Protein 9BA1 (pdb70)

Organism: Homo sapiens (NCBI:txid9606)

Radius of gyration: 11.49 Å; Cα contacts (8 Å, |Δi|>4): 71; chains: 1; bounding box: 32×32×17 Å

Foldseek 3Di:
DDDQVVVPAAKAFLVVQLVCCVVVPVDDSVVSSVVRCVQPPVRPRMHGVSSVVVVCVVVVDDD

GO terms:
  GO:0015369 calcium:proton antiporter activity (F, IDA)
  GO:0005743 mitochondrial inner membrane (C, IDA)
  GO:0051560 mitochondrial calcium ion homeostasis (P, IDA)
  GO:0099093 calcium export from the mitochondrion (P, IDA)
  GO:0006851 mitochondrial calcium ion transmembrane transport (P, IDA)
  GO:0015386 potassium:proton antiporter activity (F, EXP)
  GO:0042407 cristae formation (P, IMP)
  GO:0099093 calcium export from the mitochondrion (P, IMP)
  GO:0140141 mitochondrial potassium ion transmembrane transport (P, IMP)
  GO:0006816 calcium ion transport (P, IMP)
  GO:0006851 mitochondrial calcium ion transmembrane transport (P, IMP)
  GO:0007007 inner mitochondrial membrane organization (P, IMP)
  GO:0005515 protein binding (F, IPI)
  GO:0005509 calcium ion binding (F, TAS)
  GO:0005739 mitochondrion (C, HTP)
  GO:0005739 mitochondrion (C, IDA)
  GO:0005739 mitochondrion (C, TAS)
  GO:1900069 regulation of cellular hyperosmotic salinity response (P, IMP)
  GO:0051562 negative regulation of mitochondrial calcium ion concentration (P, IMP)

InterPro domains:
  IPR002048 EF-hand domain [PS50222] (663-698)
  IPR011992 EF-hand domain pair [SSF47473] (644-712)
  IPR018247 EF-Hand 1, calcium-binding site [PS00018] (676-688)
  IPR033122 LETM1-like, ribosome-binding domain [PF07766] (191-421)
  IPR033122 LETM1-like, ribosome-binding domain [PS51758] (252-537)
  IPR044202 LETM1/MDM38-like [PTHR14009] (21-689)
  IPR059005 LETM1-like, C-terminal domain [PF26561] (566-631)

Structure (mmCIF, N/CA/C/O backbone):
data_9BA1
#
_entry.id   9BA1
#
loop_
_entity.id
_entity.type
_entity.pdbx_description
1 polymer 'Mitochondrial proton/calcium exchanger protein'
2 non-polymer 'CALCIUM ION'
#
loop_
_atom_site.group_PDB
_atom_site.id
_atom_site.type_symbol
_atom_site.label_atom_id
_atom_site.label_alt_id
_atom_site.label_comp_id
_atom_site.label_asym_id
_atom_site.label_entity_id
_atom_site.label_seq_id
_atom_site.pdbx_PDB_ins_code
_atom_site.Cartn_x
_atom_site.Cartn_y
_atom_site.Cartn_z
_atom_site.occupancy
_atom_site.B_iso_or_equiv
_atom_site.auth_seq_id
_atom_site.auth_comp_id
_atom_site.auth_asym_id
_atom_site.auth_atom_id
_atom_site.pdbx_PDB_model_num
ATOM 1 N N . GLY A 1 1 ? -16.679 5.054 -5.984 1.00 0.00 -5 GLY A N 1
ATOM 2 C CA . GLY A 1 1 ? -16.522 6.017 -4.913 1.00 0.00 -5 GLY A CA 1
ATOM 3 C C . GLY A 1 1 ? -16.003 5.367 -3.653 1.00 0.00 -5 GLY A C 1
ATOM 4 O O . GLY A 1 1 ? -14.844 4.946 -3.604 1.00 0.00 -5 GLY A O 1
ATOM 8 N N . SER A 1 2 ? -16.840 5.265 -2.654 1.00 0.00 -4 SER A N 1
ATOM 9 C CA . SER A 1 2 ? -16.464 4.655 -1.412 1.00 0.00 -4 SER A CA 1
ATOM 10 C C . SER A 1 2 ? -16.446 3.133 -1.572 1.00 0.00 -4 SER A C 1
ATOM 11 O O . SER A 1 2 ? -17.492 2.461 -1.581 1.00 0.00 -4 SER A O 1
ATOM 19 N N . HIS A 1 3 ? -15.263 2.610 -1.738 1.00 0.00 -3 HIS A N 1
ATOM 20 C CA . HIS A 1 3 ? -15.065 1.212 -2.033 1.00 0.00 -3 HIS A CA 1
ATOM 21 C C . HIS A 1 3 ? -13.859 0.665 -1.272 1.00 0.00 -3 HIS A C 1
ATOM 22 O O . HIS A 1 3 ? -13.912 -0.422 -0.703 1.00 0.00 -3 HIS A O 1
ATOM 36 N N . MET A 1 4 ? -12.807 1.445 -1.225 1.00 0.00 -2 MET A N 1
ATOM 37 C CA . MET A 1 4 ? -11.561 1.015 -0.620 1.00 0.00 -2 MET A CA 1
ATOM 38 C C . MET A 1 4 ? -11.587 1.325 0.865 1.00 0.00 -2 MET A C 1
ATOM 39 O O . MET A 1 4 ? -12.305 2.234 1.296 1.00 0.00 -2 MET A O 1
ATOM 53 N N . ALA A 1 5 ? -10.847 0.541 1.643 1.00 0.00 -1 ALA A N 1
ATOM 54 C CA . ALA A 1 5 ? -10.713 0.697 3.100 1.00 0.00 -1 ALA A CA 1
ATOM 55 C C . ALA A 1 5 ? -12.057 0.787 3.804 1.00 0.00 -1 ALA A C 1
ATOM 56 O O . ALA A 1 5 ? -12.206 1.501 4.817 1.00 0.00 -1 ALA A O 1
ATOM 63 N N . SER A 1 6 ? -13.000 0.002 3.344 1.00 0.00 0 SER A N 1
ATOM 64 C CA . SER A 1 6 ? -14.331 -0.020 3.904 1.00 0.00 0 SER A CA 1
ATOM 65 C C . SER A 1 6 ? -14.337 -0.722 5.266 1.00 0.00 0 SER A C 1
ATOM 66 O O . SER A 1 6 ? -15.362 -0.798 5.940 1.00 0.00 0 SER A O 1
ATOM 74 N N . THR A 1 7 ? -13.173 -1.224 5.657 1.00 0.00 643 THR A N 1
ATOM 75 C CA . THR A 1 7 ? -12.947 -1.796 6.958 1.00 0.00 643 THR A CA 1
ATOM 76 C C . THR A 1 7 ? -13.033 -0.678 8.033 1.00 0.00 643 THR A C 1
ATOM 77 O O . THR A 1 7 ? -13.259 -0.944 9.204 1.00 0.00 643 THR A O 1
ATOM 88 N N . GLY A 1 8 ? -12.872 0.580 7.596 1.00 0.00 644 GLY A N 1
ATOM 89 C CA . GLY A 1 8 ? -12.886 1.704 8.523 1.00 0.00 644 GLY A CA 1
ATOM 90 C C . GLY A 1 8 ? -11.509 1.931 9.082 1.00 0.00 644 GLY A C 1
ATOM 91 O O . GLY A 1 8 ? -11.334 2.454 10.187 1.00 0.00 644 GLY A O 1
ATOM 95 N N . GLU A 1 9 ? -10.542 1.550 8.297 1.00 0.00 645 GLU A N 1
ATOM 96 C CA . GLU A 1 9 ? -9.163 1.577 8.666 1.00 0.00 645 GLU A CA 1
ATOM 97 C C . GLU A 1 9 ? -8.536 2.907 8.266 1.00 0.00 645 GLU A C 1
ATOM 98 O O . GLU A 1 9 ? -9.041 3.594 7.382 1.00 0.00 645 GLU A O 1
ATOM 110 N N . ASN A 1 10 ? -7.454 3.237 8.930 1.00 0.00 646 ASN A N 1
ATOM 111 C CA . ASN A 1 10 ? -6.709 4.491 8.762 1.00 0.00 646 ASN A CA 1
ATOM 112 C C . ASN A 1 10 ? -6.118 4.648 7.351 1.00 0.00 646 ASN A C 1
ATOM 113 O O . ASN A 1 10 ? -6.247 3.759 6.483 1.00 0.00 646 ASN A O 1
ATOM 124 N N . VAL A 1 11 ? -5.434 5.742 7.131 1.00 0.00 647 VAL A N 1
ATOM 125 C CA . VAL A 1 11 ? -4.864 6.040 5.843 1.00 0.00 647 VAL A CA 1
ATOM 126 C C . VAL A 1 11 ? -3.469 6.674 5.989 1.00 0.00 647 VAL A C 1
ATOM 127 O O . VAL A 1 11 ? -3.229 7.480 6.875 1.00 0.00 647 VAL A O 1
ATOM 140 N N . ILE A 1 12 ? -2.576 6.272 5.133 1.00 0.00 648 ILE A N 1
ATOM 141 C CA . ILE A 1 12 ? -1.206 6.756 5.114 1.00 0.00 648 ILE A CA 1
ATOM 142 C C . ILE A 1 12 ? -0.984 7.386 3.729 1.00 0.00 648 ILE A C 1
ATOM 143 O O . ILE A 1 12 ? -1.845 7.308 2.892 1.00 0.00 648 ILE A O 1
ATOM 159 N N . SER A 1 13 ? 0.068 8.074 3.506 1.00 0.00 649 SER A N 1
ATOM 160 C CA . SER A 1 13 ? 0.275 8.595 2.192 1.00 0.00 649 SER A CA 1
ATOM 161 C C . SER A 1 13 ? 1.233 7.705 1.382 1.00 0.00 649 SER A C 1
ATOM 162 O O . SER A 1 13 ? 1.934 6.873 1.958 1.00 0.00 649 SER A O 1
ATOM 170 N N . VAL A 1 14 ? 1.249 7.887 0.057 1.00 0.00 650 VAL A N 1
ATOM 171 C CA . VAL A 1 14 ? 2.121 7.131 -0.859 1.00 0.00 650 VAL A CA 1
ATOM 172 C C . VAL A 1 14 ? 3.582 7.302 -0.465 1.00 0.00 650 VAL A C 1
ATOM 173 O O . VAL A 1 14 ? 4.291 6.317 -0.261 1.00 0.00 650 VAL A O 1
ATOM 186 N N . ALA A 1 15 ? 4.001 8.550 -0.297 1.00 0.00 651 ALA A N 1
ATOM 187 C CA . ALA A 1 15 ? 5.389 8.860 0.031 1.00 0.00 651 ALA A CA 1
ATOM 188 C C . ALA A 1 15 ? 5.780 8.330 1.405 1.00 0.00 651 ALA A C 1
ATOM 189 O O . ALA A 1 15 ? 6.878 7.814 1.586 1.00 0.00 651 ALA A O 1
ATOM 196 N N . GLU A 1 16 ? 4.886 8.418 2.359 1.00 0.00 652 GLU A N 1
ATOM 197 C CA . GLU A 1 16 ? 5.174 7.890 3.675 1.00 0.00 652 GLU A CA 1
ATOM 198 C C . GLU A 1 16 ? 5.203 6.370 3.660 1.00 0.00 652 GLU A C 1
ATOM 199 O O . GLU A 1 16 ? 5.990 5.759 4.369 1.00 0.00 652 GLU A O 1
ATOM 211 N N . LEU A 1 17 ? 4.377 5.773 2.819 1.00 0.00 653 LEU A N 1
ATOM 212 C CA . LEU A 1 17 ? 4.328 4.330 2.694 1.00 0.00 653 LEU A CA 1
ATOM 213 C C . LEU A 1 17 ? 5.632 3.820 2.079 1.00 0.00 653 LEU A C 1
ATOM 214 O O . LEU A 1 17 ? 6.279 2.910 2.629 1.00 0.00 653 LEU A O 1
ATOM 230 N N . ILE A 1 18 ? 6.039 4.428 0.956 1.00 0.00 654 ILE A N 1
ATOM 231 C CA . ILE A 1 18 ? 7.291 4.063 0.317 1.00 0.00 654 ILE A CA 1
ATOM 232 C C . ILE A 1 18 ? 8.464 4.319 1.262 1.00 0.00 654 ILE A C 1
ATOM 233 O O . ILE A 1 18 ? 9.366 3.520 1.345 1.00 0.00 654 ILE A O 1
ATOM 249 N N . ASN A 1 19 ? 8.380 5.395 2.033 1.00 0.00 655 ASN A N 1
ATOM 250 C CA . ASN A 1 19 ? 9.444 5.782 2.974 1.00 0.00 655 ASN A CA 1
ATOM 251 C C . ASN A 1 19 ? 9.560 4.772 4.109 1.00 0.00 655 ASN A C 1
ATOM 252 O O . ASN A 1 19 ? 10.666 4.318 4.445 1.00 0.00 655 ASN A O 1
ATOM 263 N N . ALA A 1 20 ? 8.420 4.410 4.681 1.00 0.00 656 ALA A N 1
ATOM 264 C CA . ALA A 1 20 ? 8.365 3.442 5.759 1.00 0.00 656 ALA A CA 1
ATOM 265 C C . ALA A 1 20 ? 8.969 2.133 5.309 1.00 0.00 656 ALA A C 1
ATOM 266 O O . ALA A 1 20 ? 9.885 1.631 5.929 1.00 0.00 656 ALA A O 1
ATOM 273 N N . MET A 1 21 ? 8.524 1.644 4.172 1.00 0.00 657 MET A N 1
ATOM 274 C CA . MET A 1 21 ? 9.019 0.369 3.631 1.00 0.00 657 MET A CA 1
ATOM 275 C C . MET A 1 21 ? 10.469 0.496 3.161 1.00 0.00 657 MET A C 1
ATOM 276 O O . MET A 1 21 ? 11.196 -0.475 3.122 1.00 0.00 657 MET A O 1
ATOM 290 N N . LYS A 1 22 ? 10.869 1.702 2.814 1.00 0.00 658 LYS A N 1
ATOM 291 C CA . LYS A 1 22 ? 12.234 1.993 2.385 1.00 0.00 658 LYS A CA 1
ATOM 292 C C . LYS A 1 22 ? 13.192 1.905 3.576 1.00 0.00 658 LYS A C 1
ATOM 293 O O . LYS A 1 22 ? 14.352 1.539 3.418 1.00 0.00 658 LYS A O 1
ATOM 312 N N . GLN A 1 23 ? 12.711 2.273 4.762 1.00 0.00 659 GLN A N 1
ATOM 313 C CA . GLN A 1 23 ? 13.566 2.240 5.948 1.00 0.00 659 GLN A CA 1
ATOM 314 C C . GLN A 1 23 ? 13.346 1.012 6.845 1.00 0.00 659 GLN A C 1
ATOM 315 O O . GLN A 1 23 ? 14.226 0.638 7.618 1.00 0.00 659 GLN A O 1
ATOM 329 N N . VAL A 1 24 ? 12.193 0.398 6.764 1.00 0.00 660 VAL A N 1
ATOM 330 C CA . VAL A 1 24 ? 11.876 -0.743 7.645 1.00 0.00 660 VAL A CA 1
ATOM 331 C C . VAL A 1 24 ? 12.071 -2.064 6.888 1.00 0.00 660 VAL A C 1
ATOM 332 O O . VAL A 1 24 ? 11.883 -3.170 7.420 1.00 0.00 660 VAL A O 1
ATOM 345 N N . LYS A 1 25 ? 12.456 -1.924 5.657 1.00 0.00 661 LYS A N 1
ATOM 346 C CA . LYS A 1 25 ? 12.716 -3.015 4.766 1.00 0.00 661 LYS A CA 1
ATOM 347 C C . LYS A 1 25 ? 13.749 -2.466 3.793 1.00 0.00 661 LYS A C 1
ATOM 348 O O . LYS A 1 25 ? 14.174 -1.327 3.966 1.00 0.00 661 LYS A O 1
ATOM 367 N N . HIS A 1 26 ? 14.170 -3.225 2.812 1.00 0.00 662 HIS A N 1
ATOM 368 C CA . HIS A 1 26 ? 15.054 -2.678 1.791 1.00 0.00 662 HIS A CA 1
ATOM 369 C C . HIS A 1 26 ? 14.695 -3.287 0.454 1.00 0.00 662 HIS A C 1
ATOM 370 O O . HIS A 1 26 ? 15.505 -3.930 -0.220 1.00 0.00 662 HIS A O 1
ATOM 384 N N . ILE A 1 27 ? 13.456 -3.161 0.136 1.00 0.00 663 ILE A N 1
ATOM 385 C CA . ILE A 1 27 ? 12.920 -3.617 -1.117 1.00 0.00 663 ILE A CA 1
ATOM 386 C C . ILE A 1 27 ? 13.046 -2.526 -2.188 1.00 0.00 663 ILE A C 1
ATOM 387 O O . ILE A 1 27 ? 13.203 -1.342 -1.840 1.00 0.00 663 ILE A O 1
ATOM 403 N N . PRO A 1 28 ? 13.029 -2.898 -3.496 1.00 0.00 664 PRO A N 1
ATOM 404 C CA . PRO A 1 28 ? 13.155 -1.933 -4.602 1.00 0.00 664 PRO A CA 1
ATOM 405 C C . PRO A 1 28 ? 12.026 -0.910 -4.590 1.00 0.00 664 PRO A C 1
ATOM 406 O O . PRO A 1 28 ? 10.870 -1.236 -4.905 1.00 0.00 664 PRO A O 1
ATOM 417 N N . GLU A 1 29 ? 12.380 0.325 -4.234 1.00 0.00 665 GLU A N 1
ATOM 418 C CA . GLU A 1 29 ? 11.445 1.438 -4.059 1.00 0.00 665 GLU A CA 1
ATOM 419 C C . GLU A 1 29 ? 10.510 1.651 -5.250 1.00 0.00 665 GLU A C 1
ATOM 420 O O . GLU A 1 29 ? 9.402 2.158 -5.076 1.00 0.00 665 GLU A O 1
ATOM 432 N N . SER A 1 30 ? 10.958 1.259 -6.440 1.00 0.00 666 SER A N 1
ATOM 433 C CA . SER A 1 30 ? 10.154 1.322 -7.647 1.00 0.00 666 SER A CA 1
ATOM 434 C C . SER A 1 30 ? 8.828 0.575 -7.420 1.00 0.00 666 SER A C 1
ATOM 435 O O . SER A 1 30 ? 7.755 1.109 -7.677 1.00 0.00 666 SER A O 1
ATOM 443 N N . LYS A 1 31 ? 8.913 -0.620 -6.851 1.00 0.00 667 LYS A N 1
ATOM 444 C CA . LYS A 1 31 ? 7.733 -1.415 -6.561 1.00 0.00 667 LYS A CA 1
ATOM 445 C C . LYS A 1 31 ? 6.909 -0.749 -5.477 1.00 0.00 667 LYS A C 1
ATOM 446 O O . LYS A 1 31 ? 5.702 -0.715 -5.549 1.00 0.00 667 LYS A O 1
ATOM 465 N N . LEU A 1 32 ? 7.590 -0.167 -4.519 1.00 0.00 668 LEU A N 1
ATOM 466 C CA . LEU A 1 32 ? 6.955 0.494 -3.381 1.00 0.00 668 LEU A CA 1
ATOM 467 C C . LEU A 1 32 ? 6.068 1.646 -3.841 1.00 0.00 668 LEU A C 1
ATOM 468 O O . LEU A 1 32 ? 4.879 1.705 -3.491 1.00 0.00 668 LEU A O 1
ATOM 484 N N . THR A 1 33 ? 6.621 2.531 -4.653 1.00 0.00 669 THR A N 1
ATOM 485 C CA . THR A 1 33 ? 5.859 3.654 -5.142 1.00 0.00 669 THR A CA 1
ATOM 486 C C . THR A 1 33 ? 4.777 3.201 -6.134 1.00 0.00 669 THR A C 1
ATOM 487 O O . THR A 1 33 ? 3.650 3.688 -6.080 1.00 0.00 669 THR A O 1
ATOM 498 N N . SER A 1 34 ? 5.098 2.230 -6.994 1.00 0.00 670 SER A N 1
ATOM 499 C CA . SER A 1 34 ? 4.135 1.729 -7.947 1.00 0.00 670 SER A CA 1
ATOM 500 C C . SER A 1 34 ? 2.938 1.069 -7.242 1.00 0.00 670 SER A C 1
ATOM 501 O O . SER A 1 34 ? 1.784 1.340 -7.596 1.00 0.00 670 SER A O 1
ATOM 509 N N . LEU A 1 35 ? 3.205 0.250 -6.229 1.00 0.00 671 LEU A N 1
ATOM 510 C CA . LEU A 1 35 ? 2.140 -0.387 -5.475 1.00 0.00 671 LEU A CA 1
ATOM 511 C C . LEU A 1 35 ? 1.306 0.628 -4.725 1.00 0.00 671 LEU A C 1
ATOM 512 O O . LEU A 1 35 ? 0.083 0.567 -4.774 1.00 0.00 671 LEU A O 1
ATOM 528 N N . ALA A 1 36 ? 1.952 1.600 -4.080 1.00 0.00 672 ALA A N 1
ATOM 529 C CA . ALA A 1 36 ? 1.227 2.634 -3.390 1.00 0.00 672 ALA A CA 1
ATOM 530 C C . ALA A 1 36 ? 0.339 3.394 -4.378 1.00 0.00 672 ALA A C 1
ATOM 531 O O . ALA A 1 36 ? -0.832 3.562 -4.144 1.00 0.00 672 ALA A O 1
ATOM 538 N N . ALA A 1 37 ? 0.886 3.755 -5.523 1.00 0.00 673 ALA A N 1
ATOM 539 C CA . ALA A 1 37 ? 0.123 4.466 -6.545 1.00 0.00 673 ALA A CA 1
ATOM 540 C C . ALA A 1 37 ? -0.987 3.588 -7.158 1.00 0.00 673 ALA A C 1
ATOM 541 O O . ALA A 1 37 ? -1.955 4.098 -7.717 1.00 0.00 673 ALA A O 1
ATOM 548 N N . ALA A 1 38 ? -0.823 2.276 -7.096 1.00 0.00 674 ALA A N 1
ATOM 549 C CA . ALA A 1 38 ? -1.837 1.348 -7.602 1.00 0.00 674 ALA A CA 1
ATOM 550 C C . ALA A 1 38 ? -2.968 1.190 -6.594 1.00 0.00 674 ALA A C 1
ATOM 551 O O . ALA A 1 38 ? -4.131 0.970 -6.960 1.00 0.00 674 ALA A O 1
ATOM 558 N N . LEU A 1 39 ? -2.623 1.329 -5.333 1.00 0.00 675 LEU A N 1
ATOM 559 C CA . LEU A 1 39 ? -3.574 1.212 -4.238 1.00 0.00 675 LEU A CA 1
ATOM 560 C C . LEU A 1 39 ? -4.255 2.547 -4.031 1.00 0.00 675 LEU A C 1
ATOM 561 O O . LEU A 1 39 ? -5.317 2.644 -3.434 1.00 0.00 675 LEU A O 1
ATOM 577 N N . ASP A 1 40 ? -3.637 3.573 -4.574 1.00 0.00 676 ASP A N 1
ATOM 578 C CA . ASP A 1 40 ? -4.154 4.892 -4.536 1.00 0.00 676 ASP A CA 1
ATOM 579 C C . ASP A 1 40 ? -5.164 5.043 -5.612 1.00 0.00 676 ASP A C 1
ATOM 580 O O . ASP A 1 40 ? -4.861 5.356 -6.761 1.00 0.00 676 ASP A O 1
ATOM 589 N N . GLU A 1 41 ? -6.317 4.702 -5.261 1.00 0.00 677 GLU A N 1
ATOM 590 C CA . GLU A 1 41 ? -7.464 4.756 -6.093 1.00 0.00 677 GLU A CA 1
ATOM 591 C C . GLU A 1 41 ? -7.735 6.156 -6.650 1.00 0.00 677 GLU A C 1
ATOM 592 O O . GLU A 1 41 ? -8.132 6.303 -7.805 1.00 0.00 677 GLU A O 1
ATOM 604 N N . ASN A 1 42 ? -7.480 7.178 -5.860 1.00 0.00 678 ASN A N 1
ATOM 605 C CA . ASN A 1 42 ? -7.838 8.535 -6.303 1.00 0.00 678 ASN A CA 1
ATOM 606 C C . ASN A 1 42 ? -6.659 9.149 -6.975 1.00 0.00 678 ASN A C 1
ATOM 607 O O . ASN A 1 42 ? -6.767 10.210 -7.599 1.00 0.00 678 ASN A O 1
ATOM 618 N N . LYS A 1 43 ? -5.513 8.467 -6.853 1.00 0.00 679 LYS A N 1
ATOM 619 C CA . LYS A 1 43 ? -4.248 8.919 -7.409 1.00 0.00 679 LYS A CA 1
ATOM 620 C C . LYS A 1 43 ? -3.889 10.291 -6.797 1.00 0.00 679 LYS A C 1
ATOM 621 O O . LYS A 1 43 ? -3.249 11.139 -7.419 1.00 0.00 679 LYS A O 1
ATOM 640 N N . ASP A 1 44 ? -4.227 10.420 -5.522 1.00 0.00 680 ASP A N 1
ATOM 641 C CA . ASP A 1 44 ? -4.112 11.658 -4.753 1.00 0.00 680 ASP A CA 1
ATOM 642 C C . ASP A 1 44 ? -2.824 11.725 -3.953 1.00 0.00 680 ASP A C 1
ATOM 643 O O . ASP A 1 44 ? -2.453 12.791 -3.447 1.00 0.00 680 ASP A O 1
ATOM 652 N N . GLY A 1 45 ? -2.144 10.615 -3.841 1.00 0.00 681 GLY A N 1
ATOM 653 C CA . GLY A 1 45 ? -0.929 10.565 -3.085 1.00 0.00 681 GLY A CA 1
ATOM 654 C C . GLY A 1 45 ? -1.171 10.047 -1.690 1.00 0.00 681 GLY A C 1
ATOM 655 O O . GLY A 1 45 ? -0.255 9.987 -0.870 1.00 0.00 681 GLY A O 1
ATOM 659 N N . LYS A 1 46 ? -2.388 9.650 -1.416 1.00 0.00 682 LYS A N 1
ATOM 660 C CA . LYS A 1 46 ? -2.729 9.127 -0.123 1.00 0.00 682 LYS A CA 1
ATOM 661 C C . LYS A 1 46 ? -3.361 7.723 -0.297 1.00 0.00 682 LYS A C 1
ATOM 662 O O . LYS A 1 46 ? -4.289 7.542 -1.105 1.00 0.00 682 LYS A O 1
ATOM 681 N N . VAL A 1 47 ? -2.901 6.759 0.475 1.00 0.00 683 VAL A N 1
ATOM 682 C CA . VAL A 1 47 ? -3.337 5.366 0.358 1.00 0.00 683 VAL A CA 1
ATOM 683 C C . VAL A 1 47 ? -3.791 4.825 1.699 1.00 0.00 683 VAL A C 1
ATOM 684 O O . VAL A 1 47 ? -3.186 5.083 2.725 1.00 0.00 683 VAL A O 1
ATOM 697 N N . ASN A 1 48 ? -4.842 4.096 1.699 1.00 0.00 684 ASN A N 1
ATOM 698 C CA . ASN A 1 48 ? -5.393 3.585 2.923 1.00 0.00 684 ASN A CA 1
ATOM 699 C C . ASN A 1 48 ? -4.450 2.553 3.518 1.00 0.00 684 ASN A C 1
ATOM 700 O O . ASN A 1 48 ? -3.857 1.758 2.791 1.00 0.00 684 ASN A O 1
ATOM 711 N N . ILE A 1 49 ? -4.296 2.549 4.842 1.00 0.00 685 ILE A N 1
ATOM 712 C CA . ILE A 1 49 ? -3.398 1.586 5.477 1.00 0.00 685 ILE A CA 1
ATOM 713 C C . ILE A 1 49 ? -3.981 0.186 5.307 1.00 0.00 685 ILE A C 1
ATOM 714 O O . ILE A 1 49 ? -3.254 -0.829 5.261 1.00 0.00 685 ILE A O 1
ATOM 730 N N . ASP A 1 50 ? -5.314 0.155 5.193 1.00 0.00 686 ASP A N 1
ATOM 731 C CA . ASP A 1 50 ? -6.051 -1.083 4.931 1.00 0.00 686 ASP A CA 1
ATOM 732 C C . ASP A 1 50 ? -5.504 -1.733 3.692 1.00 0.00 686 ASP A C 1
ATOM 733 O O . ASP A 1 50 ? -5.299 -2.914 3.658 1.00 0.00 686 ASP A O 1
ATOM 742 N N . ASP A 1 51 ? -5.174 -0.915 2.719 1.00 0.00 687 ASP A N 1
ATOM 743 C CA . ASP A 1 51 ? -4.672 -1.393 1.447 1.00 0.00 687 ASP A CA 1
ATOM 744 C C . ASP A 1 51 ? -3.377 -2.085 1.576 1.00 0.00 687 ASP A C 1
ATOM 745 O O . ASP A 1 51 ? -3.155 -3.111 0.946 1.00 0.00 687 ASP A O 1
ATOM 754 N N . LEU A 1 52 ? -2.550 -1.585 2.433 1.00 0.00 688 LEU A N 1
ATOM 755 C CA . LEU A 1 52 ? -1.285 -2.195 2.678 1.00 0.00 688 LEU A CA 1
ATOM 756 C C . LEU A 1 52 ? -1.485 -3.534 3.353 1.00 0.00 688 LEU A C 1
ATOM 757 O O . LEU A 1 52 ? -0.921 -4.547 2.930 1.00 0.00 688 LEU A O 1
ATOM 773 N N . VAL A 1 53 ? -2.320 -3.560 4.371 1.00 0.00 689 VAL A N 1
ATOM 774 C CA . VAL A 1 53 ? -2.533 -4.797 5.077 1.00 0.00 689 VAL A CA 1
ATOM 775 C C . VAL A 1 53 ? -3.224 -5.846 4.179 1.00 0.00 689 VAL A C 1
ATOM 776 O O . VAL A 1 53 ? -2.809 -6.995 4.161 1.00 0.00 689 VAL A O 1
ATOM 789 N N . LYS A 1 54 ? -4.175 -5.416 3.340 1.00 0.00 690 LYS A N 1
ATOM 790 C CA . LYS A 1 54 ? -4.923 -6.352 2.492 1.00 0.00 690 LYS A CA 1
ATOM 791 C C . LYS A 1 54 ? -4.085 -6.851 1.340 1.00 0.00 690 LYS A C 1
ATOM 792 O O . LYS A 1 54 ? -4.226 -7.993 0.920 1.00 0.00 690 LYS A O 1
ATOM 811 N N . VAL A 1 55 ? -3.181 -6.012 0.850 1.00 0.00 691 VAL A N 1
ATOM 812 C CA . VAL A 1 55 ? -2.344 -6.397 -0.230 1.00 0.00 691 VAL A CA 1
ATOM 813 C C . VAL A 1 55 ? -1.334 -7.388 0.290 1.00 0.00 691 VAL A C 1
ATOM 814 O O . VAL A 1 55 ? -1.048 -8.349 -0.367 1.00 0.00 691 VAL A O 1
ATOM 827 N N . ILE A 1 56 ? -0.858 -7.185 1.525 1.00 0.00 692 ILE A N 1
ATOM 828 C CA . ILE A 1 56 ? 0.038 -8.139 2.133 1.00 0.00 692 ILE A CA 1
ATOM 829 C C . ILE A 1 56 ? -0.695 -9.445 2.405 1.00 0.00 692 ILE A C 1
ATOM 830 O O . ILE A 1 56 ? -0.169 -10.482 2.137 1.00 0.00 692 ILE A O 1
ATOM 846 N N . GLU A 1 57 ? -1.938 -9.371 2.876 1.00 0.00 693 GLU A N 1
ATOM 847 C CA . GLU A 1 57 ? -2.743 -10.579 3.119 1.00 0.00 693 GLU A CA 1
ATOM 848 C C . GLU A 1 57 ? -2.975 -11.352 1.821 1.00 0.00 693 GLU A C 1
ATOM 849 O O . GLU A 1 57 ? -3.014 -12.584 1.819 1.00 0.00 693 GLU A O 1
ATOM 861 N N . LEU A 1 58 ? -3.120 -10.620 0.734 1.00 0.00 694 LEU A N 1
ATOM 862 C CA . LEU A 1 58 ? -3.352 -11.196 -0.583 1.00 0.00 694 LEU A CA 1
ATOM 863 C C . LEU A 1 58 ? -2.017 -11.738 -1.133 1.00 0.00 694 LEU A C 1
ATOM 864 O O . LEU A 1 58 ? -1.964 -12.807 -1.734 1.00 0.00 694 LEU A O 1
ATOM 880 N N . VAL A 1 59 ? -0.941 -10.999 -0.910 1.00 0.00 695 VAL A N 1
ATOM 881 C CA . VAL A 1 59 ? 0.413 -11.448 -1.324 1.00 0.00 695 VAL A CA 1
ATOM 882 C C . VAL A 1 59 ? 0.866 -12.655 -0.465 1.00 0.00 695 VAL A C 1
ATOM 883 O O . VAL A 1 59 ? 1.640 -13.513 -0.904 1.00 0.00 695 VAL A O 1
ATOM 896 N N . ASP A 1 60 ? 0.333 -12.711 0.729 1.00 0.00 696 ASP A N 1
ATOM 897 C CA . ASP A 1 60 ? 0.585 -13.767 1.723 1.00 0.00 696 ASP A CA 1
ATOM 898 C C . ASP A 1 60 ? 0.081 -15.101 1.229 1.00 0.00 696 ASP A C 1
ATOM 899 O O . ASP A 1 60 ? 0.649 -16.153 1.538 1.00 0.00 696 ASP A O 1
ATOM 908 N N . LYS A 1 61 ? -0.956 -15.044 0.428 1.00 0.00 697 LYS A N 1
ATOM 909 C CA . LYS A 1 61 ? -1.579 -16.219 -0.137 1.00 0.00 697 LYS A CA 1
ATOM 910 C C . LYS A 1 61 ? -0.580 -16.917 -1.058 1.00 0.00 697 LYS A C 1
ATOM 911 O O . LYS A 1 61 ? -0.070 -16.316 -2.007 1.00 0.00 697 LYS A O 1
ATOM 930 N N . GLU A 1 62 ? -0.275 -18.143 -0.740 1.00 0.00 698 GLU A N 1
ATOM 931 C CA . GLU A 1 62 ? 0.661 -18.951 -1.505 1.00 0.00 698 GLU A CA 1
ATOM 932 C C . GLU A 1 62 ? -0.035 -19.557 -2.707 1.00 0.00 698 GLU A C 1
ATOM 933 O O . GLU A 1 62 ? -1.208 -19.925 -2.623 1.00 0.00 698 GLU A O 1
ATOM 945 N N . ASP A 1 63 ? 0.665 -19.674 -3.804 1.00 0.00 699 ASP A N 1
ATOM 946 C CA . ASP A 1 63 ? 0.089 -20.258 -5.007 1.00 0.00 699 ASP A CA 1
ATOM 947 C C . ASP A 1 63 ? 1.132 -21.041 -5.787 1.00 0.00 699 ASP A C 1
ATOM 948 O O . ASP A 1 63 ? 2.089 -21.563 -5.190 1.00 0.00 699 ASP A O 1
ATOM 958 N N . GLY A 1 1 ? -16.966 -2.374 -7.741 1.00 0.00 -5 GLY A N 2
ATOM 959 C CA . GLY A 1 1 ? -16.514 -3.468 -6.903 1.00 0.00 -5 GLY A CA 2
ATOM 960 C C . GLY A 1 1 ? -15.329 -3.055 -6.077 1.00 0.00 -5 GLY A C 2
ATOM 961 O O . GLY A 1 1 ? -14.654 -3.874 -5.459 1.00 0.00 -5 GLY A O 2
ATOM 965 N N . SER A 1 2 ? -15.086 -1.785 -6.070 1.00 0.00 -4 SER A N 2
ATOM 966 C CA . SER A 1 2 ? -13.988 -1.214 -5.369 1.00 0.00 -4 SER A CA 2
ATOM 967 C C . SER A 1 2 ? -14.316 -0.945 -3.899 1.00 0.00 -4 SER A C 2
ATOM 968 O O . SER A 1 2 ? -14.918 0.080 -3.558 1.00 0.00 -4 SER A O 2
ATOM 976 N N . HIS A 1 3 ? -13.974 -1.872 -3.042 1.00 0.00 -3 HIS A N 2
ATOM 977 C CA . HIS A 1 3 ? -14.156 -1.659 -1.636 1.00 0.00 -3 HIS A CA 2
ATOM 978 C C . HIS A 1 3 ? -12.806 -1.644 -0.956 1.00 0.00 -3 HIS A C 2
ATOM 979 O O . HIS A 1 3 ? -12.107 -2.655 -0.907 1.00 0.00 -3 HIS A O 2
ATOM 993 N N . MET A 1 4 ? -12.413 -0.485 -0.507 1.00 0.00 -2 MET A N 2
ATOM 994 C CA . MET A 1 4 ? -11.108 -0.300 0.093 1.00 0.00 -2 MET A CA 2
ATOM 995 C C . MET A 1 4 ? -11.293 -0.012 1.562 1.00 0.00 -2 MET A C 2
ATOM 996 O O . MET A 1 4 ? -12.436 0.231 1.995 1.00 0.00 -2 MET A O 2
ATOM 1010 N N . ALA A 1 5 ? -10.200 -0.050 2.325 1.00 0.00 -1 ALA A N 2
ATOM 1011 C CA . ALA A 1 5 ? -10.216 0.245 3.774 1.00 0.00 -1 ALA A CA 2
ATOM 1012 C C . ALA A 1 5 ? -11.221 -0.648 4.521 1.00 0.00 -1 ALA A C 2
ATOM 1013 O O . ALA A 1 5 ? -12.087 -0.167 5.259 1.00 0.00 -1 ALA A O 2
ATOM 1020 N N . SER A 1 6 ? -11.084 -1.932 4.329 1.00 0.00 0 SER A N 2
ATOM 1021 C CA . SER A 1 6 ? -12.018 -2.893 4.864 1.00 0.00 0 SER A CA 2
ATOM 1022 C C . SER A 1 6 ? -11.638 -3.390 6.278 1.00 0.00 0 SER A C 2
ATOM 1023 O O . SER A 1 6 ? -12.456 -4.012 6.963 1.00 0.00 0 SER A O 2
ATOM 1031 N N . THR A 1 7 ? -10.433 -3.112 6.715 1.00 0.00 643 THR A N 2
ATOM 1032 C CA . THR A 1 7 ? -9.970 -3.588 8.008 1.00 0.00 643 THR A CA 2
ATOM 1033 C C . THR A 1 7 ? -10.338 -2.565 9.115 1.00 0.00 643 THR A C 2
ATOM 1034 O O . THR A 1 7 ? -10.680 -2.932 10.263 1.00 0.00 643 THR A O 2
ATOM 1045 N N . GLY A 1 8 ? -10.303 -1.310 8.742 1.00 0.00 644 GLY A N 2
ATOM 1046 C CA . GLY A 1 8 ? -10.554 -0.223 9.644 1.00 0.00 644 GLY A CA 2
ATOM 1047 C C . GLY A 1 8 ? -9.247 0.419 10.040 1.00 0.00 644 GLY A C 2
ATOM 1048 O O . GLY A 1 8 ? -9.134 1.047 11.095 1.00 0.00 644 GLY A O 2
ATOM 1052 N N . GLU A 1 9 ? -8.254 0.257 9.195 1.00 0.00 645 GLU A N 2
ATOM 1053 C CA . GLU A 1 9 ? -6.936 0.751 9.462 1.00 0.00 645 GLU A CA 2
ATOM 1054 C C . GLU A 1 9 ? -6.743 2.113 8.798 1.00 0.00 645 GLU A C 2
ATOM 1055 O O . GLU A 1 9 ? -7.457 2.459 7.855 1.00 0.00 645 GLU A O 2
ATOM 1067 N N . ASN A 1 10 ? -5.792 2.865 9.325 1.00 0.00 646 ASN A N 2
ATOM 1068 C CA . ASN A 1 10 ? -5.472 4.252 8.918 1.00 0.00 646 ASN A CA 2
ATOM 1069 C C . ASN A 1 10 ? -5.231 4.449 7.416 1.00 0.00 646 ASN A C 2
ATOM 1070 O O . ASN A 1 10 ? -5.111 3.496 6.622 1.00 0.00 646 ASN A O 2
ATOM 1081 N N . VAL A 1 11 ? -5.138 5.691 7.038 1.00 0.00 647 VAL A N 2
ATOM 1082 C CA . VAL A 1 11 ? -4.805 6.068 5.704 1.00 0.00 647 VAL A CA 2
ATOM 1083 C C . VAL A 1 11 ? -3.495 6.840 5.729 1.00 0.00 647 VAL A C 2
ATOM 1084 O O . VAL A 1 11 ? -3.324 7.778 6.517 1.00 0.00 647 VAL A O 2
ATOM 1097 N N . ILE A 1 12 ? -2.589 6.426 4.896 1.00 0.00 648 ILE A N 2
ATOM 1098 C CA . ILE A 1 12 ? -1.248 6.920 4.882 1.00 0.00 648 ILE A CA 2
ATOM 1099 C C . ILE A 1 12 ? -0.976 7.461 3.464 1.00 0.00 648 ILE A C 2
ATOM 1100 O O . ILE A 1 12 ? -1.582 7.005 2.505 1.00 0.00 648 ILE A O 2
ATOM 1116 N N . SER A 1 13 ? -0.152 8.429 3.301 1.00 0.00 649 SER A N 2
ATOM 1117 C CA . SER A 1 13 ? 0.068 8.878 1.960 1.00 0.00 649 SER A CA 2
ATOM 1118 C C . SER A 1 13 ? 1.198 8.089 1.281 1.00 0.00 649 SER A C 2
ATOM 1119 O O . SER A 1 13 ? 2.000 7.433 1.968 1.00 0.00 649 SER A O 2
ATOM 1127 N N . VAL A 1 14 ? 1.243 8.141 -0.060 1.00 0.00 650 VAL A N 2
ATOM 1128 C CA . VAL A 1 14 ? 2.246 7.430 -0.872 1.00 0.00 650 VAL A CA 2
ATOM 1129 C C . VAL A 1 14 ? 3.670 7.703 -0.374 1.00 0.00 650 VAL A C 2
ATOM 1130 O O . VAL A 1 14 ? 4.441 6.772 -0.186 1.00 0.00 650 VAL A O 2
ATOM 1143 N N . ALA A 1 15 ? 3.985 8.969 -0.101 1.00 0.00 651 ALA A N 2
ATOM 1144 C CA . ALA A 1 15 ? 5.324 9.352 0.357 1.00 0.00 651 ALA A CA 2
ATOM 1145 C C . ALA A 1 15 ? 5.649 8.774 1.726 1.00 0.00 651 ALA A C 2
ATOM 1146 O O . ALA A 1 15 ? 6.758 8.284 1.952 1.00 0.00 651 ALA A O 2
ATOM 1153 N N . GLU A 1 16 ? 4.685 8.804 2.619 1.00 0.00 652 GLU A N 2
ATOM 1154 C CA . GLU A 1 16 ? 4.878 8.264 3.955 1.00 0.00 652 GLU A CA 2
ATOM 1155 C C . GLU A 1 16 ? 5.068 6.747 3.863 1.00 0.00 652 GLU A C 2
ATOM 1156 O O . GLU A 1 16 ? 5.884 6.157 4.568 1.00 0.00 652 GLU A O 2
ATOM 1168 N N . LEU A 1 17 ? 4.334 6.140 2.951 1.00 0.00 653 LEU A N 2
ATOM 1169 C CA . LEU A 1 17 ? 4.373 4.714 2.762 1.00 0.00 653 LEU A CA 2
ATOM 1170 C C . LEU A 1 17 ? 5.688 4.262 2.126 1.00 0.00 653 LEU A C 2
ATOM 1171 O O . LEU A 1 17 ? 6.309 3.301 2.598 1.00 0.00 653 LEU A O 2
ATOM 1187 N N . ILE A 1 18 ? 6.112 4.948 1.054 1.00 0.00 654 ILE A N 2
ATOM 1188 C CA . ILE A 1 18 ? 7.382 4.629 0.411 1.00 0.00 654 ILE A CA 2
ATOM 1189 C C . ILE A 1 18 ? 8.523 4.833 1.402 1.00 0.00 654 ILE A C 2
ATOM 1190 O O . ILE A 1 18 ? 9.469 4.063 1.430 1.00 0.00 654 ILE A O 2
ATOM 1206 N N . ASN A 1 19 ? 8.383 5.843 2.259 1.00 0.00 655 ASN A N 2
ATOM 1207 C CA . ASN A 1 19 ? 9.366 6.113 3.300 1.00 0.00 655 ASN A CA 2
ATOM 1208 C C . ASN A 1 19 ? 9.463 4.908 4.246 1.00 0.00 655 ASN A C 2
ATOM 1209 O O . ASN A 1 19 ? 10.559 4.372 4.480 1.00 0.00 655 ASN A O 2
ATOM 1220 N N . ALA A 1 20 ? 8.303 4.462 4.737 1.00 0.00 656 ALA A N 2
ATOM 1221 C CA . ALA A 1 20 ? 8.207 3.299 5.621 1.00 0.00 656 ALA A CA 2
ATOM 1222 C C . ALA A 1 20 ? 8.829 2.080 4.976 1.00 0.00 656 ALA A C 2
ATOM 1223 O O . ALA A 1 20 ? 9.682 1.446 5.565 1.00 0.00 656 ALA A O 2
ATOM 1230 N N . MET A 1 21 ? 8.445 1.791 3.740 1.00 0.00 657 MET A N 2
ATOM 1231 C CA . MET A 1 21 ? 8.990 0.633 3.025 1.00 0.00 657 MET A CA 2
ATOM 1232 C C . MET A 1 21 ? 10.496 0.771 2.838 1.00 0.00 657 MET A C 2
ATOM 1233 O O . MET A 1 21 ? 11.226 -0.184 2.970 1.00 0.00 657 MET A O 2
ATOM 1247 N N . LYS A 1 22 ? 10.943 1.973 2.553 1.00 0.00 658 LYS A N 2
ATOM 1248 C CA . LYS A 1 22 ? 12.349 2.250 2.318 1.00 0.00 658 LYS A CA 2
ATOM 1249 C C . LYS A 1 22 ? 13.182 2.017 3.568 1.00 0.00 658 LYS A C 2
ATOM 1250 O O . LYS A 1 22 ? 14.324 1.555 3.482 1.00 0.00 658 LYS A O 2
ATOM 1269 N N . GLN A 1 23 ? 12.620 2.317 4.717 1.00 0.00 659 GLN A N 2
ATOM 1270 C CA . GLN A 1 23 ? 13.354 2.155 5.954 1.00 0.00 659 GLN A CA 2
ATOM 1271 C C . GLN A 1 23 ? 13.166 0.762 6.571 1.00 0.00 659 GLN A C 2
ATOM 1272 O O . GLN A 1 23 ? 14.014 0.288 7.330 1.00 0.00 659 GLN A O 2
ATOM 1286 N N . VAL A 1 24 ? 12.088 0.101 6.230 1.00 0.00 660 VAL A N 2
ATOM 1287 C CA . VAL A 1 24 ? 11.771 -1.179 6.858 1.00 0.00 660 VAL A CA 2
ATOM 1288 C C . VAL A 1 24 ? 12.069 -2.380 5.931 1.00 0.00 660 VAL A C 2
ATOM 1289 O O . VAL A 1 24 ? 12.231 -3.519 6.394 1.00 0.00 660 VAL A O 2
ATOM 1302 N N . LYS A 1 25 ? 12.165 -2.125 4.642 1.00 0.00 661 LYS A N 2
ATOM 1303 C CA . LYS A 1 25 ? 12.371 -3.168 3.645 1.00 0.00 661 LYS A CA 2
ATOM 1304 C C . LYS A 1 25 ? 13.572 -2.772 2.777 1.00 0.00 661 LYS A C 2
ATOM 1305 O O . LYS A 1 25 ? 14.081 -1.660 2.912 1.00 0.00 661 LYS A O 2
ATOM 1324 N N . HIS A 1 26 ? 14.037 -3.659 1.905 1.00 0.00 662 HIS A N 2
ATOM 1325 C CA . HIS A 1 26 ? 15.200 -3.345 1.050 1.00 0.00 662 HIS A CA 2
ATOM 1326 C C . HIS A 1 26 ? 14.874 -3.465 -0.422 1.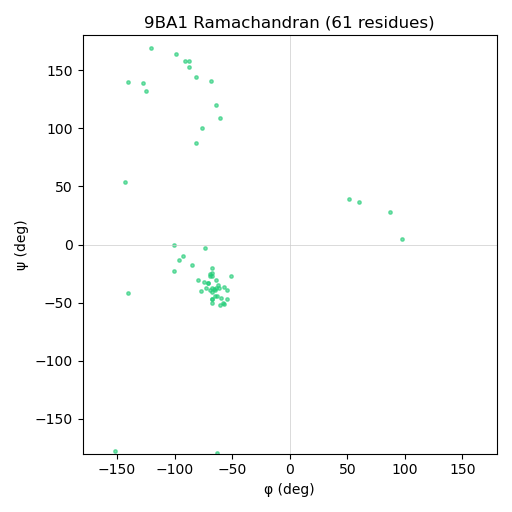00 0.00 662 HIS A C 2
ATOM 1327 O O . HIS A 1 26 ? 15.760 -3.350 -1.278 1.00 0.00 662 HIS A O 2
ATOM 1341 N N . ILE A 1 27 ? 13.613 -3.682 -0.716 1.00 0.00 663 ILE A N 2
ATOM 1342 C CA . ILE A 1 27 ? 13.151 -3.791 -2.093 1.00 0.00 663 ILE A CA 2
ATOM 1343 C C . ILE A 1 27 ? 13.347 -2.495 -2.873 1.00 0.00 663 ILE A C 2
ATOM 1344 O O . ILE A 1 27 ? 13.368 -1.413 -2.277 1.00 0.00 663 ILE A O 2
ATOM 1360 N N . PRO A 1 28 ? 13.521 -2.595 -4.211 1.00 0.00 664 PRO A N 2
ATOM 1361 C CA . PRO A 1 28 ? 13.705 -1.447 -5.095 1.00 0.00 664 PRO A CA 2
ATOM 1362 C C . PRO A 1 28 ? 12.613 -0.406 -4.927 1.00 0.00 664 PRO A C 2
ATOM 1363 O O . PRO A 1 28 ? 11.433 -0.700 -5.087 1.00 0.00 664 PRO A O 2
ATOM 1374 N N . GLU A 1 29 ? 13.045 0.796 -4.637 1.00 0.00 665 GLU A N 2
ATOM 1375 C CA . GLU A 1 29 ? 12.215 1.991 -4.404 1.00 0.00 665 GLU A CA 2
ATOM 1376 C C . GLU A 1 29 ? 11.093 2.177 -5.444 1.00 0.00 665 GLU A C 2
ATOM 1377 O O . GLU A 1 29 ? 9.959 2.598 -5.099 1.00 0.00 665 GLU A O 2
ATOM 1389 N N . SER A 1 30 ? 11.395 1.846 -6.683 1.00 0.00 666 SER A N 2
ATOM 1390 C CA . SER A 1 30 ? 10.451 1.913 -7.768 1.00 0.00 666 SER A CA 2
ATOM 1391 C C . SER A 1 30 ? 9.188 1.084 -7.438 1.00 0.00 666 SER A C 2
ATOM 1392 O O . SER A 1 30 ? 8.065 1.525 -7.678 1.00 0.00 666 SER A O 2
ATOM 1400 N N . LYS A 1 31 ? 9.391 -0.078 -6.816 1.00 0.00 667 LYS A N 2
ATOM 1401 C CA . LYS A 1 31 ? 8.301 -0.944 -6.408 1.00 0.00 667 LYS A CA 2
ATOM 1402 C C . LYS A 1 31 ? 7.452 -0.266 -5.360 1.00 0.00 667 LYS A C 2
ATOM 1403 O O . LYS A 1 31 ? 6.251 -0.226 -5.484 1.00 0.00 667 LYS A O 2
ATOM 1422 N N . LEU A 1 32 ? 8.109 0.323 -4.376 1.00 0.00 668 LEU A N 2
ATOM 1423 C CA . LEU A 1 32 ? 7.446 0.995 -3.239 1.00 0.00 668 LEU A CA 2
ATOM 1424 C C . LEU A 1 32 ? 6.475 2.052 -3.744 1.00 0.00 668 LEU A C 2
ATOM 1425 O O . LEU A 1 32 ? 5.264 2.027 -3.426 1.00 0.00 668 LEU A O 2
ATOM 1441 N N . THR A 1 33 ? 6.991 2.941 -4.580 1.00 0.00 669 THR A N 2
ATOM 1442 C CA . THR A 1 33 ? 6.188 4.020 -5.098 1.00 0.00 669 THR A CA 2
ATOM 1443 C C . THR A 1 33 ? 5.095 3.491 -6.050 1.00 0.00 669 THR A C 2
ATOM 1444 O O . THR A 1 33 ? 3.956 3.975 -6.034 1.00 0.00 669 THR A O 2
ATOM 1455 N N . SER A 1 34 ? 5.411 2.445 -6.808 1.00 0.00 670 SER A N 2
ATOM 1456 C CA . SER A 1 34 ? 4.466 1.887 -7.732 1.00 0.00 670 SER A CA 2
ATOM 1457 C C . SER A 1 34 ? 3.330 1.180 -7.014 1.00 0.00 670 SER A C 2
ATOM 1458 O O . SER A 1 34 ? 2.176 1.311 -7.415 1.00 0.00 670 SER A O 2
ATOM 1466 N N . LEU A 1 35 ? 3.648 0.478 -5.939 1.00 0.00 671 LEU A N 2
ATOM 1467 C CA . LEU A 1 35 ? 2.644 -0.233 -5.175 1.00 0.00 671 LEU A CA 2
ATOM 1468 C C . LEU A 1 35 ? 1.716 0.747 -4.500 1.00 0.00 671 LEU A C 2
ATOM 1469 O O . LEU A 1 35 ? 0.494 0.613 -4.598 1.00 0.00 671 LEU A O 2
ATOM 1485 N N . ALA A 1 36 ? 2.289 1.770 -3.866 1.00 0.00 672 ALA A N 2
ATOM 1486 C CA . ALA A 1 36 ? 1.497 2.777 -3.217 1.00 0.00 672 ALA A CA 2
ATOM 1487 C C . ALA A 1 36 ? 0.559 3.445 -4.230 1.00 0.00 672 ALA A C 2
ATOM 1488 O O . ALA A 1 36 ? -0.626 3.554 -4.002 1.00 0.00 672 ALA A O 2
ATOM 1495 N N . ALA A 1 37 ? 1.092 3.801 -5.381 1.00 0.00 673 ALA A N 2
ATOM 1496 C CA . ALA A 1 37 ? 0.297 4.457 -6.415 1.00 0.00 673 ALA A CA 2
ATOM 1497 C C . ALA A 1 37 ? -0.730 3.505 -7.063 1.00 0.00 673 ALA A C 2
ATOM 1498 O O . ALA A 1 37 ? -1.756 3.950 -7.583 1.00 0.00 673 ALA A O 2
ATOM 1505 N N . ALA A 1 38 ? -0.453 2.208 -7.039 1.00 0.00 674 ALA A N 2
ATOM 1506 C CA . ALA A 1 38 ? -1.367 1.215 -7.609 1.00 0.00 674 ALA A CA 2
ATOM 1507 C C . ALA A 1 38 ? -2.528 0.933 -6.664 1.00 0.00 674 ALA A C 2
ATOM 1508 O O . ALA A 1 38 ? -3.643 0.610 -7.102 1.00 0.00 674 ALA A O 2
ATOM 1515 N N . LEU A 1 39 ? -2.269 1.078 -5.372 1.00 0.00 675 LEU A N 2
ATOM 1516 C CA . LEU A 1 39 ? -3.280 0.875 -4.348 1.00 0.00 675 LEU A CA 2
ATOM 1517 C C . LEU A 1 39 ? -4.091 2.125 -4.186 1.00 0.00 675 LEU A C 2
ATOM 1518 O O . LEU A 1 39 ? -5.158 2.123 -3.562 1.00 0.00 675 LEU A O 2
ATOM 1534 N N . ASP A 1 40 ? -3.586 3.196 -4.737 1.00 0.00 676 ASP A N 2
ATOM 1535 C CA . ASP A 1 40 ? -4.237 4.440 -4.689 1.00 0.00 676 ASP A CA 2
ATOM 1536 C C . ASP A 1 40 ? -5.343 4.481 -5.687 1.00 0.00 676 ASP A C 2
ATOM 1537 O O . ASP A 1 40 ? -5.167 4.861 -6.836 1.00 0.00 676 ASP A O 2
ATOM 1546 N N . GLU A 1 41 ? -6.443 4.012 -5.243 1.00 0.00 677 GLU A N 2
ATOM 1547 C CA . GLU A 1 41 ? -7.659 3.947 -5.986 1.00 0.00 677 GLU A CA 2
ATOM 1548 C C . GLU A 1 41 ? -8.097 5.323 -6.506 1.00 0.00 677 GLU A C 2
ATOM 1549 O O . GLU A 1 41 ? -8.591 5.438 -7.617 1.00 0.00 677 GLU A O 2
ATOM 1561 N N . ASN A 1 42 ? -7.861 6.369 -5.722 1.00 0.00 678 ASN A N 2
ATOM 1562 C CA . ASN A 1 42 ? -8.353 7.702 -6.115 1.00 0.00 678 ASN A CA 2
ATOM 1563 C C . ASN A 1 42 ? -7.352 8.370 -6.973 1.00 0.00 678 ASN A C 2
ATOM 1564 O O . ASN A 1 42 ? -7.657 9.405 -7.581 1.00 0.00 678 ASN A O 2
ATOM 1575 N N . LYS A 1 43 ? -6.153 7.771 -7.044 1.00 0.00 679 LYS A N 2
ATOM 1576 C CA . LYS A 1 43 ? -5.038 8.318 -7.800 1.00 0.00 679 LYS A CA 2
ATOM 1577 C C . LYS A 1 43 ? -4.758 9.755 -7.278 1.00 0.00 679 LYS A C 2
ATOM 1578 O O . LYS A 1 43 ? -4.432 10.674 -8.042 1.00 0.00 679 LYS A O 2
ATOM 1597 N N . ASP A 1 44 ? -4.835 9.897 -5.948 1.00 0.00 680 ASP A N 2
ATOM 1598 C CA . ASP A 1 44 ? -4.736 11.188 -5.260 1.00 0.00 680 ASP A CA 2
ATOM 1599 C C . ASP A 1 44 ? -3.446 11.326 -4.468 1.00 0.00 680 ASP A C 2
ATOM 1600 O O . ASP A 1 44 ? -3.141 12.400 -3.945 1.00 0.00 680 ASP A O 2
ATOM 1609 N N . GLY A 1 45 ? -2.707 10.264 -4.358 1.00 0.00 681 GLY A N 2
ATOM 1610 C CA . GLY A 1 45 ? -1.451 10.301 -3.654 1.00 0.00 681 GLY A CA 2
ATOM 1611 C C . GLY A 1 45 ? -1.563 9.823 -2.225 1.00 0.00 681 GLY A C 2
ATOM 1612 O O . GLY A 1 45 ? -0.579 9.845 -1.476 1.00 0.00 681 GLY A O 2
ATOM 1616 N N . LYS A 1 46 ? -2.734 9.403 -1.821 1.00 0.00 682 LYS A N 2
ATOM 1617 C CA . LYS A 1 46 ? -2.884 8.878 -0.478 1.00 0.00 682 LYS A CA 2
ATOM 1618 C C . LYS A 1 46 ? -3.637 7.547 -0.495 1.00 0.00 682 LYS A C 2
ATOM 1619 O O . LYS A 1 46 ? -4.605 7.398 -1.223 1.00 0.00 682 LYS A O 2
ATOM 1638 N N . VAL A 1 47 ? -3.163 6.576 0.268 1.00 0.00 683 VAL A N 2
ATOM 1639 C CA . VAL A 1 47 ? -3.709 5.209 0.242 1.00 0.00 683 VAL A CA 2
ATOM 1640 C C . VAL A 1 47 ? -4.013 4.719 1.645 1.00 0.00 683 VAL A C 2
ATOM 1641 O O . VAL A 1 47 ? -3.478 5.224 2.609 1.00 0.00 683 VAL A O 2
ATOM 1654 N N . ASN A 1 48 ? -4.864 3.764 1.781 1.00 0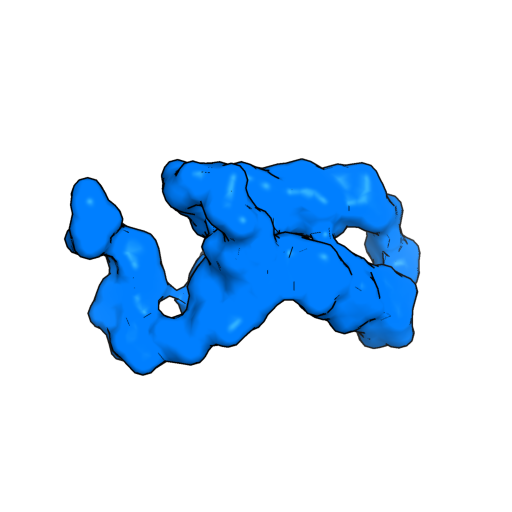.00 684 ASN A N 2
ATOM 1655 C CA . ASN A 1 48 ? -5.091 3.223 3.084 1.00 0.00 684 ASN A CA 2
ATOM 1656 C C . ASN A 1 48 ? -4.003 2.225 3.392 1.00 0.00 684 ASN A C 2
ATOM 1657 O O . ASN A 1 48 ? -3.651 1.404 2.543 1.00 0.00 684 ASN A O 2
ATOM 1668 N N . ILE A 1 49 ? -3.458 2.273 4.607 1.00 0.00 685 ILE A N 2
ATOM 1669 C CA . ILE A 1 49 ? -2.465 1.277 5.026 1.00 0.00 685 ILE A CA 2
ATOM 1670 C C . ILE A 1 49 ? -3.197 -0.052 5.128 1.00 0.00 685 ILE A C 2
ATOM 1671 O O . ILE A 1 49 ? -2.640 -1.129 4.928 1.00 0.00 685 ILE A O 2
ATOM 1687 N N . ASP A 1 50 ? -4.479 0.091 5.402 1.00 0.00 686 ASP A N 2
ATOM 1688 C CA . ASP A 1 50 ? -5.462 -0.971 5.462 1.00 0.00 686 ASP A CA 2
ATOM 1689 C C . ASP A 1 50 ? -5.378 -1.802 4.190 1.00 0.00 686 ASP A C 2
ATOM 1690 O O . ASP A 1 50 ? -5.314 -3.025 4.228 1.00 0.00 686 ASP A O 2
ATOM 1699 N N . ASP A 1 51 ? -5.286 -1.108 3.072 1.00 0.00 687 ASP A N 2
ATOM 1700 C CA . ASP A 1 51 ? -5.269 -1.738 1.766 1.00 0.00 687 ASP A CA 2
ATOM 1701 C C . ASP A 1 51 ? -4.009 -2.486 1.550 1.00 0.00 687 ASP A C 2
ATOM 1702 O O . ASP A 1 51 ? -3.997 -3.555 0.928 1.00 0.00 687 ASP A O 2
ATOM 1711 N N . LEU A 1 52 ? -2.959 -1.983 2.110 1.00 0.00 688 LEU A N 2
ATOM 1712 C CA . LEU A 1 52 ? -1.701 -2.600 1.957 1.00 0.00 688 LEU A CA 2
ATOM 1713 C C . LEU A 1 52 ? -1.637 -3.850 2.788 1.00 0.00 688 LEU A C 2
ATOM 1714 O O . LEU A 1 52 ? -1.183 -4.881 2.321 1.00 0.00 688 LEU A O 2
ATOM 1730 N N . VAL A 1 53 ? -2.139 -3.779 3.999 1.00 0.00 689 VAL A N 2
ATOM 1731 C CA . VAL A 1 53 ? -2.091 -4.927 4.857 1.00 0.00 689 VAL A CA 2
ATOM 1732 C C . VAL A 1 53 ? -3.009 -6.022 4.340 1.00 0.00 689 VAL A C 2
ATOM 1733 O O . VAL A 1 53 ? -2.656 -7.184 4.388 1.00 0.00 689 VAL A O 2
ATOM 1746 N N . LYS A 1 54 ? -4.135 -5.637 3.741 1.00 0.00 690 LYS A N 2
ATOM 1747 C CA . LYS A 1 54 ? -5.080 -6.621 3.241 1.00 0.00 690 LYS A CA 2
ATOM 1748 C C . LYS A 1 54 ? -4.573 -7.274 1.971 1.00 0.00 690 LYS A C 2
ATOM 1749 O O . LYS A 1 54 ? -4.784 -8.456 1.755 1.00 0.00 690 LYS A O 2
ATOM 1768 N N . VAL A 1 55 ? -3.869 -6.510 1.142 1.00 0.00 691 VAL A N 2
ATOM 1769 C CA . VAL A 1 55 ? -3.357 -7.042 -0.074 1.00 0.00 691 VAL A CA 2
ATOM 1770 C C . VAL A 1 55 ? -2.165 -7.921 0.247 1.00 0.00 691 VAL A C 2
ATOM 1771 O O . VAL A 1 55 ? -1.978 -8.947 -0.368 1.00 0.00 691 VAL A O 2
ATOM 1784 N N . ILE A 1 56 ? -1.395 -7.540 1.273 1.00 0.00 692 ILE A N 2
ATOM 1785 C CA . ILE A 1 56 ? -0.314 -8.368 1.735 1.00 0.00 692 ILE A CA 2
ATOM 1786 C C . ILE A 1 56 ? -0.863 -9.665 2.251 1.00 0.00 692 ILE A C 2
ATOM 1787 O O . ILE A 1 56 ? -0.416 -10.707 1.835 1.00 0.00 692 ILE A O 2
ATOM 1803 N N . GLU A 1 57 ? -1.874 -9.587 3.109 1.00 0.00 693 GLU A N 2
ATOM 1804 C CA . GLU A 1 57 ? -2.510 -10.773 3.664 1.00 0.00 693 GLU A CA 2
ATOM 1805 C C . GLU A 1 57 ? -3.107 -11.661 2.583 1.00 0.00 693 GLU A C 2
ATOM 1806 O O . GLU A 1 57 ? -3.043 -12.878 2.682 1.00 0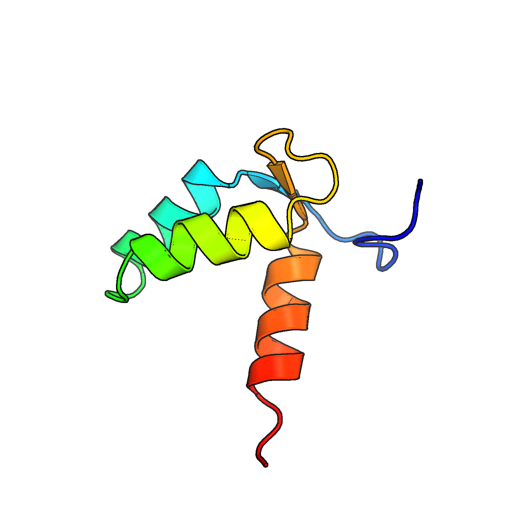.00 693 GLU A O 2
ATOM 1818 N N . LEU A 1 58 ? -3.662 -11.046 1.564 1.00 0.00 694 LEU A N 2
ATOM 1819 C CA . LEU A 1 58 ? -4.311 -11.763 0.475 1.00 0.00 694 LEU A CA 2
ATOM 1820 C C . LEU A 1 58 ? -3.255 -12.416 -0.399 1.00 0.00 694 LEU A C 2
ATOM 1821 O O . LEU A 1 58 ? -3.336 -13.591 -0.706 1.00 0.00 694 LEU A O 2
ATOM 1837 N N . VAL A 1 59 ? -2.258 -11.655 -0.769 1.00 0.00 695 VAL A N 2
ATOM 1838 C CA . VAL A 1 59 ? -1.190 -12.173 -1.640 1.00 0.00 695 VAL A CA 2
ATOM 1839 C C . VAL A 1 59 ? -0.299 -13.175 -0.873 1.00 0.00 695 VAL A C 2
ATOM 1840 O O . VAL A 1 59 ? 0.311 -14.075 -1.458 1.00 0.00 695 VAL A O 2
ATOM 1853 N N . ASP A 1 60 ? -0.296 -13.037 0.450 1.00 0.00 696 ASP A N 2
ATOM 1854 C CA . ASP A 1 60 ? 0.439 -13.933 1.362 1.00 0.00 696 ASP A CA 2
ATOM 1855 C C . ASP A 1 60 ? -0.144 -15.327 1.288 1.00 0.00 696 ASP A C 2
ATOM 1856 O O . ASP A 1 60 ? 0.560 -16.328 1.489 1.00 0.00 696 ASP A O 2
ATOM 1865 N N . LYS A 1 61 ? -1.427 -15.378 0.987 1.00 0.00 697 LYS A N 2
ATOM 1866 C CA . LYS A 1 61 ? -2.149 -16.609 0.887 1.00 0.00 697 LYS A CA 2
ATOM 1867 C C . LYS A 1 61 ? -1.611 -17.413 -0.261 1.00 0.00 697 LYS A C 2
ATOM 1868 O O . LYS A 1 61 ? -1.611 -16.967 -1.409 1.00 0.00 697 LYS A O 2
ATOM 1887 N N . GLU A 1 62 ? -1.134 -18.568 0.052 1.00 0.00 698 GLU A N 2
ATOM 1888 C CA . GLU A 1 62 ? -0.619 -19.455 -0.938 1.00 0.00 698 GLU A CA 2
ATOM 1889 C C . GLU A 1 62 ? -1.779 -20.196 -1.578 1.00 0.00 698 GLU A C 2
ATOM 1890 O O . GLU A 1 62 ? -2.879 -20.277 -1.001 1.00 0.00 698 GLU A O 2
ATOM 1902 N N . ASP A 1 63 ? -1.564 -20.693 -2.750 1.00 0.00 699 ASP A N 2
ATOM 1903 C CA . ASP A 1 63 ? -2.576 -21.469 -3.427 1.00 0.00 699 ASP A CA 2
ATOM 1904 C C . ASP A 1 63 ? -2.072 -22.883 -3.642 1.00 0.00 699 ASP A C 2
ATOM 1905 O O . ASP A 1 63 ? -0.857 -23.092 -3.739 1.00 0.00 699 ASP A O 2
ATOM 1915 N N . GLY A 1 1 ? -18.961 -6.954 -3.332 1.00 0.00 -5 GLY A N 3
ATOM 1916 C CA . GLY A 1 1 ? -18.709 -5.577 -3.670 1.00 0.00 -5 GLY A CA 3
ATOM 1917 C C . GLY A 1 1 ? -17.712 -4.955 -2.732 1.00 0.00 -5 GLY A C 3
ATOM 1918 O O . GLY A 1 1 ? -17.972 -3.923 -2.134 1.00 0.00 -5 GLY A O 3
ATOM 1922 N N . SER A 1 2 ? -16.586 -5.600 -2.580 1.00 0.00 -4 SER A N 3
ATOM 1923 C CA . SER A 1 2 ? -15.555 -5.125 -1.693 1.00 0.00 -4 SER A CA 3
ATOM 1924 C C . SER A 1 2 ? -14.843 -3.904 -2.270 1.00 0.00 -4 SER A C 3
ATOM 1925 O O . SER A 1 2 ? -14.633 -3.812 -3.486 1.00 0.00 -4 SER A O 3
ATOM 1933 N N . HIS A 1 3 ? -14.519 -2.968 -1.416 1.00 0.00 -3 HIS A N 3
ATOM 1934 C CA . HIS A 1 3 ? -13.787 -1.788 -1.819 1.00 0.00 -3 HIS A CA 3
ATOM 1935 C C . HIS A 1 3 ? -12.498 -1.699 -1.031 1.00 0.00 -3 HIS A C 3
ATOM 1936 O O . HIS A 1 3 ? -12.286 -2.471 -0.076 1.00 0.00 -3 HIS A O 3
ATOM 1950 N N . MET A 1 4 ? -11.635 -0.799 -1.441 1.00 0.00 -2 MET A N 3
ATOM 1951 C CA . MET A 1 4 ? -10.410 -0.497 -0.714 1.00 0.00 -2 MET A CA 3
ATOM 1952 C C . MET A 1 4 ? -10.811 0.307 0.530 1.00 0.00 -2 MET A C 3
ATOM 1953 O O . MET A 1 4 ? -11.919 0.876 0.551 1.00 0.00 -2 MET A O 3
ATOM 1967 N N . ALA A 1 5 ? -9.936 0.374 1.544 1.00 0.00 -1 ALA A N 3
ATOM 1968 C CA . ALA A 1 5 ? -10.280 0.961 2.863 1.00 0.00 -1 ALA A CA 3
ATOM 1969 C C . ALA A 1 5 ? -11.506 0.241 3.451 1.00 0.00 -1 ALA A C 3
ATOM 1970 O O . ALA A 1 5 ? -12.356 0.840 4.124 1.00 0.00 -1 ALA A O 3
ATOM 1977 N N . SER A 1 6 ? -11.520 -1.056 3.243 1.00 0.00 0 SER A N 3
ATOM 1978 C CA . SER A 1 6 ? -12.594 -1.952 3.614 1.00 0.00 0 SER A CA 3
ATOM 1979 C C . SER A 1 6 ? -12.971 -1.928 5.108 1.00 0.00 0 SER A C 3
ATOM 1980 O O . SER A 1 6 ? -14.171 -1.923 5.458 1.00 0.00 0 SER A O 3
ATOM 1988 N N . THR A 1 7 ? -11.994 -1.878 5.968 1.00 0.00 643 THR A N 3
ATOM 1989 C CA . THR A 1 7 ? -12.241 -1.914 7.389 1.00 0.00 643 THR A CA 3
ATOM 1990 C C . THR A 1 7 ? -12.495 -0.486 7.897 1.00 0.00 643 THR A C 3
ATOM 1991 O O . THR A 1 7 ? -13.341 -0.249 8.760 1.00 0.00 643 THR A O 3
ATOM 2002 N N . GLY A 1 8 ? -11.808 0.448 7.289 1.00 0.00 644 GLY A N 3
ATOM 2003 C CA . GLY A 1 8 ? -11.877 1.827 7.689 1.00 0.00 644 GLY A CA 3
ATOM 2004 C C . GLY A 1 8 ? -10.664 2.164 8.514 1.00 0.00 644 GLY A C 3
ATOM 2005 O O . GLY A 1 8 ? -10.667 3.102 9.310 1.00 0.00 644 GLY A O 3
ATOM 2009 N N . GLU A 1 9 ? -9.628 1.372 8.319 1.00 0.00 645 GLU A N 3
ATOM 2010 C CA . GLU A 1 9 ? -8.383 1.485 9.029 1.00 0.00 645 GLU A CA 3
ATOM 2011 C C . GLU A 1 9 ? -7.609 2.726 8.554 1.00 0.00 645 GLU A C 3
ATOM 2012 O O . GLU A 1 9 ? -7.894 3.256 7.471 1.00 0.00 645 GLU A O 3
ATOM 2024 N N . ASN A 1 10 ? -6.683 3.194 9.402 1.00 0.00 646 ASN A N 3
ATOM 2025 C CA . ASN A 1 10 ? -5.864 4.435 9.198 1.00 0.00 646 ASN A CA 3
ATOM 2026 C C . ASN A 1 10 ? -5.297 4.591 7.774 1.00 0.00 646 ASN A C 3
ATOM 2027 O O . ASN A 1 10 ? -5.192 3.631 7.008 1.00 0.00 646 ASN A O 3
ATOM 2038 N N . VAL A 1 11 ? -4.904 5.779 7.424 1.00 0.00 647 VAL A N 3
ATOM 2039 C CA . VAL A 1 11 ? -4.426 6.022 6.100 1.00 0.00 647 VAL A CA 3
ATOM 2040 C C . VAL A 1 11 ? -3.058 6.684 6.119 1.00 0.00 647 VAL A C 3
ATOM 2041 O O . VAL A 1 11 ? -2.773 7.539 6.963 1.00 0.00 647 VAL A O 3
ATOM 2054 N N . ILE A 1 12 ? -2.215 6.252 5.231 1.00 0.00 648 ILE A N 3
ATOM 2055 C CA . ILE A 1 12 ? -0.881 6.777 5.091 1.00 0.00 648 ILE A CA 3
ATOM 2056 C C . ILE A 1 12 ? -0.776 7.321 3.644 1.00 0.00 648 ILE A C 3
ATOM 2057 O O . ILE A 1 12 ? -1.692 7.123 2.868 1.00 0.00 648 ILE A O 3
ATOM 2073 N N . SER A 1 13 ? 0.234 8.056 3.273 1.00 0.00 649 SER A N 3
ATOM 2074 C CA . SER A 1 13 ? 0.283 8.450 1.886 1.00 0.00 649 SER A CA 3
ATOM 2075 C C . SER A 1 13 ? 1.234 7.549 1.124 1.00 0.00 649 SER A C 3
ATOM 2076 O O . SER A 1 13 ? 1.953 6.744 1.735 1.00 0.00 649 SER A O 3
ATOM 2084 N N . VAL A 1 14 ? 1.255 7.695 -0.199 1.00 0.00 650 VAL A N 3
ATOM 2085 C CA . VAL A 1 14 ? 2.206 6.998 -1.045 1.00 0.00 650 VAL A CA 3
ATOM 2086 C C . VAL A 1 14 ? 3.635 7.387 -0.620 1.00 0.00 650 VAL A C 3
ATOM 2087 O O . VAL A 1 14 ? 4.529 6.545 -0.558 1.00 0.00 650 VAL A O 3
ATOM 2100 N N . ALA A 1 15 ? 3.798 8.649 -0.227 1.00 0.00 651 ALA A N 3
ATOM 2101 C CA . ALA A 1 15 ? 5.085 9.184 0.175 1.00 0.00 651 ALA A CA 3
ATOM 2102 C C . ALA A 1 15 ? 5.529 8.665 1.539 1.00 0.00 651 ALA A C 3
ATOM 2103 O O . ALA A 1 15 ? 6.673 8.219 1.678 1.00 0.00 651 ALA A O 3
ATOM 2110 N N . GLU A 1 16 ? 4.651 8.699 2.554 1.00 0.00 652 GLU A N 3
ATOM 2111 C CA . GLU A 1 16 ? 5.064 8.162 3.853 1.00 0.00 652 GLU A CA 3
ATOM 2112 C C . GLU A 1 16 ? 5.286 6.662 3.749 1.00 0.00 652 GLU A C 3
ATOM 2113 O O . GLU A 1 16 ? 6.141 6.115 4.435 1.00 0.00 652 GLU A O 3
ATOM 2125 N N . LEU A 1 17 ? 4.523 6.005 2.874 1.00 0.00 653 LEU A N 3
ATOM 2126 C CA . LEU A 1 17 ? 4.647 4.570 2.691 1.00 0.00 653 LEU A CA 3
ATOM 2127 C C . LEU A 1 17 ? 5.982 4.227 2.031 1.00 0.00 653 LEU A C 3
ATOM 2128 O O . LEU A 1 17 ? 6.698 3.354 2.512 1.00 0.00 653 LEU A O 3
ATOM 2144 N N . ILE A 1 18 ? 6.332 4.931 0.940 1.00 0.00 654 ILE A N 3
ATOM 2145 C CA . ILE A 1 18 ? 7.621 4.694 0.278 1.00 0.00 654 ILE A CA 3
ATOM 2146 C C . ILE A 1 18 ? 8.774 5.026 1.228 1.00 0.00 654 ILE A C 3
ATOM 2147 O O . ILE A 1 18 ? 9.775 4.338 1.250 1.00 0.00 654 ILE A O 3
ATOM 2163 N N . ASN A 1 19 ? 8.576 6.034 2.059 1.00 0.00 655 ASN A N 3
ATOM 2164 C CA . ASN A 1 19 ? 9.591 6.464 3.026 1.00 0.00 655 ASN A CA 3
ATOM 2165 C C . ASN A 1 19 ? 9.792 5.365 4.072 1.00 0.00 655 ASN A C 3
ATOM 2166 O O . ASN A 1 19 ? 10.930 4.890 4.312 1.00 0.00 655 ASN A O 3
ATOM 2177 N N . ALA A 1 20 ? 8.673 4.915 4.638 1.00 0.00 656 ALA A N 3
ATOM 2178 C CA . ALA A 1 20 ? 8.660 3.859 5.635 1.00 0.00 656 ALA A CA 3
ATOM 2179 C C . ALA A 1 20 ? 9.278 2.604 5.080 1.00 0.00 656 ALA A C 3
ATOM 2180 O O . ALA A 1 20 ? 10.197 2.078 5.653 1.00 0.00 656 ALA A O 3
ATOM 2187 N N . MET A 1 21 ? 8.831 2.180 3.911 1.00 0.00 657 MET A N 3
ATOM 2188 C CA . MET A 1 21 ? 9.335 0.955 3.305 1.00 0.00 657 MET A CA 3
ATOM 2189 C C . MET A 1 21 ? 10.788 1.103 2.871 1.00 0.00 657 MET A C 3
ATOM 2190 O O . MET A 1 21 ? 11.521 0.138 2.820 1.00 0.00 657 MET A O 3
ATOM 2204 N N . LYS A 1 22 ? 11.210 2.314 2.589 1.00 0.00 658 LYS A N 3
ATOM 2205 C CA . LYS A 1 22 ? 12.597 2.566 2.249 1.00 0.00 658 LYS A CA 3
ATOM 2206 C C . LYS A 1 22 ? 13.476 2.359 3.479 1.00 0.00 658 LYS A C 3
ATOM 2207 O O . LYS A 1 22 ? 14.601 1.863 3.375 1.00 0.00 658 LYS A O 3
ATOM 2226 N N . GLN A 1 23 ? 12.964 2.721 4.647 1.00 0.00 659 GLN A N 3
ATOM 2227 C CA . GLN A 1 23 ? 13.743 2.560 5.865 1.00 0.00 659 GLN A CA 3
ATOM 2228 C C . GLN A 1 23 ? 13.419 1.276 6.646 1.00 0.00 659 GLN A C 3
ATOM 2229 O O . GLN A 1 23 ? 14.137 0.926 7.573 1.00 0.00 659 GLN A O 3
ATOM 2243 N N . VAL A 1 24 ? 12.359 0.585 6.290 1.00 0.00 660 VAL A N 3
ATOM 2244 C CA . VAL A 1 24 ? 11.976 -0.610 7.045 1.00 0.00 660 VAL A CA 3
ATOM 2245 C C . VAL A 1 24 ? 11.968 -1.875 6.161 1.00 0.00 660 VAL A C 3
ATOM 2246 O O . VAL A 1 24 ? 11.745 -2.996 6.648 1.00 0.00 660 VAL A O 3
ATOM 2259 N N . LYS A 1 25 ? 12.231 -1.714 4.887 1.00 0.00 661 LYS A N 3
ATOM 2260 C CA . LYS A 1 25 ? 12.246 -2.843 3.968 1.00 0.00 661 LYS A CA 3
ATOM 2261 C C . LYS A 1 25 ? 13.519 -2.723 3.097 1.00 0.00 661 LYS A C 3
ATOM 2262 O O . LYS A 1 25 ? 14.257 -1.732 3.229 1.00 0.00 661 LYS A O 3
ATOM 2281 N N . HIS A 1 26 ? 13.799 -3.710 2.248 1.00 0.00 662 HIS A N 3
ATOM 2282 C CA . HIS A 1 26 ? 15.030 -3.683 1.418 1.00 0.00 662 HIS A CA 3
ATOM 2283 C C . HIS A 1 26 ? 14.716 -3.551 -0.065 1.00 0.00 662 HIS A C 3
ATOM 2284 O O . HIS A 1 26 ? 15.622 -3.497 -0.898 1.00 0.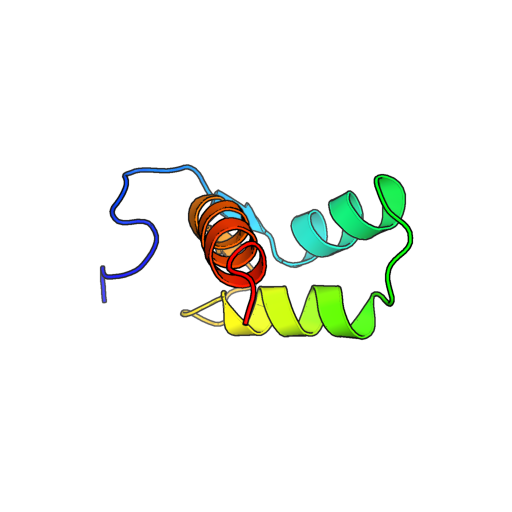00 662 HIS A O 3
ATOM 2298 N N . ILE A 1 27 ? 13.454 -3.500 -0.389 1.00 0.00 663 ILE A N 3
ATOM 2299 C CA . ILE A 1 27 ? 13.016 -3.446 -1.778 1.00 0.00 663 ILE A CA 3
ATOM 2300 C C . ILE A 1 27 ? 13.288 -2.093 -2.466 1.00 0.00 663 ILE A C 3
ATOM 2301 O O . ILE A 1 27 ? 13.373 -1.050 -1.801 1.00 0.00 663 ILE A O 3
ATOM 2317 N N . PRO A 1 28 ? 13.479 -2.113 -3.815 1.00 0.00 664 PRO A N 3
ATOM 2318 C CA . PRO A 1 28 ? 13.737 -0.904 -4.627 1.00 0.00 664 PRO A CA 3
ATOM 2319 C C . PRO A 1 28 ? 12.558 0.065 -4.607 1.00 0.00 664 PRO A C 3
ATOM 2320 O O . PRO A 1 28 ? 11.442 -0.291 -4.988 1.00 0.00 664 PRO A O 3
ATOM 2331 N N . GLU A 1 29 ? 12.830 1.285 -4.187 1.00 0.00 665 GLU A N 3
ATOM 2332 C CA . GLU A 1 29 ? 11.828 2.348 -3.983 1.00 0.00 665 GLU A CA 3
ATOM 2333 C C . GLU A 1 29 ? 10.888 2.597 -5.166 1.00 0.00 665 GLU A C 3
ATOM 2334 O O . GLU A 1 29 ? 9.741 2.988 -4.963 1.00 0.00 665 GLU A O 3
ATOM 2346 N N . SER A 1 30 ? 11.359 2.368 -6.378 1.00 0.00 666 SER A N 3
ATOM 2347 C CA . SER A 1 30 ? 10.548 2.524 -7.570 1.00 0.00 666 SER A CA 3
ATOM 2348 C C . SER A 1 30 ? 9.341 1.575 -7.484 1.00 0.00 666 SER A C 3
ATOM 2349 O O . SER A 1 30 ? 8.196 1.932 -7.795 1.00 0.00 666 SER A O 3
ATOM 2357 N N . LYS A 1 31 ? 9.610 0.391 -6.979 1.00 0.00 667 LYS A N 3
ATOM 2358 C CA . LYS A 1 31 ? 8.609 -0.612 -6.791 1.00 0.00 667 LYS A CA 3
ATOM 2359 C C . LYS A 1 31 ? 7.713 -0.209 -5.640 1.00 0.00 667 LYS A C 3
ATOM 2360 O O . LYS A 1 31 ? 6.528 -0.375 -5.715 1.00 0.00 667 LYS A O 3
ATOM 2379 N N . LEU A 1 32 ? 8.307 0.378 -4.600 1.00 0.00 668 LEU A N 3
ATOM 2380 C CA . LEU A 1 32 ? 7.560 0.874 -3.420 1.00 0.00 668 LEU A CA 3
ATOM 2381 C C . LEU A 1 32 ? 6.485 1.855 -3.839 1.00 0.00 668 LEU A C 3
ATOM 2382 O O . LEU A 1 32 ? 5.310 1.682 -3.502 1.00 0.00 668 LEU A O 3
ATOM 2398 N N . THR A 1 33 ? 6.881 2.867 -4.592 1.00 0.00 669 THR A N 3
ATOM 2399 C CA . THR A 1 33 ? 5.947 3.864 -5.042 1.00 0.00 669 THR A CA 3
ATOM 2400 C C . THR A 1 33 ? 4.954 3.265 -6.058 1.00 0.00 669 THR A C 3
ATOM 2401 O O . THR A 1 33 ? 3.776 3.628 -6.067 1.00 0.00 669 THR A O 3
ATOM 2412 N N . SER A 1 34 ? 5.419 2.293 -6.859 1.00 0.00 670 SER A N 3
ATOM 2413 C CA . SER A 1 34 ? 4.563 1.613 -7.809 1.00 0.00 670 SER A CA 3
ATOM 2414 C C . SER A 1 34 ? 3.468 0.834 -7.059 1.00 0.00 670 SER A C 3
ATOM 2415 O O . SER A 1 34 ? 2.303 0.894 -7.425 1.00 0.00 670 SER A O 3
ATOM 2423 N N . LEU A 1 35 ? 3.854 0.143 -5.985 1.00 0.00 671 LEU A N 3
ATOM 2424 C CA . LEU A 1 35 ? 2.916 -0.646 -5.200 1.00 0.00 671 LEU A CA 3
ATOM 2425 C C . LEU A 1 35 ? 1.909 0.263 -4.529 1.00 0.00 671 LEU A C 3
ATOM 2426 O O . LEU A 1 35 ? 0.712 0.017 -4.578 1.00 0.00 671 LEU A O 3
ATOM 2442 N N . ALA A 1 36 ? 2.394 1.342 -3.945 1.00 0.00 672 ALA A N 3
ATOM 2443 C CA . ALA A 1 36 ? 1.539 2.301 -3.294 1.00 0.00 672 ALA A CA 3
ATOM 2444 C C . ALA A 1 36 ? 0.549 2.902 -4.302 1.00 0.00 672 ALA A C 3
ATOM 2445 O O . ALA A 1 36 ? -0.638 2.991 -4.034 1.00 0.00 672 ALA A O 3
ATOM 2452 N N . ALA A 1 37 ? 1.035 3.245 -5.485 1.00 0.00 673 ALA A N 3
ATOM 2453 C CA . ALA A 1 37 ? 0.178 3.783 -6.537 1.00 0.00 673 ALA A CA 3
ATOM 2454 C C . ALA A 1 37 ? -0.818 2.713 -7.045 1.00 0.00 673 ALA A C 3
ATOM 2455 O O . ALA A 1 37 ? -1.917 3.031 -7.495 1.00 0.00 673 ALA A O 3
ATOM 2462 N N . ALA A 1 38 ? -0.418 1.451 -6.966 1.00 0.00 674 ALA A N 3
ATOM 2463 C CA . ALA A 1 38 ? -1.269 0.332 -7.357 1.00 0.00 674 ALA A CA 3
ATOM 2464 C C . ALA A 1 38 ? -2.369 0.092 -6.323 1.00 0.00 674 ALA A C 3
ATOM 2465 O O . ALA A 1 38 ? -3.482 -0.332 -6.665 1.00 0.00 674 ALA A O 3
ATOM 2472 N N . LEU A 1 39 ? -2.078 0.392 -5.071 1.00 0.00 675 LEU A N 3
ATOM 2473 C CA . LEU A 1 39 ? -3.066 0.265 -3.999 1.00 0.00 675 LEU A CA 3
ATOM 2474 C C . LEU A 1 39 ? -3.997 1.442 -4.053 1.00 0.00 675 LEU A C 3
ATOM 2475 O O . LEU A 1 39 ? -5.156 1.383 -3.634 1.00 0.00 675 LEU A O 3
ATOM 2491 N N . ASP A 1 40 ? -3.497 2.507 -4.592 1.00 0.00 676 ASP A N 3
ATOM 2492 C CA . ASP A 1 40 ? -4.238 3.698 -4.699 1.00 0.00 676 ASP A CA 3
ATOM 2493 C C . ASP A 1 40 ? -4.986 3.720 -5.986 1.00 0.00 676 ASP A C 3
ATOM 2494 O O . ASP A 1 40 ? -4.540 4.286 -6.976 1.00 0.00 676 ASP A O 3
ATOM 2503 N N . GLU A 1 41 ? -6.103 3.072 -5.987 1.00 0.00 677 GLU A N 3
ATOM 2504 C CA . GLU A 1 41 ? -6.920 2.997 -7.187 1.00 0.00 677 GLU A CA 3
ATOM 2505 C C . GLU A 1 41 ? -7.578 4.333 -7.483 1.00 0.00 677 GLU A C 3
ATOM 2506 O O . GLU A 1 41 ? -8.021 4.583 -8.597 1.00 0.00 677 GLU A O 3
ATOM 2518 N N . ASN A 1 42 ? -7.613 5.204 -6.492 1.00 0.00 678 ASN A N 3
ATOM 2519 C CA . ASN A 1 42 ? -8.274 6.485 -6.657 1.00 0.00 678 ASN A CA 3
ATOM 2520 C C . ASN A 1 42 ? -7.271 7.479 -7.178 1.00 0.00 678 ASN A C 3
ATOM 2521 O O . ASN A 1 42 ? -7.646 8.562 -7.634 1.00 0.00 678 ASN A O 3
ATOM 2532 N N . LYS A 1 43 ? -5.984 7.078 -7.157 1.00 0.00 679 LYS A N 3
ATOM 2533 C CA . LYS A 1 43 ? -4.858 7.904 -7.621 1.00 0.00 679 LYS A CA 3
ATOM 2534 C C . LYS A 1 43 ? -4.828 9.262 -6.900 1.00 0.00 679 LYS A C 3
ATOM 2535 O O . LYS A 1 43 ? -4.391 10.272 -7.445 1.00 0.00 679 LYS A O 3
ATOM 2554 N N . ASP A 1 44 ? -5.213 9.231 -5.641 1.00 0.00 680 ASP A N 3
ATOM 2555 C CA . ASP A 1 44 ? -5.278 10.409 -4.795 1.00 0.00 680 ASP A CA 3
ATOM 2556 C C . ASP A 1 44 ? -3.951 10.640 -4.076 1.00 0.00 680 ASP A C 3
ATOM 2557 O O . ASP A 1 44 ? -3.731 11.699 -3.467 1.00 0.00 680 ASP A O 3
ATOM 2566 N N . GLY A 1 45 ? -3.088 9.648 -4.129 1.00 0.00 681 GLY A N 3
ATOM 2567 C CA . GLY A 1 45 ? -1.764 9.757 -3.555 1.00 0.00 681 GLY A CA 3
ATOM 2568 C C . GLY A 1 45 ? -1.731 9.322 -2.116 1.00 0.00 681 GLY A C 3
ATOM 2569 O O . GLY A 1 45 ? -0.680 9.360 -1.453 1.00 0.00 681 GLY A O 3
ATOM 2573 N N . LYS A 1 46 ? -2.846 8.896 -1.627 1.00 0.00 682 LYS A N 3
ATOM 2574 C CA . LYS A 1 46 ? -2.954 8.490 -0.278 1.00 0.00 682 LYS A CA 3
ATOM 2575 C C . LYS A 1 46 ? -3.408 7.025 -0.271 1.00 0.00 682 LYS A C 3
ATOM 2576 O O . LYS A 1 46 ? -4.272 6.642 -1.052 1.00 0.00 682 LYS A O 3
ATOM 2595 N N . VAL A 1 47 ? -2.840 6.213 0.562 1.00 0.00 683 VAL A N 3
ATOM 2596 C CA . VAL A 1 47 ? -3.192 4.802 0.605 1.00 0.00 683 VAL A CA 3
ATOM 2597 C C . VAL A 1 47 ? -3.449 4.364 2.013 1.00 0.00 683 VAL A C 3
ATOM 2598 O O . VAL A 1 47 ? -2.706 4.682 2.920 1.00 0.00 683 VAL A O 3
ATOM 2611 N N . ASN A 1 48 ? -4.500 3.668 2.216 1.00 0.00 684 ASN A N 3
ATOM 2612 C CA . ASN A 1 48 ? -4.864 3.284 3.534 1.00 0.00 684 ASN A CA 3
ATOM 2613 C C . ASN A 1 48 ? -3.977 2.163 3.997 1.00 0.00 684 ASN A C 3
ATOM 2614 O O . ASN A 1 48 ? -3.493 1.369 3.186 1.00 0.00 684 ASN A O 3
ATOM 2625 N N . ILE A 1 49 ? -3.752 2.075 5.295 1.00 0.00 685 ILE A N 3
ATOM 2626 C CA . ILE A 1 49 ? -3.023 0.952 5.842 1.00 0.00 685 ILE A CA 3
ATOM 2627 C C . ILE A 1 49 ? -3.905 -0.269 5.635 1.00 0.00 685 ILE A C 3
ATOM 2628 O O . ILE A 1 49 ? -3.441 -1.385 5.478 1.00 0.00 685 ILE A O 3
ATOM 2644 N N . ASP A 1 50 ? -5.203 0.018 5.591 1.00 0.00 686 ASP A N 3
ATOM 2645 C CA . ASP A 1 50 ? -6.262 -0.949 5.326 1.00 0.00 686 ASP A CA 3
ATOM 2646 C C . ASP A 1 50 ? -5.960 -1.626 3.988 1.00 0.00 686 ASP A C 3
ATOM 2647 O O . ASP A 1 50 ? -6.023 -2.842 3.846 1.00 0.00 686 ASP A O 3
ATOM 2656 N N . ASP A 1 51 ? -5.533 -0.802 3.045 1.00 0.00 687 ASP A N 3
ATOM 2657 C CA . ASP A 1 51 ? -5.217 -1.226 1.689 1.00 0.00 687 ASP A CA 3
ATOM 2658 C C . ASP A 1 51 ? -4.002 -2.100 1.691 1.00 0.00 687 ASP A C 3
ATOM 2659 O O . ASP A 1 51 ? -3.933 -3.127 0.993 1.00 0.00 687 ASP A O 3
ATOM 2668 N N . LEU A 1 52 ? -3.077 -1.749 2.520 1.00 0.00 688 LEU A N 3
ATOM 2669 C CA . LEU A 1 52 ? -1.851 -2.454 2.592 1.00 0.00 688 LEU A CA 3
ATOM 2670 C C . LEU A 1 52 ? -2.059 -3.794 3.274 1.00 0.00 688 LEU A C 3
ATOM 2671 O O . LEU A 1 52 ? -1.527 -4.804 2.843 1.00 0.00 688 LEU A O 3
ATOM 2687 N N . VAL A 1 53 ? -2.879 -3.818 4.298 1.00 0.00 689 VAL A N 3
ATOM 2688 C CA . VAL A 1 53 ? -3.108 -5.050 5.009 1.00 0.00 689 VAL A CA 3
ATOM 2689 C C . VAL A 1 53 ? -3.943 -6.007 4.181 1.00 0.00 689 VAL A C 3
ATOM 2690 O O . VAL A 1 53 ? -3.726 -7.210 4.239 1.00 0.00 689 VAL A O 3
ATOM 2703 N N . LYS A 1 54 ? -4.846 -5.471 3.354 1.00 0.00 690 LYS A N 3
ATOM 2704 C CA . LYS A 1 54 ? -5.678 -6.326 2.529 1.00 0.00 690 LYS A CA 3
ATOM 2705 C C . LYS A 1 54 ? -4.873 -6.909 1.372 1.00 0.00 690 LYS A C 3
ATOM 2706 O O . LYS A 1 54 ? -5.049 -8.067 1.019 1.00 0.00 690 LYS A O 3
ATOM 2725 N N . VAL A 1 55 ? -3.948 -6.123 0.819 1.00 0.00 691 VAL A N 3
ATOM 2726 C CA . VAL A 1 55 ? -3.154 -6.582 -0.281 1.00 0.00 691 VAL A CA 3
ATOM 2727 C C . VAL A 1 55 ? -2.113 -7.571 0.222 1.00 0.00 691 VAL A C 3
ATOM 2728 O O . VAL A 1 55 ? -1.823 -8.541 -0.447 1.00 0.00 691 VAL A O 3
ATOM 2741 N N . ILE A 1 56 ? -1.589 -7.341 1.436 1.00 0.00 692 ILE A N 3
ATOM 2742 C CA . ILE A 1 56 ? -0.669 -8.278 2.040 1.00 0.00 692 ILE A CA 3
ATOM 2743 C C . ILE A 1 56 ? -1.384 -9.572 2.332 1.00 0.00 692 ILE A C 3
ATOM 2744 O O . ILE A 1 56 ? -0.888 -10.621 2.005 1.00 0.00 692 ILE A O 3
ATOM 2760 N N . GLU A 1 57 ? -2.577 -9.465 2.895 1.00 0.00 693 GLU A N 3
ATOM 2761 C CA . GLU A 1 57 ? -3.426 -10.614 3.191 1.00 0.00 693 GLU A CA 3
ATOM 2762 C C . GLU A 1 57 ? -3.662 -11.428 1.916 1.00 0.00 693 GLU A C 3
ATOM 2763 O O . GLU A 1 57 ? -3.460 -12.634 1.896 1.00 0.00 693 GLU A O 3
ATOM 2775 N N . LEU A 1 58 ? -3.984 -10.723 0.853 1.00 0.00 694 LEU A N 3
ATOM 2776 C CA . LEU A 1 58 ? -4.361 -11.317 -0.425 1.00 0.00 694 LEU A CA 3
ATOM 2777 C C . LEU A 1 58 ? -3.136 -11.892 -1.125 1.00 0.00 694 LEU A C 3
ATOM 2778 O O . LEU A 1 58 ? -3.187 -12.989 -1.662 1.00 0.00 694 LEU A O 3
ATOM 2794 N N . VAL A 1 59 ? -2.038 -11.171 -1.120 1.00 0.00 695 VAL A N 3
ATOM 2795 C CA . VAL A 1 59 ? -0.828 -11.677 -1.794 1.00 0.00 695 VAL A CA 3
ATOM 2796 C C . VAL A 1 59 ? -0.194 -12.812 -0.971 1.00 0.00 695 VAL A C 3
ATOM 2797 O O . VAL A 1 59 ? 0.495 -13.680 -1.508 1.00 0.00 695 VAL A O 3
ATOM 2810 N N . ASP A 1 60 ? -0.468 -12.808 0.331 1.00 0.00 696 ASP A N 3
ATOM 2811 C CA . ASP A 1 60 ? 0.032 -13.837 1.247 1.00 0.00 696 ASP A CA 3
ATOM 2812 C C . ASP A 1 60 ? -0.686 -15.139 0.991 1.00 0.00 696 ASP A C 3
ATOM 2813 O O . ASP A 1 60 ? -0.160 -16.223 1.254 1.00 0.00 696 ASP A O 3
ATOM 2822 N N . LYS A 1 61 ? -1.901 -15.017 0.488 1.00 0.00 697 LYS A N 3
ATOM 2823 C CA . LYS A 1 61 ? -2.726 -16.150 0.150 1.00 0.00 697 LYS A CA 3
ATOM 2824 C C . LYS A 1 61 ? -2.052 -16.959 -0.914 1.00 0.00 697 LYS A C 3
ATOM 2825 O O . LYS A 1 61 ? -1.717 -16.433 -1.993 1.00 0.00 697 LYS A O 3
ATOM 2844 N N . GLU A 1 62 ? -1.799 -18.192 -0.608 1.00 0.00 698 GLU A N 3
ATOM 2845 C CA . GLU A 1 62 ? -1.235 -19.093 -1.560 1.00 0.00 698 GLU A CA 3
ATOM 2846 C C . GLU A 1 62 ? -2.285 -19.300 -2.636 1.00 0.00 698 GLU A C 3
ATOM 2847 O O . GLU A 1 62 ? -3.466 -19.558 -2.320 1.00 0.00 698 GLU A O 3
ATOM 2859 N N . ASP A 1 63 ? -1.902 -19.147 -3.866 1.00 0.00 699 ASP A N 3
ATOM 2860 C CA . ASP A 1 63 ? -2.868 -19.197 -4.941 1.00 0.00 699 ASP A CA 3
ATOM 2861 C C . ASP A 1 63 ? -2.221 -19.720 -6.199 1.00 0.00 699 ASP A C 3
ATOM 2862 O O . ASP A 1 63 ? -0.985 -19.653 -6.313 1.00 0.00 699 ASP A O 3
ATOM 2872 N N . GLY A 1 1 ? -14.006 10.685 -5.875 1.00 0.00 -5 GLY A N 4
ATOM 2873 C CA . GLY A 1 1 ? -12.947 9.721 -5.693 1.00 0.00 -5 GLY A CA 4
ATOM 2874 C C . GLY A 1 1 ? -13.354 8.642 -4.723 1.00 0.00 -5 GLY A C 4
ATOM 2875 O O . GLY A 1 1 ? -12.716 7.587 -4.647 1.00 0.00 -5 GLY A O 4
ATOM 2879 N N . SER A 1 2 ? -14.428 8.922 -3.991 1.00 0.00 -4 SER A N 4
ATOM 2880 C CA . SER A 1 2 ? -15.023 8.045 -2.963 1.00 0.00 -4 SER A CA 4
ATOM 2881 C C . SER A 1 2 ? -14.038 7.618 -1.842 1.00 0.00 -4 SER A C 4
ATOM 2882 O O . SER A 1 2 ? -12.888 8.103 -1.775 1.00 0.00 -4 SER A O 4
ATOM 2890 N N . HIS A 1 3 ? -14.508 6.782 -0.936 1.00 0.00 -3 HIS A N 4
ATOM 2891 C CA . HIS A 1 3 ? -13.686 6.284 0.149 1.00 0.00 -3 HIS A CA 4
ATOM 2892 C C . HIS A 1 3 ? -13.524 4.801 0.012 1.00 0.00 -3 HIS A C 4
ATOM 2893 O O . HIS A 1 3 ? -14.513 4.078 -0.135 1.00 0.00 -3 HIS A O 4
ATOM 2907 N N . MET A 1 4 ? -12.312 4.345 0.045 1.00 0.00 -2 MET A N 4
ATOM 2908 C CA . MET A 1 4 ? -12.039 2.932 0.025 1.00 0.00 -2 MET A CA 4
ATOM 2909 C C . MET A 1 4 ? -11.383 2.545 1.316 1.00 0.00 -2 MET A C 4
ATOM 2910 O O . MET A 1 4 ? -10.569 3.297 1.845 1.00 0.00 -2 MET A O 4
ATOM 2924 N N . ALA A 1 5 ? -11.799 1.423 1.844 1.00 0.00 -1 ALA A N 4
ATOM 2925 C CA . ALA A 1 5 ? -11.268 0.830 3.056 1.00 0.00 -1 ALA A CA 4
ATOM 2926 C C . ALA A 1 5 ? -11.953 -0.496 3.234 1.00 0.00 -1 ALA A C 4
ATOM 2927 O O . ALA A 1 5 ? -13.027 -0.581 3.827 1.00 0.00 -1 ALA A O 4
ATOM 2934 N N . SER A 1 6 ? -11.375 -1.505 2.654 1.00 0.00 0 SER A N 4
ATOM 2935 C CA . SER A 1 6 ? -11.956 -2.825 2.620 1.00 0.00 0 SER A CA 4
ATOM 2936 C C . SER A 1 6 ? -11.876 -3.508 3.999 1.00 0.00 0 SER A C 4
ATOM 2937 O O . SER A 1 6 ? -12.568 -4.502 4.261 1.00 0.00 0 SER A O 4
ATOM 2945 N N . THR A 1 7 ? -11.047 -3.001 4.866 1.00 0.00 643 THR A N 4
ATOM 2946 C CA . THR A 1 7 ? -10.914 -3.552 6.183 1.00 0.00 643 THR A CA 4
ATOM 2947 C C . THR A 1 7 ? -11.499 -2.570 7.220 1.00 0.00 643 THR A C 4
ATOM 2948 O O . THR A 1 7 ? -12.117 -2.978 8.213 1.00 0.00 643 THR A O 4
ATOM 2959 N N . GLY A 1 8 ? -11.343 -1.295 6.942 1.00 0.00 644 GLY A N 4
ATOM 2960 C CA . GLY A 1 8 ? -11.804 -0.245 7.818 1.00 0.00 644 GLY A CA 4
ATOM 2961 C C . GLY A 1 8 ? -10.626 0.404 8.513 1.00 0.00 644 GLY A C 4
ATOM 2962 O O . GLY A 1 8 ? -10.767 1.053 9.554 1.00 0.00 644 GLY A O 4
ATOM 2966 N N . GLU A 1 9 ? -9.469 0.245 7.908 1.00 0.00 645 GLU A N 4
ATOM 2967 C CA . GLU A 1 9 ? -8.228 0.699 8.471 1.00 0.00 645 GLU A CA 4
ATOM 2968 C C . GLU A 1 9 ? -7.909 2.123 7.986 1.00 0.00 645 GLU A C 4
ATOM 2969 O O . GLU A 1 9 ? -8.509 2.608 7.019 1.00 0.00 645 GLU A O 4
ATOM 2981 N N . ASN A 1 10 ? -7.045 2.809 8.722 1.00 0.00 646 ASN A N 4
ATOM 2982 C CA . ASN A 1 10 ? -6.670 4.220 8.476 1.00 0.00 646 ASN A CA 4
ATOM 2983 C C . ASN A 1 10 ? -5.977 4.438 7.084 1.00 0.00 646 ASN A C 4
ATOM 2984 O O . ASN A 1 10 ? -5.854 3.509 6.266 1.00 0.00 646 ASN A O 4
ATOM 2995 N N . VAL A 1 11 ? -5.518 5.645 6.833 1.00 0.00 647 VAL A N 4
ATOM 2996 C CA . VAL A 1 11 ? -4.968 6.024 5.555 1.00 0.00 647 VAL A CA 4
ATOM 2997 C C . VAL A 1 11 ? -3.725 6.914 5.740 1.00 0.00 647 VAL A C 4
ATOM 2998 O O . VAL A 1 11 ? -3.673 7.743 6.653 1.00 0.00 647 VAL A O 4
ATOM 3011 N N . ILE A 1 12 ? -2.732 6.693 4.908 1.00 0.00 648 ILE A N 4
ATOM 3012 C CA . ILE A 1 12 ? -1.461 7.414 4.951 1.00 0.00 648 ILE A CA 4
ATOM 3013 C C . ILE A 1 12 ? -1.130 7.834 3.494 1.00 0.00 648 ILE A C 4
ATOM 3014 O O . ILE A 1 12 ? -1.825 7.433 2.598 1.00 0.00 648 ILE A O 4
ATOM 3030 N N . SER A 1 13 ? -0.164 8.670 3.237 1.00 0.00 649 SER A N 4
ATOM 3031 C CA . SER A 1 13 ? 0.090 8.963 1.844 1.00 0.00 649 SER A CA 4
ATOM 3032 C C . SER A 1 13 ? 1.207 8.081 1.258 1.00 0.00 649 SER A C 4
ATOM 3033 O O . SER A 1 13 ? 1.963 7.427 2.008 1.00 0.00 649 SER A O 4
ATOM 3041 N N . VAL A 1 14 ? 1.302 8.081 -0.079 1.00 0.00 650 VAL A N 4
ATOM 3042 C CA . VAL A 1 14 ? 2.293 7.310 -0.846 1.00 0.00 650 VAL A CA 4
ATOM 3043 C C . VAL A 1 14 ? 3.723 7.563 -0.333 1.00 0.00 650 VAL A C 4
ATOM 3044 O O . VAL A 1 14 ? 4.494 6.623 -0.167 1.00 0.00 650 VAL A O 4
ATOM 3057 N N . ALA A 1 15 ? 4.037 8.819 -0.015 1.00 0.00 651 ALA A N 4
ATOM 3058 C CA . ALA A 1 15 ? 5.391 9.198 0.415 1.00 0.00 651 ALA A CA 4
ATOM 3059 C C . ALA A 1 15 ? 5.768 8.598 1.765 1.00 0.00 651 ALA A C 4
ATOM 3060 O O . ALA A 1 15 ? 6.872 8.084 1.930 1.00 0.00 651 ALA A O 4
ATOM 3067 N N . GLU A 1 16 ? 4.864 8.637 2.728 1.00 0.00 652 GLU A N 4
ATOM 3068 C CA . GLU A 1 16 ? 5.177 8.054 4.027 1.00 0.00 652 GLU A CA 4
ATOM 3069 C C . GLU A 1 16 ? 5.304 6.569 3.911 1.00 0.00 652 GLU A C 4
ATOM 3070 O O . GLU A 1 16 ? 6.126 5.957 4.598 1.00 0.00 652 GLU A O 4
ATOM 3082 N N . LEU A 1 17 ? 4.511 5.998 3.023 1.00 0.00 653 LEU A N 4
ATOM 3083 C CA . LEU A 1 17 ? 4.496 4.580 2.846 1.00 0.00 653 LEU A CA 4
ATOM 3084 C C . LEU A 1 17 ? 5.794 4.128 2.178 1.00 0.00 653 LEU A C 4
ATOM 3085 O O . LEU A 1 17 ? 6.447 3.211 2.669 1.00 0.00 653 LEU A O 4
ATOM 3101 N N . ILE A 1 18 ? 6.194 4.806 1.088 1.00 0.00 654 ILE A N 4
ATOM 3102 C CA . ILE A 1 18 ? 7.448 4.476 0.413 1.00 0.00 654 ILE A CA 4
ATOM 3103 C C . ILE A 1 18 ? 8.638 4.677 1.348 1.00 0.00 654 ILE A C 4
ATOM 3104 O O . ILE A 1 18 ? 9.536 3.858 1.387 1.00 0.00 654 ILE A O 4
ATOM 3120 N N . ASN A 1 19 ? 8.587 5.729 2.154 1.00 0.00 655 ASN A N 4
ATOM 3121 C CA . ASN A 1 19 ? 9.674 6.047 3.092 1.00 0.00 655 ASN A CA 4
ATOM 3122 C C . ASN A 1 19 ? 9.819 4.922 4.108 1.00 0.00 655 ASN A C 4
ATOM 3123 O O . ASN A 1 19 ? 10.918 4.328 4.275 1.00 0.00 655 ASN A O 4
ATOM 3134 N N . ALA A 1 20 ? 8.691 4.580 4.722 1.00 0.00 656 ALA A N 4
ATOM 3135 C CA . ALA A 1 20 ? 8.629 3.560 5.742 1.00 0.00 656 ALA A CA 4
ATOM 3136 C C . ALA A 1 20 ? 9.087 2.240 5.193 1.00 0.00 656 ALA A C 4
ATOM 3137 O O . ALA A 1 20 ? 9.994 1.637 5.726 1.00 0.00 656 ALA A O 4
ATOM 3144 N N . MET A 1 21 ? 8.532 1.843 4.070 1.00 0.00 657 MET A N 4
ATOM 3145 C CA . MET A 1 21 ? 8.864 0.556 3.485 1.00 0.00 657 MET A CA 4
ATOM 3146 C C . MET A 1 21 ? 10.301 0.527 2.972 1.00 0.00 657 MET A C 4
ATOM 3147 O O . MET A 1 21 ? 10.926 -0.497 2.970 1.00 0.00 657 MET A O 4
ATOM 3161 N N . LYS A 1 22 ? 10.830 1.665 2.587 1.00 0.00 658 LYS A N 4
ATOM 3162 C CA . LYS A 1 22 ? 12.203 1.724 2.122 1.00 0.00 658 LYS A CA 4
ATOM 3163 C C . LYS A 1 22 ? 13.181 1.579 3.285 1.00 0.00 658 LYS A C 4
ATOM 3164 O O . LYS A 1 22 ? 14.271 1.011 3.128 1.00 0.00 658 LYS A O 4
ATOM 3183 N N . GLN A 1 23 ? 12.790 2.051 4.462 1.00 0.00 659 GLN A N 4
ATOM 3184 C CA . GLN A 1 23 ? 13.679 1.947 5.608 1.00 0.00 659 GLN A CA 4
ATOM 3185 C C . GLN A 1 23 ? 13.425 0.696 6.452 1.00 0.00 659 GLN A C 4
ATOM 3186 O O . GLN A 1 23 ? 14.318 0.235 7.170 1.00 0.00 659 GLN A O 4
ATOM 3200 N N . VAL A 1 24 ? 12.237 0.148 6.368 1.00 0.00 660 VAL A N 4
ATOM 3201 C CA . VAL A 1 24 ? 11.880 -0.992 7.211 1.00 0.00 660 VAL A CA 4
ATOM 3202 C C . VAL A 1 24 ? 11.833 -2.311 6.417 1.00 0.00 660 VAL A C 4
ATOM 3203 O O . VAL A 1 24 ? 12.048 -3.392 6.969 1.00 0.00 660 VAL A O 4
ATOM 3216 N N . LYS A 1 25 ? 11.583 -2.219 5.134 1.00 0.00 661 LYS A N 4
ATOM 3217 C CA . LYS A 1 25 ? 11.480 -3.387 4.300 1.00 0.00 661 LYS A CA 4
ATOM 3218 C C . LYS A 1 25 ? 12.696 -3.353 3.376 1.00 0.00 661 LYS A C 4
ATOM 3219 O O . LYS A 1 25 ? 13.429 -2.367 3.376 1.00 0.00 661 LYS A O 4
ATOM 3238 N N . HIS A 1 26 ? 12.920 -4.378 2.602 1.00 0.00 662 HIS A N 4
ATOM 3239 C CA . HIS A 1 26 ? 14.126 -4.426 1.767 1.00 0.00 662 HIS A CA 4
ATOM 3240 C C . HIS A 1 26 ? 13.783 -4.491 0.295 1.00 0.00 662 HIS A C 4
ATOM 3241 O O . HIS A 1 26 ? 14.599 -4.912 -0.539 1.00 0.00 662 HIS A O 4
ATOM 3255 N N . ILE A 1 27 ? 12.606 -4.070 -0.025 1.00 0.00 663 ILE A N 4
ATOM 3256 C CA . ILE A 1 27 ? 12.150 -4.060 -1.391 1.00 0.00 663 ILE A CA 4
ATOM 3257 C C . ILE A 1 27 ? 12.527 -2.767 -2.128 1.00 0.00 663 ILE A C 4
ATOM 3258 O O . ILE A 1 27 ? 12.595 -1.697 -1.514 1.00 0.00 663 ILE A O 4
ATOM 3274 N N . PRO A 1 28 ? 12.815 -2.874 -3.452 1.00 0.00 664 PRO A N 4
ATOM 3275 C CA . PRO A 1 28 ? 13.168 -1.729 -4.315 1.00 0.00 664 PRO A CA 4
ATOM 3276 C C . PRO A 1 28 ? 12.092 -0.640 -4.312 1.00 0.00 664 PRO A C 4
ATOM 3277 O O . PRO A 1 28 ? 10.946 -0.889 -4.692 1.00 0.00 664 PRO A O 4
ATOM 3288 N N . GLU A 1 29 ? 12.486 0.558 -3.908 1.00 0.00 665 GLU A N 4
ATOM 3289 C CA . GLU A 1 29 ? 11.588 1.726 -3.737 1.00 0.00 665 GLU A CA 4
ATOM 3290 C C . GLU A 1 29 ? 10.711 2.039 -4.963 1.00 0.00 665 GLU A C 4
ATOM 3291 O O . GLU A 1 29 ? 9.611 2.588 -4.813 1.00 0.00 665 GLU A O 4
ATOM 3303 N N . SER A 1 30 ? 11.180 1.688 -6.148 1.00 0.00 666 SER A N 4
ATOM 3304 C CA . SER A 1 30 ? 10.424 1.875 -7.369 1.00 0.00 666 SER A CA 4
ATOM 3305 C C . SER A 1 30 ? 9.103 1.088 -7.290 1.00 0.00 666 SER A C 4
ATOM 3306 O O . SER A 1 30 ? 8.018 1.589 -7.630 1.00 0.00 666 SER A O 4
ATOM 3314 N N . LYS A 1 31 ? 9.202 -0.109 -6.756 1.00 0.00 667 LYS A N 4
ATOM 3315 C CA . LYS A 1 31 ? 8.066 -0.966 -6.562 1.00 0.00 667 LYS A CA 4
ATOM 3316 C C . LYS A 1 31 ? 7.174 -0.381 -5.486 1.00 0.00 667 LYS A C 4
ATOM 3317 O O . LYS A 1 31 ? 5.982 -0.399 -5.605 1.00 0.00 667 LYS A O 4
ATOM 3336 N N . LEU A 1 32 ? 7.785 0.197 -4.474 1.00 0.00 668 LEU A N 4
ATOM 3337 C CA . LEU A 1 32 ? 7.062 0.817 -3.356 1.00 0.00 668 LEU A CA 4
ATOM 3338 C C . LEU A 1 32 ? 6.170 1.947 -3.837 1.00 0.00 668 LEU A C 4
ATOM 3339 O O . LEU A 1 32 ? 4.981 1.979 -3.522 1.00 0.00 668 LEU A O 4
ATOM 3355 N N . THR A 1 33 ? 6.735 2.862 -4.606 1.00 0.00 669 THR A N 4
ATOM 3356 C CA . THR A 1 33 ? 5.967 3.976 -5.109 1.00 0.00 669 THR A CA 4
ATOM 3357 C C . THR A 1 33 ? 4.901 3.505 -6.105 1.00 0.00 669 THR A C 4
ATOM 3358 O O . THR A 1 33 ? 3.757 3.982 -6.076 1.00 0.00 669 THR A O 4
ATOM 3369 N N . SER A 1 34 ? 5.247 2.545 -6.952 1.00 0.00 670 SER A N 4
ATOM 3370 C CA . SER A 1 34 ? 4.307 2.036 -7.916 1.00 0.00 670 SER A CA 4
ATOM 3371 C C . SER A 1 34 ? 3.159 1.271 -7.236 1.00 0.00 670 SER A C 4
ATOM 3372 O O . SER A 1 34 ? 1.994 1.451 -7.592 1.00 0.00 670 SER A O 4
ATOM 3380 N N . LEU A 1 35 ? 3.487 0.467 -6.232 1.00 0.00 671 LEU A N 4
ATOM 3381 C CA . LEU A 1 35 ? 2.487 -0.269 -5.477 1.00 0.00 671 LEU A CA 4
ATOM 3382 C C . LEU A 1 35 ? 1.605 0.657 -4.674 1.00 0.00 671 LEU A C 4
ATOM 3383 O O . LEU A 1 35 ? 0.399 0.492 -4.683 1.00 0.00 671 LEU A O 4
ATOM 3399 N N . ALA A 1 36 ? 2.185 1.661 -4.010 1.00 0.00 672 ALA A N 4
ATOM 3400 C CA . ALA A 1 36 ? 1.392 2.607 -3.274 1.00 0.00 672 ALA A CA 4
ATOM 3401 C C . ALA A 1 36 ? 0.441 3.316 -4.229 1.00 0.00 672 ALA A C 4
ATOM 3402 O O . ALA A 1 36 ? -0.730 3.391 -3.974 1.00 0.00 672 ALA A O 4
ATOM 3409 N N . ALA A 1 37 ? 0.947 3.731 -5.381 1.00 0.00 673 ALA A N 4
ATOM 3410 C CA . ALA A 1 37 ? 0.116 4.402 -6.376 1.00 0.00 673 ALA A CA 4
ATOM 3411 C C . ALA A 1 37 ? -0.966 3.454 -6.946 1.00 0.00 673 ALA A C 4
ATOM 3412 O O . ALA A 1 37 ? -2.039 3.887 -7.334 1.00 0.00 673 ALA A O 4
ATOM 3419 N N . ALA A 1 38 ? -0.668 2.164 -6.982 1.00 0.00 674 ALA A N 4
ATOM 3420 C CA . ALA A 1 38 ? -1.625 1.160 -7.451 1.00 0.00 674 ALA A CA 4
ATOM 3421 C C . ALA A 1 38 ? -2.707 0.915 -6.398 1.00 0.00 674 ALA A C 4
ATOM 3422 O O . ALA A 1 38 ? -3.846 0.575 -6.719 1.00 0.00 674 ALA A O 4
ATOM 3429 N N . LEU A 1 39 ? -2.335 1.109 -5.146 1.00 0.00 675 LEU A N 4
ATOM 3430 C CA . LEU A 1 39 ? -3.231 0.954 -4.003 1.00 0.00 675 LEU A CA 4
ATOM 3431 C C . LEU A 1 39 ? -4.001 2.236 -3.788 1.00 0.00 675 LEU A C 4
ATOM 3432 O O . LEU A 1 39 ? -4.960 2.303 -3.023 1.00 0.00 675 LEU A O 4
ATOM 3448 N N . ASP A 1 40 ? -3.563 3.256 -4.470 1.00 0.00 676 ASP A N 4
ATOM 3449 C CA . ASP A 1 40 ? -4.197 4.506 -4.486 1.00 0.00 676 ASP A CA 4
ATOM 3450 C C . ASP A 1 40 ? -5.230 4.426 -5.523 1.00 0.00 676 ASP A C 4
ATOM 3451 O O . ASP A 1 40 ? -4.986 4.671 -6.689 1.00 0.00 676 ASP A O 4
ATOM 3460 N N . GLU A 1 41 ? -6.329 3.960 -5.118 1.00 0.00 677 GLU A N 4
ATOM 3461 C CA . GLU A 1 41 ? -7.460 3.722 -5.954 1.00 0.00 677 GLU A CA 4
ATOM 3462 C C . GLU A 1 41 ? -7.829 4.894 -6.830 1.00 0.00 677 GLU A C 4
ATOM 3463 O O . GLU A 1 41 ? -8.015 4.744 -8.031 1.00 0.00 677 GLU A O 4
ATOM 3475 N N . ASN A 1 42 ? -7.872 6.038 -6.252 1.00 0.00 678 ASN A N 4
ATOM 3476 C CA . ASN A 1 42 ? -8.383 7.180 -6.915 1.00 0.00 678 ASN A CA 4
ATOM 3477 C C . ASN A 1 42 ? -7.291 8.090 -7.376 1.00 0.00 678 ASN A C 4
ATOM 3478 O O . ASN A 1 42 ? -7.548 9.138 -7.976 1.00 0.00 678 ASN A O 4
ATOM 3489 N N . LYS A 1 43 ? -6.067 7.659 -7.113 1.00 0.00 679 LYS A N 4
ATOM 3490 C CA . LYS A 1 43 ? -4.852 8.289 -7.612 1.00 0.00 679 LYS A CA 4
ATOM 3491 C C . LYS A 1 43 ? -4.732 9.746 -7.124 1.00 0.00 679 LYS A C 4
ATOM 3492 O O . LYS A 1 43 ? -4.451 10.670 -7.894 1.00 0.00 679 LYS A O 4
ATOM 3511 N N . ASP A 1 44 ? -4.859 9.908 -5.829 1.00 0.00 680 ASP A N 4
ATOM 3512 C CA . ASP A 1 44 ? -4.813 11.210 -5.165 1.00 0.00 680 ASP A CA 4
ATOM 3513 C C . ASP A 1 44 ? -3.487 11.409 -4.419 1.00 0.00 680 ASP A C 4
ATOM 3514 O O . ASP A 1 44 ? -3.176 12.518 -3.974 1.00 0.00 680 ASP A O 4
ATOM 3523 N N . GLY A 1 45 ? -2.708 10.349 -4.297 1.00 0.00 681 GLY A N 4
ATOM 3524 C CA . GLY A 1 45 ? -1.451 10.409 -3.585 1.00 0.00 681 GLY A CA 4
ATOM 3525 C C . GLY A 1 45 ? -1.583 9.916 -2.151 1.00 0.00 681 GLY A C 4
ATOM 3526 O O . GLY A 1 45 ? -0.591 9.813 -1.415 1.00 0.00 681 GLY A O 4
ATOM 3530 N N . LYS A 1 46 ? -2.789 9.582 -1.759 1.00 0.00 682 LYS A N 4
ATOM 3531 C CA . LYS A 1 46 ? -3.056 9.121 -0.425 1.00 0.00 682 LYS A CA 4
ATOM 3532 C C . LYS A 1 46 ? -3.572 7.671 -0.515 1.00 0.00 682 LYS A C 4
ATOM 3533 O O . LYS A 1 46 ? -4.506 7.386 -1.280 1.00 0.00 682 LYS A O 4
ATOM 3552 N N . VAL A 1 47 ? -3.023 6.778 0.267 1.00 0.00 683 VAL A N 4
ATOM 3553 C CA . VAL A 1 47 ? -3.396 5.372 0.199 1.00 0.00 683 VAL A CA 4
ATOM 3554 C C . VAL A 1 47 ? -3.762 4.837 1.544 1.00 0.00 683 VAL A C 4
ATOM 3555 O O . VAL A 1 47 ? -3.247 5.262 2.568 1.00 0.00 683 VAL A O 4
ATOM 3568 N N . ASN A 1 48 ? -4.621 3.909 1.565 1.00 0.00 684 ASN A N 4
ATOM 3569 C CA . ASN A 1 48 ? -5.071 3.405 2.809 1.00 0.00 684 ASN A CA 4
ATOM 3570 C C . ASN A 1 48 ? -4.086 2.380 3.298 1.00 0.00 684 ASN A C 4
ATOM 3571 O O . ASN A 1 48 ? -3.590 1.572 2.510 1.00 0.00 684 ASN A O 4
ATOM 3582 N N . ILE A 1 49 ? -3.776 2.404 4.598 1.00 0.00 685 ILE A N 4
ATOM 3583 C CA . ILE A 1 49 ? -2.914 1.373 5.178 1.00 0.00 685 ILE A CA 4
ATOM 3584 C C . ILE A 1 49 ? -3.654 0.056 5.046 1.00 0.00 685 ILE A C 4
ATOM 3585 O O . ILE A 1 49 ? -3.067 -1.019 4.905 1.00 0.00 685 ILE A O 4
ATOM 3601 N N . ASP A 1 50 ? -4.969 0.212 5.021 1.00 0.00 686 ASP A N 4
ATOM 3602 C CA . ASP A 1 50 ? -5.947 -0.838 4.839 1.00 0.00 686 ASP A CA 4
ATOM 3603 C C . ASP A 1 50 ? -5.582 -1.668 3.616 1.00 0.00 686 ASP A C 4
ATOM 3604 O O . ASP A 1 50 ? -5.544 -2.890 3.666 1.00 0.00 686 ASP A O 4
ATOM 3613 N N . ASP A 1 51 ? -5.239 -0.981 2.558 1.00 0.00 687 ASP A N 4
ATOM 3614 C CA . ASP A 1 51 ? -4.896 -1.604 1.293 1.00 0.00 687 ASP A CA 4
ATOM 3615 C C . ASP A 1 51 ? -3.690 -2.424 1.389 1.00 0.00 687 ASP A C 4
ATOM 3616 O O . ASP A 1 51 ? -3.654 -3.541 0.895 1.00 0.00 687 ASP A O 4
ATOM 3625 N N . LEU A 1 52 ? -2.731 -1.929 2.092 1.00 0.00 688 LEU A N 4
ATOM 3626 C CA . LEU A 1 52 ? -1.471 -2.579 2.161 1.00 0.00 688 LEU A CA 4
ATOM 3627 C C . LEU A 1 52 ? -1.584 -3.817 3.013 1.00 0.00 688 LEU A C 4
ATOM 3628 O O . LEU A 1 52 ? -1.063 -4.879 2.665 1.00 0.00 688 LEU A O 4
ATOM 3644 N N . VAL A 1 53 ? -2.334 -3.709 4.083 1.00 0.00 689 VAL A N 4
ATOM 3645 C CA . VAL A 1 53 ? -2.474 -4.809 4.975 1.00 0.00 689 VAL A CA 4
ATOM 3646 C C . VAL A 1 53 ? -3.287 -5.925 4.319 1.00 0.00 689 VAL A C 4
ATOM 3647 O O . VAL A 1 53 ? -2.909 -7.092 4.410 1.00 0.00 689 VAL A O 4
ATOM 3660 N N . LYS A 1 54 ? -4.322 -5.557 3.549 1.00 0.00 690 LYS A N 4
ATOM 3661 C CA . LYS A 1 54 ? -5.180 -6.562 2.934 1.00 0.00 690 LYS A CA 4
ATOM 3662 C C . LYS A 1 54 ? -4.494 -7.247 1.752 1.00 0.00 690 LYS A C 4
ATOM 3663 O O . LYS A 1 54 ? -4.589 -8.468 1.588 1.00 0.00 690 LYS A O 4
ATOM 3682 N N . VAL A 1 55 ? -3.743 -6.469 0.975 1.00 0.00 691 VAL A N 4
ATOM 3683 C CA . VAL A 1 55 ? -3.097 -6.975 -0.190 1.00 0.00 691 VAL A CA 4
ATOM 3684 C C . VAL A 1 55 ? -1.973 -7.889 0.229 1.00 0.00 691 VAL A C 4
ATOM 3685 O O . VAL A 1 55 ? -1.821 -8.952 -0.325 1.00 0.00 691 VAL A O 4
ATOM 3698 N N . ILE A 1 56 ? -1.237 -7.505 1.273 1.00 0.00 692 ILE A N 4
ATOM 3699 C CA . ILE A 1 56 ? -0.191 -8.348 1.763 1.00 0.00 692 ILE A CA 4
ATOM 3700 C C . ILE A 1 56 ? -0.769 -9.624 2.333 1.00 0.00 692 ILE A C 4
ATOM 3701 O O . ILE A 1 56 ? -0.335 -10.664 1.964 1.00 0.00 692 ILE A O 4
ATOM 3717 N N . GLU A 1 57 ? -1.815 -9.530 3.155 1.00 0.00 693 GLU A N 4
ATOM 3718 C CA . GLU A 1 57 ? -2.439 -10.734 3.737 1.00 0.00 693 GLU A CA 4
ATOM 3719 C C . GLU A 1 57 ? -2.923 -11.714 2.663 1.00 0.00 693 GLU A C 4
ATOM 3720 O O . GLU A 1 57 ? -2.760 -12.919 2.794 1.00 0.00 693 GLU A O 4
ATOM 3732 N N . LEU A 1 58 ? -3.526 -11.194 1.621 1.00 0.00 694 LEU A N 4
ATOM 3733 C CA . LEU A 1 58 ? -4.092 -12.033 0.566 1.00 0.00 694 LEU A CA 4
ATOM 3734 C C . LEU A 1 58 ? -2.991 -12.544 -0.366 1.00 0.00 694 LEU A C 4
ATOM 3735 O O . LEU A 1 58 ? -2.950 -13.719 -0.722 1.00 0.00 694 LEU A O 4
ATOM 3751 N N . VAL A 1 59 ? -2.091 -11.669 -0.729 1.00 0.00 695 VAL A N 4
ATOM 3752 C CA . VAL A 1 59 ? -1.005 -12.023 -1.664 1.00 0.00 695 VAL A CA 4
ATOM 3753 C C . VAL A 1 59 ? 0.067 -12.887 -0.967 1.00 0.00 695 VAL A C 4
ATOM 3754 O O . VAL A 1 59 ? 0.828 -13.629 -1.611 1.00 0.00 695 VAL A O 4
ATOM 3767 N N . ASP A 1 60 ? 0.084 -12.817 0.348 1.00 0.00 696 ASP A N 4
ATOM 3768 C CA . ASP A 1 60 ? 0.985 -13.616 1.193 1.00 0.00 696 ASP A CA 4
ATOM 3769 C C . ASP A 1 60 ? 0.640 -15.071 1.057 1.00 0.00 696 ASP A C 4
ATOM 3770 O O . ASP A 1 60 ? 1.503 -15.949 1.144 1.00 0.00 696 ASP A O 4
ATOM 3779 N N . LYS A 1 61 ? -0.621 -15.310 0.807 1.00 0.00 697 LYS A N 4
ATOM 3780 C CA . LYS A 1 61 ? -1.151 -16.626 0.688 1.00 0.00 697 LYS A CA 4
ATOM 3781 C C . LYS A 1 61 ? -0.586 -17.294 -0.549 1.00 0.00 697 LYS A C 4
ATOM 3782 O O . LYS A 1 61 ? -0.737 -16.803 -1.670 1.00 0.00 697 LYS A O 4
ATOM 3801 N N . GLU A 1 62 ? 0.083 -18.380 -0.319 1.00 0.00 698 GLU A N 4
ATOM 3802 C CA . GLU A 1 62 ? 0.734 -19.166 -1.347 1.00 0.00 698 GLU A CA 4
ATOM 3803 C C . GLU A 1 62 ? -0.267 -19.990 -2.161 1.00 0.00 698 GLU A C 4
ATOM 3804 O O . GLU A 1 62 ? -1.405 -20.239 -1.716 1.00 0.00 698 GLU A O 4
ATOM 3816 N N . ASP A 1 63 ? 0.158 -20.387 -3.339 1.00 0.00 699 ASP A N 4
ATOM 3817 C CA . ASP A 1 63 ? -0.581 -21.303 -4.219 1.00 0.00 699 ASP A CA 4
ATOM 3818 C C . ASP A 1 63 ? 0.363 -21.841 -5.266 1.00 0.00 699 ASP A C 4
ATOM 3819 O O . ASP A 1 63 ? 1.220 -21.084 -5.757 1.00 0.00 699 ASP A O 4
ATOM 3829 N N . GLY A 1 1 ? -18.953 4.646 -4.646 1.00 0.00 -5 GLY A N 5
ATOM 3830 C CA . GLY A 1 1 ? -18.340 4.366 -5.934 1.00 0.00 -5 GLY A CA 5
ATOM 3831 C C . GLY A 1 1 ? -17.267 3.319 -5.806 1.00 0.00 -5 GLY A C 5
ATOM 3832 O O . GLY A 1 1 ? -16.418 3.163 -6.700 1.00 0.00 -5 GLY A O 5
ATOM 3836 N N . SER A 1 2 ? -17.299 2.638 -4.664 1.00 0.00 -4 SER A N 5
ATOM 3837 C CA . SER A 1 2 ? -16.380 1.564 -4.310 1.00 0.00 -4 SER A CA 5
ATOM 3838 C C . SER A 1 2 ? -14.919 2.021 -4.295 1.00 0.00 -4 SER A C 5
ATOM 3839 O O . SER A 1 2 ? -14.205 1.900 -5.288 1.00 0.00 -4 SER A O 5
ATOM 3847 N N . HIS A 1 3 ? -14.491 2.588 -3.189 1.00 0.00 -3 HIS A N 5
ATOM 3848 C CA . HIS A 1 3 ? -13.117 3.005 -3.074 1.00 0.00 -3 HIS A CA 5
ATOM 3849 C C . HIS A 1 3 ? -12.350 1.966 -2.278 1.00 0.00 -3 HIS A C 5
ATOM 3850 O O . HIS A 1 3 ? -12.873 1.408 -1.298 1.00 0.00 -3 HIS A O 5
ATOM 3864 N N . MET A 1 4 ? -11.158 1.674 -2.700 1.00 0.00 -2 MET A N 5
ATOM 3865 C CA . MET A 1 4 ? -10.355 0.664 -2.043 1.00 0.00 -2 MET A CA 5
ATOM 3866 C C . MET A 1 4 ? -9.515 1.291 -0.970 1.00 0.00 -2 MET A C 5
ATOM 3867 O O . MET A 1 4 ? -8.394 1.744 -1.227 1.00 0.00 -2 MET A O 5
ATOM 3881 N N . ALA A 1 5 ? -10.158 1.437 0.185 1.00 0.00 -1 ALA A N 5
ATOM 3882 C CA . ALA A 1 5 ? -9.607 1.981 1.431 1.00 0.00 -1 ALA A CA 5
ATOM 3883 C C . ALA A 1 5 ? -10.768 2.255 2.380 1.00 0.00 -1 ALA A C 5
ATOM 3884 O O . ALA A 1 5 ? -10.627 2.969 3.379 1.00 0.00 -1 ALA A O 5
ATOM 3891 N N . SER A 1 6 ? -11.887 1.591 2.115 1.00 0.00 0 SER A N 5
ATOM 3892 C CA . SER A 1 6 ? -13.166 1.856 2.759 1.00 0.00 0 SER A CA 5
ATOM 3893 C C . SER A 1 6 ? -13.191 1.413 4.229 1.00 0.00 0 SER A C 5
ATOM 3894 O O . SER A 1 6 ? -14.171 1.654 4.948 1.00 0.00 0 SER A O 5
ATOM 3902 N N . THR A 1 7 ? -12.137 0.777 4.667 1.00 0.00 643 THR A N 5
ATOM 3903 C CA . THR A 1 7 ? -12.037 0.319 6.023 1.00 0.00 643 THR A CA 5
ATOM 3904 C C . THR A 1 7 ? -11.663 1.489 6.964 1.00 0.00 643 THR A C 5
ATOM 3905 O O . THR A 1 7 ? -12.023 1.495 8.135 1.00 0.00 643 THR A O 5
ATOM 3916 N N . GLY A 1 8 ? -10.958 2.488 6.429 1.00 0.00 644 GLY A N 5
ATOM 3917 C CA . GLY A 1 8 ? -10.590 3.657 7.231 1.00 0.00 644 GLY A CA 5
ATOM 3918 C C . GLY A 1 8 ? -9.402 3.419 8.163 1.00 0.00 644 GLY A C 5
ATOM 3919 O O . GLY A 1 8 ? -9.117 4.242 9.046 1.00 0.00 644 GLY A O 5
ATOM 3923 N N . GLU A 1 9 ? -8.707 2.302 7.967 1.00 0.00 645 GLU A N 5
ATOM 3924 C CA . GLU A 1 9 ? -7.524 1.953 8.763 1.00 0.00 645 GLU A CA 5
ATOM 3925 C C . GLU A 1 9 ? -6.424 2.987 8.482 1.00 0.00 645 GLU A C 5
ATOM 3926 O O . GLU A 1 9 ? -6.474 3.625 7.424 1.00 0.00 645 GLU A O 5
ATOM 3938 N N . ASN A 1 10 ? -5.444 3.116 9.415 1.00 0.00 646 ASN A N 5
ATOM 3939 C CA . ASN A 1 10 ? -4.355 4.165 9.400 1.00 0.00 646 ASN A CA 5
ATOM 3940 C C . ASN A 1 10 ? -3.956 4.585 8.002 1.00 0.00 646 ASN A C 5
ATOM 3941 O O . ASN A 1 10 ? -3.542 3.774 7.194 1.00 0.00 646 ASN A O 5
ATOM 3952 N N . VAL A 1 11 ? -4.076 5.834 7.709 1.00 0.00 647 VAL A N 5
ATOM 3953 C CA . VAL A 1 11 ? -3.852 6.275 6.390 1.00 0.00 647 VAL A CA 5
ATOM 3954 C C . VAL A 1 11 ? -2.484 6.883 6.251 1.00 0.00 647 VAL A C 5
ATOM 3955 O O . VAL A 1 11 ? -2.104 7.800 6.987 1.00 0.00 647 VAL A O 5
ATOM 3968 N N . ILE A 1 12 ? -1.726 6.327 5.364 1.00 0.00 648 ILE A N 5
ATOM 3969 C CA . ILE A 1 12 ? -0.391 6.794 5.131 1.00 0.00 648 ILE A CA 5
ATOM 3970 C C . ILE A 1 12 ? -0.259 7.149 3.623 1.00 0.00 648 ILE A C 5
ATOM 3971 O O . ILE A 1 12 ? -0.866 6.514 2.785 1.00 0.00 648 ILE A O 5
ATOM 3987 N N . SER A 1 13 ? 0.467 8.154 3.265 1.00 0.00 649 SER A N 5
ATOM 3988 C CA . SER A 1 13 ? 0.509 8.490 1.858 1.00 0.00 649 SER A CA 5
ATOM 3989 C C . SER A 1 13 ? 1.489 7.646 1.081 1.00 0.00 649 SER A C 5
ATOM 3990 O O . SER A 1 13 ? 2.223 6.864 1.661 1.00 0.00 649 SER A O 5
ATOM 3998 N N . VAL A 1 14 ? 1.489 7.821 -0.237 1.00 0.00 650 VAL A N 5
ATOM 3999 C CA . VAL A 1 14 ? 2.393 7.120 -1.118 1.00 0.00 650 VAL A CA 5
ATOM 4000 C C . VAL A 1 14 ? 3.830 7.442 -0.745 1.00 0.00 650 VAL A C 5
ATOM 4001 O O . VAL A 1 14 ? 4.641 6.539 -0.537 1.00 0.00 650 VAL A O 5
ATOM 4014 N N . ALA A 1 15 ? 4.116 8.724 -0.598 1.00 0.00 651 ALA A N 5
ATOM 4015 C CA . ALA A 1 15 ? 5.447 9.183 -0.268 1.00 0.00 651 ALA A CA 5
ATOM 4016 C C . ALA A 1 15 ? 5.835 8.755 1.134 1.00 0.00 651 ALA A C 5
ATOM 4017 O O . ALA A 1 15 ? 6.960 8.317 1.365 1.00 0.00 651 ALA A O 5
ATOM 4024 N N . GLU A 1 16 ? 4.903 8.849 2.060 1.00 0.00 652 GLU A N 5
ATOM 4025 C CA . GLU A 1 16 ? 5.160 8.413 3.419 1.00 0.00 652 GLU A CA 5
ATOM 4026 C C . GLU A 1 16 ? 5.402 6.913 3.463 1.00 0.00 652 GLU A C 5
ATOM 4027 O O . GLU A 1 16 ? 6.288 6.451 4.166 1.00 0.00 652 GLU A O 5
ATOM 4039 N N . LEU A 1 17 ? 4.622 6.164 2.696 1.00 0.00 653 LEU A N 5
ATOM 4040 C CA . LEU A 1 17 ? 4.735 4.720 2.647 1.00 0.00 653 LEU A CA 5
ATOM 4041 C C . LEU A 1 17 ? 6.058 4.307 2.037 1.00 0.00 653 LEU A C 5
ATOM 4042 O O . LEU A 1 17 ? 6.754 3.446 2.584 1.00 0.00 653 LEU A O 5
ATOM 4058 N N . ILE A 1 18 ? 6.425 4.933 0.921 1.00 0.00 654 ILE A N 5
ATOM 4059 C CA . ILE A 1 18 ? 7.681 4.607 0.283 1.00 0.00 654 ILE A CA 5
ATOM 4060 C C . ILE A 1 18 ? 8.854 4.993 1.176 1.00 0.00 654 ILE A C 5
ATOM 4061 O O . ILE A 1 18 ? 9.814 4.271 1.264 1.00 0.00 654 ILE A O 5
ATOM 4077 N N . ASN A 1 19 ? 8.724 6.082 1.900 1.00 0.00 655 ASN A N 5
ATOM 4078 C CA . ASN A 1 19 ? 9.815 6.551 2.754 1.00 0.00 655 ASN A CA 5
ATOM 4079 C C . ASN A 1 19 ? 9.936 5.646 3.980 1.00 0.00 655 ASN A C 5
ATOM 4080 O O . ASN A 1 19 ? 11.035 5.183 4.333 1.00 0.00 655 ASN A O 5
ATOM 4091 N N . ALA A 1 20 ? 8.792 5.341 4.581 1.00 0.00 656 ALA A N 5
ATOM 4092 C CA . ALA A 1 20 ? 8.723 4.458 5.731 1.00 0.00 656 ALA A CA 5
ATOM 4093 C C . ALA A 1 20 ? 9.297 3.110 5.380 1.00 0.00 656 ALA A C 5
ATOM 4094 O O . ALA A 1 20 ? 10.184 2.633 6.039 1.00 0.00 656 ALA A O 5
ATOM 4101 N N . MET A 1 21 ? 8.853 2.539 4.285 1.00 0.00 657 MET A N 5
ATOM 4102 C CA . MET A 1 21 ? 9.330 1.233 3.895 1.00 0.00 657 MET A CA 5
ATOM 4103 C C . MET A 1 21 ? 10.766 1.282 3.376 1.00 0.00 657 MET A C 5
ATOM 4104 O O . MET A 1 21 ? 11.476 0.287 3.392 1.00 0.00 657 MET A O 5
ATOM 4118 N N . LYS A 1 22 ? 11.180 2.433 2.896 1.00 0.00 658 LYS A N 5
ATOM 4119 C CA . LYS A 1 22 ? 12.570 2.655 2.523 1.00 0.00 658 LYS A CA 5
ATOM 4120 C C . LYS A 1 22 ? 13.468 2.564 3.754 1.00 0.00 658 LYS A C 5
ATOM 4121 O O . LYS A 1 22 ? 14.580 2.029 3.691 1.00 0.00 658 LYS A O 5
ATOM 4140 N N . GLN A 1 23 ? 12.975 3.047 4.882 1.00 0.00 659 GLN A N 5
ATOM 4141 C CA . GLN A 1 23 ? 13.781 3.043 6.087 1.00 0.00 659 GLN A CA 5
ATOM 4142 C C . GLN A 1 23 ? 13.477 1.870 7.027 1.00 0.00 659 GLN A C 5
ATOM 4143 O O . GLN A 1 23 ? 14.291 1.544 7.889 1.00 0.00 659 GLN A O 5
ATOM 4157 N N . VAL A 1 24 ? 12.339 1.248 6.881 1.00 0.00 660 VAL A N 5
ATOM 4158 C CA . VAL A 1 24 ? 11.958 0.189 7.819 1.00 0.00 660 VAL A CA 5
ATOM 4159 C C . VAL A 1 24 ? 11.875 -1.201 7.151 1.00 0.00 660 VAL A C 5
ATOM 4160 O O . VAL A 1 24 ? 11.836 -2.224 7.834 1.00 0.00 660 VAL A O 5
ATOM 4173 N N . LYS A 1 25 ? 11.876 -1.243 5.839 1.00 0.00 661 LYS A N 5
ATOM 4174 C CA . LYS A 1 25 ? 11.735 -2.506 5.133 1.00 0.00 661 LYS A CA 5
ATOM 4175 C C . LYS A 1 25 ? 12.977 -2.719 4.270 1.00 0.00 661 LYS A C 5
ATOM 4176 O O . LYS A 1 25 ? 13.860 -1.859 4.231 1.00 0.00 661 LYS A O 5
ATOM 4195 N N . HIS A 1 26 ? 13.056 -3.841 3.580 1.00 0.00 662 HIS A N 5
ATOM 4196 C CA . HIS A 1 26 ? 14.218 -4.107 2.731 1.00 0.00 662 HIS A CA 5
ATOM 4197 C C . HIS A 1 26 ? 13.825 -4.221 1.252 1.00 0.00 662 HIS A C 5
ATOM 4198 O O . HIS A 1 26 ? 14.685 -4.328 0.371 1.00 0.00 662 HIS A O 5
ATOM 4212 N N . ILE A 1 27 ? 12.537 -4.195 0.985 1.00 0.00 663 ILE A N 5
ATOM 4213 C CA . ILE A 1 27 ? 12.026 -4.358 -0.378 1.00 0.00 663 ILE A CA 5
ATOM 4214 C C . ILE A 1 27 ? 12.292 -3.163 -1.288 1.00 0.00 663 ILE A C 5
ATOM 4215 O O . ILE A 1 27 ? 12.345 -2.018 -0.822 1.00 0.00 663 ILE A O 5
ATOM 4231 N N . PRO A 1 28 ? 12.487 -3.438 -2.604 1.00 0.00 664 PRO A N 5
ATOM 4232 C CA . PRO A 1 28 ? 12.722 -2.422 -3.633 1.00 0.00 664 PRO A CA 5
ATOM 4233 C C . PRO A 1 28 ? 11.663 -1.325 -3.659 1.00 0.00 664 PRO A C 5
ATOM 4234 O O . PRO A 1 28 ? 10.460 -1.592 -3.781 1.00 0.00 664 PRO A O 5
ATOM 4245 N N . GLU A 1 29 ? 12.134 -0.106 -3.562 1.00 0.00 665 GLU A N 5
ATOM 4246 C CA . GLU A 1 29 ? 11.316 1.108 -3.573 1.00 0.00 665 GLU A CA 5
ATOM 4247 C C . GLU A 1 29 ? 10.423 1.223 -4.810 1.00 0.00 665 GLU A C 5
ATOM 4248 O O . GLU A 1 29 ? 9.373 1.868 -4.759 1.00 0.00 665 GLU A O 5
ATOM 4260 N N . SER A 1 30 ? 10.845 0.618 -5.907 1.00 0.00 666 SER A N 5
ATOM 4261 C CA . SER A 1 30 ? 10.058 0.568 -7.117 1.00 0.00 666 SER A CA 5
ATOM 4262 C C . SER A 1 30 ? 8.700 -0.067 -6.826 1.00 0.00 666 SER A C 5
ATOM 4263 O O . SER A 1 30 ? 7.650 0.420 -7.274 1.00 0.00 666 SER A O 5
ATOM 4271 N N . LYS A 1 31 ? 8.727 -1.105 -6.017 1.00 0.00 667 LYS A N 5
ATOM 4272 C CA . LYS A 1 31 ? 7.532 -1.788 -5.604 1.00 0.00 667 LYS A CA 5
ATOM 4273 C C . LYS A 1 31 ? 6.756 -0.906 -4.649 1.00 0.00 667 LYS A C 5
ATOM 4274 O O . LYS A 1 31 ? 5.557 -0.806 -4.750 1.00 0.00 667 LYS A O 5
ATOM 4293 N N . LEU A 1 32 ? 7.468 -0.227 -3.767 1.00 0.00 668 LEU A N 5
ATOM 4294 C CA . LEU A 1 32 ? 6.857 0.685 -2.784 1.00 0.00 668 LEU A CA 5
ATOM 4295 C C . LEU A 1 32 ? 5.991 1.741 -3.472 1.00 0.00 668 LEU A C 5
ATOM 4296 O O . LEU A 1 32 ? 4.794 1.857 -3.186 1.00 0.00 668 LEU A O 5
ATOM 4312 N N . THR A 1 33 ? 6.573 2.450 -4.421 1.00 0.00 669 THR A N 5
ATOM 4313 C CA . THR A 1 33 ? 5.861 3.505 -5.106 1.00 0.00 669 THR A CA 5
ATOM 4314 C C . THR A 1 33 ? 4.771 2.941 -6.036 1.00 0.00 669 THR A C 5
ATOM 4315 O O . THR A 1 33 ? 3.626 3.436 -6.034 1.00 0.00 669 THR A O 5
ATOM 4326 N N . SER A 1 34 ? 5.096 1.877 -6.775 1.00 0.00 670 SER A N 5
ATOM 4327 C CA . SER A 1 34 ? 4.148 1.295 -7.692 1.00 0.00 670 SER A CA 5
ATOM 4328 C C . SER A 1 34 ? 2.937 0.723 -6.960 1.00 0.00 670 SER A C 5
ATOM 4329 O O . SER A 1 34 ? 1.807 0.994 -7.343 1.00 0.00 670 SER A O 5
ATOM 4337 N N . LEU A 1 35 ? 3.175 -0.010 -5.879 1.00 0.00 671 LEU A N 5
ATOM 4338 C CA . LEU A 1 35 ? 2.091 -0.574 -5.097 1.00 0.00 671 LEU A CA 5
ATOM 4339 C C . LEU A 1 35 ? 1.254 0.510 -4.456 1.00 0.00 671 LEU A C 5
ATOM 4340 O O . LEU A 1 35 ? 0.052 0.480 -4.564 1.00 0.00 671 LEU A O 5
ATOM 4356 N N . ALA A 1 36 ? 1.892 1.499 -3.846 1.00 0.00 672 ALA A N 5
ATOM 4357 C CA . ALA A 1 36 ? 1.160 2.581 -3.195 1.00 0.00 672 ALA A CA 5
ATOM 4358 C C . ALA A 1 36 ? 0.208 3.300 -4.185 1.00 0.00 672 ALA A C 5
ATOM 4359 O O . ALA A 1 36 ? -0.975 3.490 -3.901 1.00 0.00 672 ALA A O 5
ATOM 4366 N N . ALA A 1 37 ? 0.717 3.630 -5.364 1.00 0.00 673 ALA A N 5
ATOM 4367 C CA . ALA A 1 37 ? -0.073 4.312 -6.384 1.00 0.00 673 ALA A CA 5
ATOM 4368 C C . ALA A 1 37 ? -1.093 3.371 -7.050 1.00 0.00 673 ALA A C 5
ATOM 4369 O O . ALA A 1 37 ? -2.126 3.818 -7.558 1.00 0.00 673 ALA A O 5
ATOM 4376 N N . ALA A 1 38 ? -0.804 2.080 -7.062 1.00 0.00 674 ALA A N 5
ATOM 4377 C CA . ALA A 1 38 ? -1.722 1.100 -7.632 1.00 0.00 674 ALA A CA 5
ATOM 4378 C C . ALA A 1 38 ? -2.854 0.812 -6.666 1.00 0.00 674 ALA A C 5
ATOM 4379 O O . ALA A 1 38 ? -3.971 0.488 -7.079 1.00 0.00 674 ALA A O 5
ATOM 4386 N N . LEU A 1 39 ? -2.577 0.965 -5.394 1.00 0.00 675 LEU A N 5
ATOM 4387 C CA . LEU A 1 39 ? -3.550 0.728 -4.348 1.00 0.00 675 LEU A CA 5
ATOM 4388 C C . LEU A 1 39 ? -4.476 1.904 -4.247 1.00 0.00 675 LEU A C 5
ATOM 4389 O O . LEU A 1 39 ? -5.671 1.764 -3.950 1.00 0.00 675 LEU A O 5
ATOM 4405 N N . ASP A 1 40 ? -3.951 3.070 -4.563 1.00 0.00 676 ASP A N 5
ATOM 4406 C CA . ASP A 1 40 ? -4.724 4.260 -4.510 1.00 0.00 676 ASP A CA 5
ATOM 4407 C C . ASP A 1 40 ? -5.501 4.412 -5.784 1.00 0.00 676 ASP A C 5
ATOM 4408 O O . ASP A 1 40 ? -5.104 5.119 -6.701 1.00 0.00 676 ASP A O 5
ATOM 4417 N N . GLU A 1 41 ? -6.566 3.672 -5.865 1.00 0.00 677 GLU A N 5
ATOM 4418 C CA . GLU A 1 41 ? -7.443 3.679 -7.035 1.00 0.00 677 GLU A CA 5
ATOM 4419 C C . GLU A 1 41 ? -8.287 4.941 -7.078 1.00 0.00 677 GLU A C 5
ATOM 4420 O O . GLU A 1 41 ? -8.791 5.349 -8.122 1.00 0.00 677 GLU A O 5
ATOM 4432 N N . ASN A 1 42 ? -8.411 5.558 -5.935 1.00 0.00 678 ASN A N 5
ATOM 4433 C CA . ASN A 1 42 ? -9.072 6.797 -5.801 1.00 0.00 678 ASN A CA 5
ATOM 4434 C C . ASN A 1 42 ? -8.153 7.975 -6.181 1.00 0.00 678 ASN A C 5
ATOM 4435 O O . ASN A 1 42 ? -8.599 9.115 -6.264 1.00 0.00 678 ASN A O 5
ATOM 4446 N N . LYS A 1 43 ? -6.863 7.661 -6.406 1.00 0.00 679 LYS A N 5
ATOM 4447 C CA . LYS A 1 43 ? -5.869 8.578 -7.025 1.00 0.00 679 LYS A CA 5
ATOM 4448 C C . LYS A 1 43 ? -5.741 9.952 -6.324 1.00 0.00 679 LYS A C 5
ATOM 4449 O O . LYS A 1 43 ? -5.770 11.008 -6.983 1.00 0.00 679 LYS A O 5
ATOM 4468 N N . ASP A 1 44 ? -5.579 9.939 -5.035 1.00 0.00 680 ASP A N 5
ATOM 4469 C CA . ASP A 1 44 ? -5.382 11.162 -4.270 1.00 0.00 680 ASP A CA 5
ATOM 4470 C C . ASP A 1 44 ? -3.960 11.244 -3.725 1.00 0.00 680 ASP A C 5
ATOM 4471 O O . ASP A 1 44 ? -3.516 12.307 -3.277 1.00 0.00 680 ASP A O 5
ATOM 4480 N N . GLY A 1 45 ? -3.247 10.126 -3.771 1.00 0.00 681 GLY A N 5
ATOM 4481 C CA . GLY A 1 45 ? -1.855 10.102 -3.347 1.00 0.00 681 GLY A CA 5
ATOM 4482 C C . GLY A 1 45 ? -1.671 9.673 -1.902 1.00 0.00 681 GLY A C 5
ATOM 4483 O O . GLY A 1 45 ? -0.542 9.495 -1.428 1.00 0.00 681 GLY A O 5
ATOM 4487 N N . LYS A 1 46 ? -2.746 9.506 -1.194 1.00 0.00 682 LYS A N 5
ATOM 4488 C CA . LYS A 1 46 ? -2.668 9.083 0.182 1.00 0.00 682 LYS A CA 5
ATOM 4489 C C . LYS A 1 46 ? -3.447 7.752 0.311 1.00 0.00 682 LYS A C 5
ATOM 4490 O O . LYS A 1 46 ? -4.587 7.691 -0.074 1.00 0.00 682 LYS A O 5
ATOM 4509 N N . VAL A 1 47 ? -2.884 6.717 0.890 1.00 0.00 683 VAL A N 5
ATOM 4510 C CA . VAL A 1 47 ? -3.604 5.430 0.938 1.00 0.00 683 VAL A CA 5
ATOM 4511 C C . VAL A 1 47 ? -3.815 4.948 2.339 1.00 0.00 683 VAL A C 5
ATOM 4512 O O . VAL A 1 47 ? -3.085 5.272 3.237 1.00 0.00 683 VAL A O 5
ATOM 4525 N N . ASN A 1 48 ? -4.815 4.198 2.536 1.00 0.00 684 ASN A N 5
ATOM 4526 C CA . ASN A 1 48 ? -5.016 3.633 3.812 1.00 0.00 684 ASN A CA 5
ATOM 4527 C C . ASN A 1 48 ? -4.203 2.379 3.902 1.00 0.00 684 ASN A C 5
ATOM 4528 O O . ASN A 1 48 ? -4.169 1.597 2.945 1.00 0.00 684 ASN A O 5
ATOM 4539 N N . ILE A 1 49 ? -3.532 2.184 5.048 1.00 0.00 685 ILE A N 5
ATOM 4540 C CA . ILE A 1 49 ? -2.695 1.001 5.335 1.00 0.00 685 ILE A CA 5
ATOM 4541 C C . ILE A 1 49 ? -3.493 -0.258 5.071 1.00 0.00 685 ILE A C 5
ATOM 4542 O O . ILE A 1 49 ? -2.953 -1.307 4.736 1.00 0.00 685 ILE A O 5
ATOM 4558 N N . ASP A 1 50 ? -4.795 -0.102 5.209 1.00 0.00 686 ASP A N 5
ATOM 4559 C CA . ASP A 1 50 ? -5.766 -1.160 4.991 1.00 0.00 686 ASP A CA 5
ATOM 4560 C C . ASP A 1 50 ? -5.559 -1.842 3.660 1.00 0.00 686 ASP A C 5
ATOM 4561 O O . ASP A 1 50 ? -5.578 -3.056 3.576 1.00 0.00 686 ASP A O 5
ATOM 4570 N N . ASP A 1 51 ? -5.268 -1.071 2.634 1.00 0.00 687 ASP A N 5
ATOM 4571 C CA . ASP A 1 51 ? -5.155 -1.656 1.318 1.00 0.00 687 ASP A CA 5
ATOM 4572 C C . ASP A 1 51 ? -3.894 -2.424 1.194 1.00 0.00 687 ASP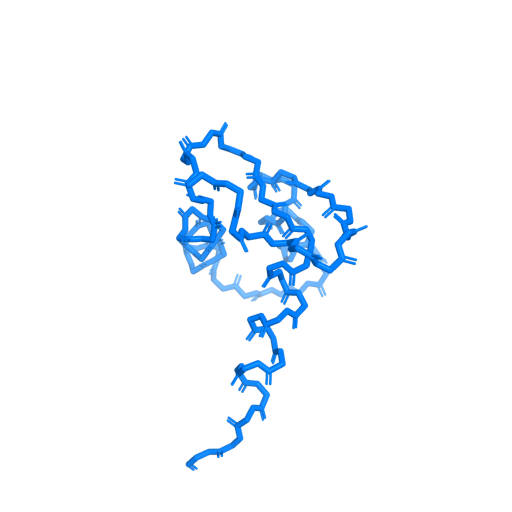 A C 5
ATOM 4573 O O . ASP A 1 51 ? -3.839 -3.477 0.554 1.00 0.00 687 ASP A O 5
ATOM 4582 N N . LEU A 1 52 ? -2.902 -1.959 1.881 1.00 0.00 688 LEU A N 5
ATOM 4583 C CA . LEU A 1 52 ? -1.641 -2.580 1.844 1.00 0.00 688 LEU A CA 5
ATOM 4584 C C . LEU A 1 52 ? -1.713 -3.888 2.600 1.00 0.00 688 LEU A C 5
ATOM 4585 O O . LEU A 1 52 ? -1.219 -4.894 2.139 1.00 0.00 688 LEU A O 5
ATOM 4601 N N . VAL A 1 53 ? -2.398 -3.888 3.719 1.00 0.00 689 VAL A N 5
ATOM 4602 C CA . VAL A 1 53 ? -2.505 -5.095 4.489 1.00 0.00 689 VAL A CA 5
ATOM 4603 C C . VAL A 1 53 ? -3.409 -6.119 3.811 1.00 0.00 689 VAL A C 5
ATOM 4604 O O . VAL A 1 53 ? -3.127 -7.308 3.876 1.00 0.00 689 VAL A O 5
ATOM 4617 N N . LYS A 1 54 ? -4.448 -5.668 3.089 1.00 0.00 690 LYS A N 5
ATOM 4618 C CA . LYS A 1 54 ? -5.340 -6.620 2.422 1.00 0.00 690 LYS A CA 5
ATOM 4619 C C . LYS A 1 54 ? -4.676 -7.218 1.197 1.00 0.00 690 LYS A C 5
ATOM 4620 O O . LYS A 1 54 ? -4.876 -8.390 0.878 1.00 0.00 690 LYS A O 5
ATOM 4639 N N . VAL A 1 55 ? -3.852 -6.424 0.532 1.00 0.00 691 VAL A N 5
ATOM 4640 C CA . VAL A 1 55 ? -3.174 -6.883 -0.626 1.00 0.00 691 VAL A CA 5
ATOM 4641 C C . VAL A 1 55 ? -2.050 -7.798 -0.187 1.00 0.00 691 VAL A C 5
ATOM 4642 O O . VAL A 1 55 ? -1.780 -8.772 -0.834 1.00 0.00 691 VAL A O 5
ATOM 4655 N N . ILE A 1 56 ? -1.436 -7.497 0.969 1.00 0.00 692 ILE A N 5
ATOM 4656 C CA . ILE A 1 56 ? -0.450 -8.388 1.542 1.00 0.00 692 ILE A CA 5
ATOM 4657 C C . ILE A 1 56 ? -1.105 -9.708 1.878 1.00 0.00 692 ILE A C 5
ATOM 4658 O O . ILE A 1 56 ? -0.601 -10.722 1.503 1.00 0.00 692 ILE A O 5
ATOM 4674 N N . GLU A 1 57 ? -2.275 -9.665 2.524 1.00 0.00 693 GLU A N 5
ATOM 4675 C CA . GLU A 1 57 ? -3.035 -10.883 2.854 1.00 0.00 693 GLU A CA 5
ATOM 4676 C C . GLU A 1 57 ? -3.318 -11.719 1.613 1.00 0.00 693 GLU A C 5
ATOM 4677 O O . GLU A 1 57 ? -3.114 -12.920 1.612 1.00 0.00 693 GLU A O 5
ATOM 4689 N N . LEU A 1 58 ? -3.743 -11.057 0.559 1.00 0.00 694 LEU A N 5
ATOM 4690 C CA . LEU A 1 58 ? -4.135 -11.719 -0.679 1.00 0.00 694 LEU A CA 5
ATOM 4691 C C . LEU A 1 58 ? -2.887 -12.238 -1.401 1.00 0.00 694 LEU A C 5
ATOM 4692 O O . LEU A 1 58 ? -2.852 -13.368 -1.861 1.00 0.00 694 LEU A O 5
ATOM 4708 N N . VAL A 1 59 ? -1.866 -11.425 -1.468 1.00 0.00 695 VAL A N 5
ATOM 4709 C CA . VAL A 1 59 ? -0.613 -11.824 -2.131 1.00 0.00 695 VAL A CA 5
ATOM 4710 C C . VAL A 1 59 ? 0.121 -12.914 -1.311 1.00 0.00 695 VAL A C 5
ATOM 4711 O O . VAL A 1 59 ? 0.842 -13.761 -1.859 1.00 0.00 695 VAL A O 5
ATOM 4724 N N . ASP A 1 60 ? -0.124 -12.906 -0.015 1.00 0.00 696 ASP A N 5
ATOM 4725 C CA . ASP A 1 60 ? 0.467 -13.854 0.945 1.00 0.00 696 ASP A CA 5
ATOM 4726 C C . ASP A 1 60 ? -0.045 -15.250 0.715 1.00 0.00 696 ASP A C 5
ATOM 4727 O O . ASP A 1 60 ? 0.601 -16.222 1.096 1.00 0.00 696 ASP A O 5
ATOM 4736 N N . LYS A 1 61 ? -1.199 -15.343 0.090 1.00 0.00 697 LYS A N 5
ATOM 4737 C CA . LYS A 1 61 ? -1.826 -16.609 -0.182 1.00 0.00 697 LYS A CA 5
ATOM 4738 C C . LYS A 1 61 ? -0.930 -17.419 -1.105 1.00 0.00 697 LYS A C 5
ATOM 4739 O O . LYS A 1 61 ? -0.588 -16.963 -2.204 1.00 0.00 697 LYS A O 5
ATOM 4758 N N . GLU A 1 62 ? -0.520 -18.582 -0.631 1.00 0.00 698 GLU A N 5
ATOM 4759 C CA . GLU A 1 62 ? 0.412 -19.448 -1.346 1.00 0.00 698 GLU A CA 5
ATOM 4760 C C . GLU A 1 62 ? 0.008 -19.793 -2.750 1.00 0.00 698 GLU A C 5
ATOM 4761 O O . GLU A 1 62 ? -1.110 -20.277 -3.004 1.00 0.00 698 GLU A O 5
ATOM 4773 N N . ASP A 1 63 ? 0.949 -19.566 -3.630 1.00 0.00 699 ASP A N 5
ATOM 4774 C CA . ASP A 1 63 ? 0.908 -19.929 -5.040 1.00 0.00 699 ASP A CA 5
ATOM 4775 C C . ASP A 1 63 ? -0.397 -19.564 -5.739 1.00 0.00 699 ASP A C 5
ATOM 4776 O O . ASP A 1 63 ? -0.897 -18.435 -5.588 1.00 0.00 699 ASP A O 5
ATOM 4786 N N . GLY A 1 1 ? -17.803 3.782 -5.779 1.00 0.00 -5 GLY A N 6
ATOM 4787 C CA . GLY A 1 1 ? -16.908 3.978 -6.897 1.00 0.00 -5 GLY A CA 6
ATOM 4788 C C . GLY A 1 1 ? -15.481 3.553 -6.590 1.00 0.00 -5 GLY A C 6
ATOM 4789 O O . GLY A 1 1 ? -14.666 3.405 -7.500 1.00 0.00 -5 GLY A O 6
ATOM 4793 N N . SER A 1 2 ? -15.187 3.342 -5.326 1.00 0.00 -4 SER A N 6
ATOM 4794 C CA . SER A 1 2 ? -13.868 2.939 -4.905 1.00 0.00 -4 SER A CA 6
ATOM 4795 C C . SER A 1 2 ? -13.913 1.520 -4.347 1.00 0.00 -4 SER A C 6
ATOM 4796 O O . SER A 1 2 ? -14.613 1.250 -3.365 1.00 0.00 -4 SER A O 6
ATOM 4804 N N . HIS A 1 3 ? -13.189 0.630 -4.962 1.00 0.00 -3 HIS A N 6
ATOM 4805 C CA . HIS A 1 3 ? -13.149 -0.748 -4.531 1.00 0.00 -3 HIS A CA 6
ATOM 4806 C C . HIS A 1 3 ? -12.153 -0.852 -3.380 1.00 0.00 -3 HIS A C 6
ATOM 4807 O O . HIS A 1 3 ? -12.350 -1.607 -2.416 1.00 0.00 -3 HIS A O 6
ATOM 4821 N N . MET A 1 4 ? -11.107 -0.065 -3.476 1.00 0.00 -2 MET A N 6
ATOM 4822 C CA . MET A 1 4 ? -10.077 -0.006 -2.459 1.00 0.00 -2 MET A CA 6
ATOM 4823 C C . MET A 1 4 ? -10.549 0.876 -1.291 1.00 0.00 -2 MET A C 6
ATOM 4824 O O . MET A 1 4 ? -11.590 1.555 -1.408 1.00 0.00 -2 MET A O 6
ATOM 4838 N N . ALA A 1 5 ? -9.779 0.890 -0.188 1.00 0.00 -1 ALA A N 6
ATOM 4839 C CA . ALA A 1 5 ? -10.150 1.577 1.066 1.00 0.00 -1 ALA A CA 6
ATOM 4840 C C . ALA A 1 5 ? -11.537 1.112 1.530 1.00 0.00 -1 ALA A C 6
ATOM 4841 O O . ALA A 1 5 ? -12.355 1.910 2.026 1.00 0.00 -1 ALA A O 6
ATOM 4848 N N . SER A 1 6 ? -11.737 -0.193 1.462 1.00 0.00 0 SER A N 6
ATOM 4849 C CA . SER A 1 6 ? -13.022 -0.836 1.670 1.00 0.00 0 SER A CA 6
ATOM 4850 C C . SER A 1 6 ? -13.635 -0.568 3.060 1.00 0.00 0 SER A C 6
ATOM 4851 O O . SER A 1 6 ? -14.793 -0.151 3.160 1.00 0.00 0 SER A O 6
ATOM 4859 N N . THR A 1 7 ? -12.867 -0.779 4.111 1.00 0.00 643 THR A N 6
ATOM 4860 C CA . THR A 1 7 ? -13.392 -0.671 5.470 1.00 0.00 643 THR A CA 6
ATOM 4861 C C . THR A 1 7 ? -13.494 0.802 5.932 1.00 0.00 643 THR A C 6
ATOM 4862 O O . THR A 1 7 ? -14.141 1.106 6.938 1.00 0.00 643 THR A O 6
ATOM 4873 N N . GLY A 1 8 ? -12.880 1.7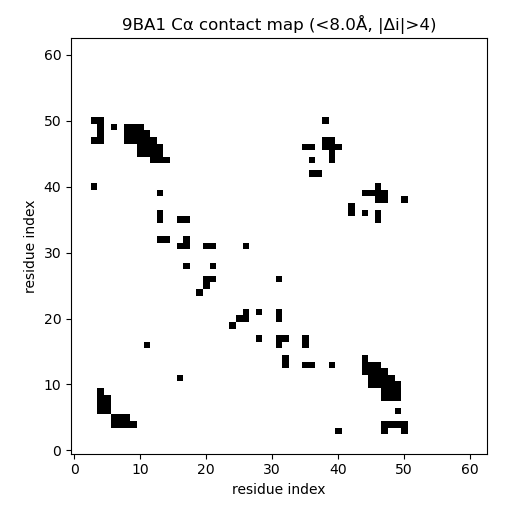10 5.176 1.00 0.00 644 GLY A N 6
ATOM 4874 C CA . GLY A 1 8 ? -12.837 3.108 5.595 1.00 0.00 644 GLY A CA 6
ATOM 4875 C C . GLY A 1 8 ? -11.848 3.295 6.729 1.00 0.00 644 GLY A C 6
ATOM 4876 O O . GLY A 1 8 ? -11.899 4.269 7.470 1.00 0.00 644 GLY A O 6
ATOM 4880 N N . GLU A 1 9 ? -10.944 2.335 6.829 1.00 0.00 645 GLU A N 6
ATOM 4881 C CA . GLU A 1 9 ? -9.913 2.273 7.843 1.00 0.00 645 GLU A CA 6
ATOM 4882 C C . GLU A 1 9 ? -8.879 3.385 7.611 1.00 0.00 645 GLU A C 6
ATOM 4883 O O . GLU A 1 9 ? -8.806 3.932 6.502 1.00 0.00 645 GLU A O 6
ATOM 4895 N N . ASN A 1 10 ? -8.129 3.727 8.671 1.00 0.00 646 ASN A N 6
ATOM 4896 C CA . ASN A 1 10 ? -7.141 4.850 8.714 1.00 0.00 646 ASN A CA 6
ATOM 4897 C C . ASN A 1 10 ? -6.222 4.919 7.483 1.00 0.00 646 ASN A C 6
ATOM 4898 O O . ASN A 1 10 ? -6.145 3.979 6.698 1.00 0.00 646 ASN A O 6
ATOM 4909 N N . VAL A 1 11 ? -5.492 5.993 7.308 1.00 0.00 647 VAL A N 6
ATOM 4910 C CA . VAL A 1 11 ? -4.813 6.148 6.051 1.00 0.00 647 VAL A CA 6
ATOM 4911 C C . VAL A 1 11 ? -3.375 6.638 6.186 1.00 0.00 647 VAL A C 6
ATOM 4912 O O . VAL A 1 11 ? -3.045 7.437 7.065 1.00 0.00 647 VAL A O 6
ATOM 4925 N N . ILE A 1 12 ? -2.530 6.139 5.325 1.00 0.00 648 ILE A N 6
ATOM 4926 C CA . ILE A 1 12 ? -1.155 6.591 5.248 1.00 0.00 648 ILE A CA 6
ATOM 4927 C C . ILE A 1 12 ? -0.957 7.156 3.818 1.00 0.00 648 ILE A C 6
ATOM 4928 O O . ILE A 1 12 ? -1.811 6.982 2.978 1.00 0.00 648 ILE A O 6
ATOM 4944 N N . SER A 1 13 ? 0.065 7.890 3.555 1.00 0.00 649 SER A N 6
ATOM 4945 C CA . SER A 1 13 ? 0.251 8.362 2.216 1.00 0.00 649 SER A CA 6
ATOM 4946 C C . SER A 1 13 ? 1.214 7.457 1.443 1.00 0.00 649 SER A C 6
ATOM 4947 O O . SER A 1 13 ? 2.004 6.726 2.051 1.00 0.00 649 SER A O 6
ATOM 4955 N N . VAL A 1 14 ? 1.130 7.506 0.106 1.00 0.00 650 VAL A N 6
ATOM 4956 C CA . VAL A 1 14 ? 2.037 6.772 -0.792 1.00 0.00 650 VAL A CA 6
ATOM 4957 C C . VAL A 1 14 ? 3.485 7.101 -0.440 1.00 0.00 650 VAL A C 6
ATOM 4958 O O . VAL A 1 14 ? 4.304 6.203 -0.271 1.00 0.00 650 VAL A O 6
ATOM 4971 N N . ALA A 1 15 ? 3.766 8.391 -0.255 1.00 0.00 651 ALA A N 6
ATOM 4972 C CA . ALA A 1 15 ? 5.114 8.865 0.055 1.00 0.00 651 ALA A CA 6
ATOM 4973 C C . ALA A 1 15 ? 5.598 8.392 1.417 1.00 0.00 651 ALA A C 6
ATOM 4974 O O . ALA A 1 15 ? 6.772 8.046 1.575 1.00 0.00 651 ALA A O 6
ATOM 4981 N N . GLU A 1 16 ? 4.717 8.352 2.394 1.00 0.00 652 GLU A N 6
ATOM 4982 C CA . GLU A 1 16 ? 5.117 7.912 3.710 1.00 0.00 652 GLU A CA 6
ATOM 4983 C C . GLU A 1 16 ? 5.328 6.400 3.689 1.00 0.00 652 GLU A C 6
ATOM 4984 O O . GLU A 1 16 ? 6.235 5.875 4.331 1.00 0.00 652 GLU A O 6
ATOM 4996 N N . LEU A 1 17 ? 4.504 5.716 2.912 1.00 0.00 653 LEU A N 6
ATOM 4997 C CA . LEU A 1 17 ? 4.581 4.282 2.787 1.00 0.00 653 LEU A CA 6
ATOM 4998 C C . LEU A 1 17 ? 5.902 3.895 2.104 1.00 0.00 653 LEU A C 6
ATOM 4999 O O . LEU A 1 17 ? 6.638 3.045 2.614 1.00 0.00 653 LEU A O 6
ATOM 5015 N N . ILE A 1 18 ? 6.225 4.557 0.978 1.00 0.00 654 ILE A N 6
ATOM 5016 C CA . ILE A 1 18 ? 7.495 4.313 0.283 1.00 0.00 654 ILE A CA 6
ATOM 5017 C C . ILE A 1 18 ? 8.681 4.681 1.183 1.00 0.00 654 ILE A C 6
ATOM 5018 O O . ILE A 1 18 ? 9.686 3.977 1.220 1.00 0.00 654 ILE A O 6
ATOM 5034 N N . ASN A 1 19 ? 8.513 5.739 1.958 1.00 0.00 655 ASN A N 6
ATOM 5035 C CA . ASN A 1 19 ? 9.542 6.205 2.889 1.00 0.00 655 ASN A CA 6
ATOM 5036 C C . ASN A 1 19 ? 9.837 5.139 3.931 1.00 0.00 655 ASN A C 6
ATOM 5037 O O . ASN A 1 19 ? 11.006 4.713 4.098 1.00 0.00 655 ASN A O 6
ATOM 5048 N N . ALA A 1 20 ? 8.777 4.665 4.570 1.00 0.00 656 ALA A N 6
ATOM 5049 C CA . ALA A 1 20 ? 8.873 3.675 5.615 1.00 0.00 656 ALA A CA 6
ATOM 5050 C C . ALA A 1 20 ? 9.494 2.407 5.089 1.00 0.00 656 ALA A C 6
ATOM 5051 O O . ALA A 1 20 ? 10.485 1.939 5.617 1.00 0.00 656 ALA A O 6
ATOM 5058 N N . MET A 1 21 ? 8.970 1.911 3.986 1.00 0.00 657 MET A N 6
ATOM 5059 C CA . MET A 1 21 ? 9.447 0.659 3.405 1.00 0.00 657 MET A CA 6
ATOM 5060 C C . MET A 1 21 ? 10.880 0.779 2.889 1.00 0.00 657 MET A C 6
ATOM 5061 O O . MET A 1 21 ? 11.625 -0.187 2.909 1.00 0.00 657 MET A O 6
ATOM 5075 N N . LYS A 1 22 ? 11.286 1.963 2.469 1.00 0.00 658 LYS A N 6
ATOM 5076 C CA . LYS A 1 22 ? 12.648 2.141 1.990 1.00 0.00 658 LYS A CA 6
ATOM 5077 C C . LYS A 1 22 ? 13.643 2.208 3.151 1.00 0.00 658 LYS A C 6
ATOM 5078 O O . LYS A 1 22 ? 14.786 1.749 3.033 1.00 0.00 658 LYS A O 6
ATOM 5097 N N . GLN A 1 23 ? 13.221 2.744 4.283 1.00 0.00 659 GLN A N 6
ATOM 5098 C CA . GLN A 1 23 ? 14.132 2.832 5.416 1.00 0.00 659 GLN A CA 6
ATOM 5099 C C . GLN A 1 23 ? 13.992 1.645 6.369 1.00 0.00 659 GLN A C 6
ATOM 5100 O O . GLN A 1 23 ? 14.797 1.492 7.293 1.00 0.00 659 GLN A O 6
ATOM 5114 N N . VAL A 1 24 ? 12.980 0.825 6.174 1.00 0.00 660 VAL A N 6
ATOM 5115 C CA . VAL A 1 24 ? 12.798 -0.309 7.058 1.00 0.00 660 VAL A CA 6
ATOM 5116 C C . VAL A 1 24 ? 13.006 -1.643 6.325 1.00 0.00 660 VAL A C 6
ATOM 5117 O O . VAL A 1 24 ? 13.383 -2.629 6.941 1.00 0.00 660 VAL A O 6
ATOM 5130 N N . LYS A 1 25 ? 12.791 -1.670 5.015 1.00 0.00 661 LYS A N 6
ATOM 5131 C CA . LYS A 1 25 ? 12.873 -2.915 4.275 1.00 0.00 661 LYS A CA 6
ATOM 5132 C C . LYS A 1 25 ? 13.981 -2.803 3.205 1.00 0.00 661 LYS A C 6
ATOM 5133 O O . LYS A 1 25 ? 14.542 -1.722 3.013 1.00 0.00 661 LYS A O 6
ATOM 5152 N N . HIS A 1 26 ? 14.274 -3.892 2.488 1.00 0.00 662 HIS A N 6
ATOM 5153 C CA . HIS A 1 26 ? 15.379 -3.904 1.512 1.00 0.00 662 HIS A CA 6
ATOM 5154 C C . HIS A 1 26 ? 14.846 -3.802 0.091 1.00 0.00 662 HIS A C 6
ATOM 5155 O O . HIS A 1 26 ? 15.597 -3.905 -0.878 1.00 0.00 662 HIS A O 6
ATOM 5169 N N . ILE A 1 27 ? 13.568 -3.603 -0.016 1.00 0.00 663 ILE A N 6
ATOM 5170 C CA . ILE A 1 27 ? 12.908 -3.548 -1.297 1.00 0.00 663 ILE A CA 6
ATOM 5171 C C . ILE A 1 27 ? 13.214 -2.278 -2.107 1.00 0.00 663 ILE A C 6
ATOM 5172 O O . ILE A 1 27 ? 13.352 -1.183 -1.543 1.00 0.00 663 ILE A O 6
ATOM 5188 N N . PRO A 1 28 ? 13.338 -2.438 -3.446 1.00 0.00 664 PRO A N 6
ATOM 5189 C CA . PRO A 1 28 ? 13.643 -1.343 -4.388 1.00 0.00 664 PRO A CA 6
ATOM 5190 C C . PRO A 1 28 ? 12.556 -0.264 -4.444 1.00 0.00 664 PRO A C 6
ATOM 5191 O O . PRO A 1 28 ? 11.393 -0.555 -4.753 1.00 0.00 664 PRO A O 6
ATOM 5202 N N . GLU A 1 29 ? 12.981 0.969 -4.229 1.00 0.00 665 GLU A N 6
ATOM 5203 C CA . GLU A 1 29 ? 12.141 2.187 -4.153 1.00 0.00 665 GLU A CA 6
ATOM 5204 C C . GLU A 1 29 ? 11.071 2.272 -5.267 1.00 0.00 665 GLU A C 6
ATOM 5205 O O . GLU A 1 29 ? 9.899 2.627 -4.998 1.00 0.00 665 GLU A O 6
ATOM 5217 N N . SER A 1 30 ? 11.452 1.917 -6.486 1.00 0.00 666 SER A N 6
ATOM 5218 C CA . SER A 1 30 ? 10.552 1.989 -7.624 1.00 0.00 666 SER A CA 6
ATOM 5219 C C . SER A 1 30 ? 9.330 1.082 -7.408 1.00 0.00 666 SER A C 6
ATOM 5220 O O . SER A 1 30 ? 8.190 1.469 -7.693 1.00 0.00 666 SER A O 6
ATOM 5228 N N . LYS A 1 31 ? 9.560 -0.085 -6.832 1.00 0.00 667 LYS A N 6
ATOM 5229 C CA . LYS A 1 31 ? 8.490 -1.026 -6.581 1.00 0.00 667 LYS A CA 6
ATOM 5230 C C . LYS A 1 31 ? 7.610 -0.530 -5.446 1.00 0.00 667 LYS A C 6
ATOM 5231 O O . LYS A 1 31 ? 6.407 -0.725 -5.460 1.00 0.00 667 LYS A O 6
ATOM 5250 N N . LEU A 1 32 ? 8.215 0.161 -4.503 1.00 0.00 668 LEU A N 6
ATOM 5251 C CA . LEU A 1 32 ? 7.493 0.726 -3.364 1.00 0.00 668 LEU A CA 6
ATOM 5252 C C . LEU A 1 32 ? 6.474 1.738 -3.837 1.00 0.00 668 LEU A C 6
ATOM 5253 O O . LEU A 1 32 ? 5.295 1.653 -3.483 1.00 0.00 668 LEU A O 6
ATOM 5269 N N . THR A 1 33 ? 6.909 2.677 -4.667 1.00 0.00 669 THR A N 6
ATOM 5270 C CA . THR A 1 33 ? 5.985 3.659 -5.183 1.00 0.00 669 THR A CA 6
ATOM 5271 C C . THR A 1 33 ? 5.003 3.027 -6.174 1.00 0.00 669 THR A C 6
ATOM 5272 O O . THR A 1 33 ? 3.870 3.481 -6.274 1.00 0.00 669 THR A O 6
ATOM 5283 N N . SER A 1 34 ? 5.435 1.984 -6.887 1.00 0.00 670 SER A N 6
ATOM 5284 C CA . SER A 1 34 ? 4.561 1.285 -7.810 1.00 0.00 670 SER A CA 6
ATOM 5285 C C . SER A 1 34 ? 3.408 0.623 -7.037 1.00 0.00 670 SER A C 6
ATOM 5286 O O . SER A 1 34 ? 2.234 0.818 -7.371 1.00 0.00 670 SER A O 6
ATOM 5294 N N . LEU A 1 35 ? 3.745 -0.114 -5.984 1.00 0.00 671 LEU A N 6
ATOM 5295 C CA . LEU A 1 35 ? 2.746 -0.784 -5.163 1.00 0.00 671 LEU A CA 6
ATOM 5296 C C . LEU A 1 35 ? 1.855 0.201 -4.433 1.00 0.00 671 LEU A C 6
ATOM 5297 O O . LEU A 1 35 ? 0.648 0.052 -4.448 1.00 0.00 671 LEU A O 6
ATOM 5313 N N . ALA A 1 36 ? 2.433 1.229 -3.836 1.00 0.00 672 ALA A N 6
ATOM 5314 C CA . ALA A 1 36 ? 1.643 2.223 -3.149 1.00 0.00 672 ALA A CA 6
ATOM 5315 C C . ALA A 1 36 ? 0.665 2.894 -4.127 1.00 0.00 672 ALA A C 6
ATOM 5316 O O . ALA A 1 36 ? -0.486 3.109 -3.801 1.00 0.00 672 ALA A O 6
ATOM 5323 N N . ALA A 1 37 ? 1.122 3.159 -5.343 1.00 0.00 673 ALA A N 6
ATOM 5324 C CA . ALA A 1 37 ? 0.251 3.713 -6.380 1.00 0.00 673 ALA A CA 6
ATOM 5325 C C . ALA A 1 37 ? -0.788 2.676 -6.849 1.00 0.00 673 ALA A C 6
ATOM 5326 O O . ALA A 1 37 ? -1.855 3.035 -7.307 1.00 0.00 673 ALA A O 6
ATOM 5333 N N . ALA A 1 38 ? -0.452 1.395 -6.732 1.00 0.00 674 ALA A N 6
ATOM 5334 C CA . ALA A 1 38 ? -1.381 0.309 -7.069 1.00 0.00 674 ALA A CA 6
ATOM 5335 C C . ALA A 1 38 ? -2.457 0.172 -5.992 1.00 0.00 674 ALA A C 6
ATOM 5336 O O . ALA A 1 38 ? -3.550 -0.339 -6.245 1.00 0.00 674 ALA A O 6
ATOM 5343 N N . LEU A 1 39 ? -2.143 0.609 -4.791 1.00 0.00 675 LEU A N 6
ATOM 5344 C CA . LEU A 1 39 ? -3.118 0.628 -3.710 1.00 0.00 675 LEU A CA 6
ATOM 5345 C C . LEU A 1 39 ? -3.990 1.835 -3.877 1.00 0.00 675 LEU A C 6
ATOM 5346 O O . LEU A 1 39 ? -5.160 1.870 -3.479 1.00 0.00 675 LEU A O 6
ATOM 5362 N N . ASP A 1 40 ? -3.428 2.827 -4.481 1.00 0.00 676 ASP A N 6
ATOM 5363 C CA . ASP A 1 40 ? -4.111 4.029 -4.681 1.00 0.00 676 ASP A CA 6
ATOM 5364 C C . ASP A 1 40 ? -4.838 4.047 -5.991 1.00 0.00 676 ASP A C 6
ATOM 5365 O O . ASP A 1 40 ? -4.346 4.565 -6.992 1.00 0.00 676 ASP A O 6
ATOM 5374 N N . GLU A 1 41 ? -6.010 3.495 -5.995 1.00 0.00 677 GLU A N 6
ATOM 5375 C CA . GLU A 1 41 ? -6.815 3.481 -7.207 1.00 0.00 677 GLU A CA 6
ATOM 5376 C C . GLU A 1 41 ? -7.349 4.876 -7.527 1.00 0.00 677 GLU A C 6
ATOM 5377 O O . GLU A 1 41 ? -7.858 5.126 -8.616 1.00 0.00 677 GLU A O 6
ATOM 5389 N N . ASN A 1 42 ? -7.247 5.779 -6.583 1.00 0.00 678 ASN A N 6
ATOM 5390 C CA . ASN A 1 42 ? -7.803 7.097 -6.779 1.00 0.00 678 ASN A CA 6
ATOM 5391 C C . ASN A 1 42 ? -6.714 8.010 -7.274 1.00 0.00 678 ASN A C 6
ATOM 5392 O O . ASN A 1 42 ? -6.992 9.132 -7.726 1.00 0.00 678 ASN A O 6
ATOM 5403 N N . LYS A 1 43 ? -5.463 7.508 -7.216 1.00 0.00 679 LYS A N 6
ATOM 5404 C CA . LYS A 1 43 ? -4.267 8.270 -7.580 1.00 0.00 679 LYS A CA 6
ATOM 5405 C C . LYS A 1 43 ? -4.270 9.642 -6.881 1.00 0.00 679 LYS A C 6
ATOM 5406 O O . LYS A 1 43 ? -3.881 10.664 -7.451 1.00 0.00 679 LYS A O 6
ATOM 5425 N N . ASP A 1 44 ? -4.655 9.609 -5.619 1.00 0.00 680 ASP A N 6
ATOM 5426 C CA . ASP A 1 44 ? -4.779 10.784 -4.765 1.00 0.00 680 ASP A CA 6
ATOM 5427 C C . ASP A 1 44 ? -3.511 10.967 -3.940 1.00 0.00 680 ASP A C 6
ATOM 5428 O O . ASP A 1 44 ? -3.288 12.027 -3.326 1.00 0.00 680 ASP A O 6
ATOM 5437 N N . GLY A 1 45 ? -2.692 9.937 -3.925 1.00 0.00 681 GLY A N 6
ATOM 5438 C CA . GLY A 1 45 ? -1.429 9.963 -3.243 1.00 0.00 681 GLY A CA 6
ATOM 5439 C C . GLY A 1 45 ? -1.541 9.485 -1.823 1.00 0.00 681 GLY A C 6
ATOM 5440 O O . GLY A 1 45 ? -0.556 9.490 -1.065 1.00 0.00 681 GLY A O 6
ATOM 5444 N N . LYS A 1 46 ? -2.704 9.064 -1.448 1.00 0.00 682 LYS A N 6
ATOM 5445 C CA . LYS A 1 46 ? -2.937 8.626 -0.112 1.00 0.00 682 LYS A CA 6
ATOM 5446 C C . LYS A 1 46 ? -3.504 7.186 -0.154 1.00 0.00 682 LYS A C 6
ATOM 5447 O O . LYS A 1 46 ? -4.435 6.897 -0.909 1.00 0.00 682 LYS A O 6
ATOM 5466 N N . VAL A 1 47 ? -2.972 6.303 0.639 1.00 0.00 683 VAL A N 6
ATOM 5467 C CA . VAL A 1 47 ? -3.396 4.910 0.632 1.00 0.00 683 VAL A CA 6
ATOM 5468 C C . VAL A 1 47 ? -3.784 4.459 2.018 1.00 0.00 683 VAL A C 6
ATOM 5469 O O . VAL A 1 47 ? -3.049 4.637 2.980 1.00 0.00 683 VAL A O 6
ATOM 5482 N N . ASN A 1 48 ? -4.927 3.893 2.130 1.00 0.00 684 ASN A N 6
ATOM 5483 C CA . ASN A 1 48 ? -5.446 3.532 3.400 1.00 0.00 684 ASN A CA 6
ATOM 5484 C C . ASN A 1 48 ? -4.716 2.346 3.966 1.00 0.00 684 ASN A C 6
ATOM 5485 O O . ASN A 1 48 ? -4.161 1.534 3.232 1.00 0.00 684 ASN A O 6
ATOM 5496 N N . ILE A 1 49 ? -4.694 2.250 5.282 1.00 0.00 685 ILE A N 6
ATOM 5497 C CA . ILE A 1 49 ? -4.100 1.111 5.947 1.00 0.00 685 ILE A CA 6
ATOM 5498 C C . ILE A 1 49 ? -4.899 -0.116 5.541 1.00 0.00 685 ILE A C 6
ATOM 5499 O O . ILE A 1 49 ? -4.384 -1.224 5.486 1.00 0.00 685 ILE A O 6
ATOM 5515 N N . ASP A 1 50 ? -6.170 0.145 5.216 1.00 0.00 686 ASP A N 6
ATOM 5516 C CA . ASP A 1 50 ? -7.105 -0.878 4.700 1.00 0.00 686 ASP A CA 6
ATOM 5517 C C . ASP A 1 50 ? -6.477 -1.546 3.501 1.00 0.00 686 ASP A C 6
ATOM 5518 O O . ASP A 1 50 ? -6.403 -2.762 3.410 1.00 0.00 686 ASP A O 6
ATOM 5527 N N . ASP A 1 51 ? -5.935 -0.710 2.651 1.00 0.00 687 ASP A N 6
ATOM 5528 C CA . ASP A 1 51 ? -5.333 -1.111 1.405 1.00 0.00 687 ASP A CA 6
ATOM 5529 C C . ASP A 1 51 ? -4.128 -1.929 1.651 1.00 0.00 687 ASP A C 6
ATOM 5530 O O . ASP A 1 51 ? -3.933 -2.976 1.035 1.00 0.00 687 ASP A O 6
ATOM 5539 N N . LEU A 1 52 ? -3.369 -1.513 2.615 1.00 0.00 688 LEU A N 6
ATOM 5540 C CA . LEU A 1 52 ? -2.130 -2.138 2.906 1.00 0.00 688 LEU A CA 6
ATOM 5541 C C . LEU A 1 52 ? -2.358 -3.502 3.528 1.00 0.00 688 LEU A C 6
ATOM 5542 O O . LEU A 1 52 ? -1.709 -4.473 3.161 1.00 0.00 688 LEU A O 6
ATOM 5558 N N . VAL A 1 53 ? -3.318 -3.594 4.414 1.00 0.00 689 VAL A N 6
ATOM 5559 C CA . VAL A 1 53 ? -3.569 -4.846 5.079 1.00 0.00 689 VAL A CA 6
ATOM 5560 C C . VAL A 1 53 ? -4.195 -5.852 4.130 1.00 0.00 689 VAL A C 6
ATOM 5561 O O . VAL A 1 53 ? -3.846 -7.030 4.151 1.00 0.00 689 VAL A O 6
ATOM 5574 N N . LYS A 1 54 ? -5.052 -5.378 3.235 1.00 0.00 690 LYS A N 6
ATOM 5575 C CA . LYS A 1 54 ? -5.721 -6.288 2.333 1.00 0.00 690 LYS A CA 6
ATOM 5576 C C . LYS A 1 54 ? -4.784 -6.776 1.248 1.00 0.00 690 LYS A C 6
ATOM 5577 O O . LYS A 1 54 ? -4.855 -7.929 0.839 1.00 0.00 690 LYS A O 6
ATOM 5596 N N . VAL A 1 55 ? -3.877 -5.906 0.809 1.00 0.00 691 VAL A N 6
ATOM 5597 C CA . VAL A 1 55 ? -2.947 -6.249 -0.213 1.00 0.00 691 VAL A CA 6
ATOM 5598 C C . VAL A 1 55 ? -1.920 -7.195 0.367 1.00 0.00 691 VAL A C 6
ATOM 5599 O O . VAL A 1 55 ? -1.492 -8.107 -0.300 1.00 0.00 691 VAL A O 6
ATOM 5612 N N . ILE A 1 56 ? -1.566 -7.000 1.649 1.00 0.00 692 ILE A N 6
ATOM 5613 C CA . ILE A 1 56 ? -0.683 -7.925 2.316 1.00 0.00 692 ILE A CA 6
ATOM 5614 C C . ILE A 1 56 ? -1.318 -9.288 2.359 1.00 0.00 692 ILE A C 6
ATOM 5615 O O . ILE A 1 56 ? -0.723 -10.228 1.911 1.00 0.00 692 ILE A O 6
ATOM 5631 N N . GLU A 1 57 ? -2.565 -9.364 2.822 1.00 0.00 693 GLU A N 6
ATOM 5632 C CA . GLU A 1 57 ? -3.278 -10.641 2.894 1.00 0.00 693 GLU A CA 6
ATOM 5633 C C . GLU A 1 57 ? -3.410 -11.299 1.522 1.00 0.00 693 GLU A C 6
ATOM 5634 O O . GLU A 1 57 ? -3.295 -12.508 1.409 1.00 0.00 693 GLU A O 6
ATOM 5646 N N . LEU A 1 58 ? -3.625 -10.491 0.495 1.00 0.00 694 LEU A N 6
ATOM 5647 C CA . LEU A 1 58 ? -3.823 -10.983 -0.872 1.00 0.00 694 LEU A CA 6
ATOM 5648 C C . LEU A 1 58 ? -2.482 -11.463 -1.450 1.00 0.00 694 LEU A C 6
ATOM 5649 O O . LEU A 1 58 ? -2.399 -12.537 -2.058 1.00 0.00 694 LEU A O 6
ATOM 5665 N N . VAL A 1 59 ? -1.444 -10.677 -1.253 1.00 0.00 695 VAL A N 6
ATOM 5666 C CA . VAL A 1 59 ? -0.091 -11.049 -1.724 1.00 0.00 695 VAL A CA 6
ATOM 5667 C C . VAL A 1 59 ? 0.460 -12.221 -0.886 1.00 0.00 695 VAL A C 6
ATOM 5668 O O . VAL A 1 59 ? 1.252 -13.038 -1.364 1.00 0.00 695 VAL A O 6
ATOM 5681 N N . ASP A 1 60 ? -0.023 -12.314 0.337 1.00 0.00 696 ASP A N 6
ATOM 5682 C CA . ASP A 1 60 ? 0.337 -13.375 1.298 1.00 0.00 696 ASP A CA 6
ATOM 5683 C C . ASP A 1 60 ? -0.120 -14.730 0.802 1.00 0.00 696 ASP A C 6
ATOM 5684 O O . ASP A 1 60 ? 0.464 -15.760 1.144 1.00 0.00 696 ASP A O 6
ATOM 5693 N N . LYS A 1 61 ? -1.148 -14.718 -0.014 1.00 0.00 697 LYS A N 6
ATOM 5694 C CA . LYS A 1 61 ? -1.751 -15.924 -0.521 1.00 0.00 697 LYS A CA 6
ATOM 5695 C C . LYS A 1 61 ? -0.791 -16.650 -1.454 1.00 0.00 697 LYS A C 6
ATOM 5696 O O . LYS A 1 61 ? -0.358 -16.102 -2.478 1.00 0.00 697 LYS A O 6
ATOM 5715 N N . GLU A 1 62 ? -0.437 -17.847 -1.081 1.00 0.00 698 GLU A N 6
ATOM 5716 C CA . GLU A 1 62 ? 0.391 -18.688 -1.899 1.00 0.00 698 GLU A CA 6
ATOM 5717 C C . GLU A 1 62 ? -0.442 -19.435 -2.920 1.00 0.00 698 GLU A C 6
ATOM 5718 O O . GLU A 1 62 ? -1.408 -20.102 -2.560 1.00 0.00 698 GLU A O 6
ATOM 5730 N N . ASP A 1 63 ? -0.080 -19.333 -4.167 1.00 0.00 699 ASP A N 6
ATOM 5731 C CA . ASP A 1 63 ? -0.732 -20.115 -5.214 1.00 0.00 699 ASP A CA 6
ATOM 5732 C C . ASP A 1 63 ? 0.318 -20.597 -6.171 1.00 0.00 699 ASP A C 6
ATOM 5733 O O . ASP A 1 63 ? 1.457 -20.095 -6.120 1.00 0.00 699 ASP A O 6
ATOM 5743 N N . GLY A 1 1 ? -12.796 -4.683 -2.292 1.00 0.00 -5 GLY A N 7
ATOM 5744 C CA . GLY A 1 1 ? -12.595 -5.156 -3.650 1.00 0.00 -5 GLY A CA 7
ATOM 5745 C C . GLY A 1 1 ? -13.281 -4.262 -4.648 1.00 0.00 -5 GLY A C 7
ATOM 5746 O O . GLY A 1 1 ? -12.635 -3.666 -5.516 1.00 0.00 -5 GLY A O 7
ATOM 5750 N N . SER A 1 2 ? -14.583 -4.159 -4.518 1.00 0.00 -4 SER A N 7
ATOM 5751 C CA . SER A 1 2 ? -15.358 -3.292 -5.365 1.00 0.00 -4 SER A CA 7
ATOM 5752 C C . SER A 1 2 ? -15.129 -1.860 -4.900 1.00 0.00 -4 SER A C 7
ATOM 5753 O O . SER A 1 2 ? -14.862 -0.953 -5.700 1.00 0.00 -4 SER A O 7
ATOM 5761 N N . HIS A 1 3 ? -15.171 -1.692 -3.605 1.00 0.00 -3 HIS A N 7
ATOM 5762 C CA . HIS A 1 3 ? -14.914 -0.436 -2.974 1.00 0.00 -3 HIS A CA 7
ATOM 5763 C C . HIS A 1 3 ? -13.574 -0.576 -2.263 1.00 0.00 -3 HIS A C 7
ATOM 5764 O O . HIS A 1 3 ? -13.241 -1.680 -1.795 1.00 0.00 -3 HIS A O 7
ATOM 5778 N N . MET A 1 4 ? -12.802 0.482 -2.212 1.00 0.00 -2 MET A N 7
ATOM 5779 C CA . MET A 1 4 ? -11.495 0.414 -1.580 1.00 0.00 -2 MET A CA 7
ATOM 5780 C C . MET A 1 4 ? -11.592 0.804 -0.121 1.00 0.00 -2 MET A C 7
ATOM 5781 O O . MET A 1 4 ? -12.476 1.601 0.250 1.00 0.00 -2 MET A O 7
ATOM 5795 N N . ALA A 1 5 ? -10.680 0.266 0.695 1.00 0.00 -1 ALA A N 7
ATOM 5796 C CA . ALA A 1 5 ? -10.726 0.375 2.149 1.00 0.00 -1 ALA A CA 7
ATOM 5797 C C . ALA A 1 5 ? -11.986 -0.315 2.681 1.00 0.00 -1 ALA A C 7
ATOM 5798 O O . ALA A 1 5 ? -13.052 0.304 2.842 1.00 0.00 -1 ALA A O 7
ATOM 5805 N N . SER A 1 6 ? -11.851 -1.591 2.930 1.00 0.00 0 SER A N 7
ATOM 5806 C CA . SER A 1 6 ? -12.957 -2.443 3.276 1.00 0.00 0 SER A CA 7
ATOM 5807 C C . SER A 1 6 ? -13.374 -2.337 4.742 1.00 0.00 0 SER A C 7
ATOM 5808 O O . SER A 1 6 ? -14.549 -2.540 5.071 1.00 0.00 0 SER A O 7
ATOM 5816 N N . THR A 1 7 ? -12.454 -2.031 5.625 1.00 0.00 643 THR A N 7
ATOM 5817 C CA . THR A 1 7 ? -12.820 -1.911 7.009 1.00 0.00 643 THR A CA 7
ATOM 5818 C C . THR A 1 7 ? -12.868 -0.436 7.406 1.00 0.00 643 THR A C 7
ATOM 5819 O O . THR A 1 7 ? -13.638 -0.036 8.289 1.00 0.00 643 THR A O 7
ATOM 5830 N N . GLY A 1 8 ? -12.093 0.371 6.715 1.00 0.00 644 GLY A N 7
ATOM 5831 C CA . GLY A 1 8 ? -12.067 1.783 6.980 1.00 0.00 644 GLY A CA 7
ATOM 5832 C C . GLY A 1 8 ? -10.860 2.143 7.787 1.00 0.00 644 GLY A C 7
ATOM 5833 O O . GLY A 1 8 ? -10.873 3.116 8.556 1.00 0.00 644 GLY A O 7
ATOM 5837 N N . GLU A 1 9 ? -9.814 1.349 7.633 1.00 0.00 645 GLU A N 7
ATOM 5838 C CA . GLU A 1 9 ? -8.583 1.547 8.366 1.00 0.00 645 GLU A CA 7
ATOM 5839 C C . GLU A 1 9 ? -7.885 2.823 7.866 1.00 0.00 645 GLU A C 7
ATOM 5840 O O . GLU A 1 9 ? -8.156 3.283 6.742 1.00 0.00 645 GLU A O 7
ATOM 5852 N N . ASN A 1 10 ? -7.016 3.378 8.713 1.00 0.00 646 ASN A N 7
ATOM 5853 C CA . ASN A 1 10 ? -6.321 4.678 8.502 1.00 0.00 646 ASN A CA 7
ATOM 5854 C C . ASN A 1 10 ? -5.637 4.842 7.147 1.00 0.00 646 ASN A C 7
ATOM 5855 O O . ASN A 1 10 ? -5.475 3.894 6.375 1.00 0.00 646 ASN A O 7
ATOM 5866 N N . VAL A 1 11 ? -5.194 6.034 6.873 1.00 0.00 647 VAL A N 7
ATOM 5867 C CA . VAL A 1 11 ? -4.619 6.334 5.602 1.00 0.00 647 VAL A CA 7
ATOM 5868 C C . VAL A 1 11 ? -3.200 6.851 5.753 1.00 0.00 647 VAL A C 7
ATOM 5869 O O . VAL A 1 11 ? -2.914 7.674 6.624 1.00 0.00 647 VAL A O 7
ATOM 5882 N N . ILE A 1 12 ? -2.323 6.330 4.950 1.00 0.00 648 ILE A N 7
ATOM 5883 C CA . ILE A 1 12 ? -0.952 6.769 4.934 1.00 0.00 648 ILE A CA 7
ATOM 5884 C C . ILE A 1 12 ? -0.658 7.276 3.509 1.00 0.00 648 ILE A C 7
ATOM 5885 O O . ILE A 1 12 ? -1.271 6.823 2.556 1.00 0.00 648 ILE A O 7
ATOM 5901 N N . SER A 1 13 ? 0.193 8.232 3.353 1.00 0.00 649 SER A N 7
ATOM 5902 C CA . SER A 1 13 ? 0.480 8.706 2.035 1.00 0.00 649 SER A CA 7
ATOM 5903 C C . SER A 1 13 ? 1.448 7.797 1.305 1.00 0.00 649 SER A C 7
ATOM 5904 O O . SER A 1 13 ? 2.182 7.019 1.934 1.00 0.00 649 SER A O 7
ATOM 5912 N N . VAL A 1 14 ? 1.437 7.901 -0.018 1.00 0.00 650 VAL A N 7
ATOM 5913 C CA . VAL A 1 14 ? 2.320 7.145 -0.894 1.00 0.00 650 VAL A CA 7
ATOM 5914 C C . VAL A 1 14 ? 3.775 7.353 -0.479 1.00 0.00 650 VAL A C 7
ATOM 5915 O O . VAL A 1 14 ? 4.522 6.390 -0.303 1.00 0.00 650 VAL A O 7
ATOM 5928 N N . ALA A 1 15 ? 4.142 8.610 -0.260 1.00 0.00 651 ALA A N 7
ATOM 5929 C CA . ALA A 1 15 ? 5.504 8.972 0.104 1.00 0.00 651 ALA A CA 7
ATOM 5930 C C . ALA A 1 15 ? 5.883 8.467 1.484 1.00 0.00 651 ALA A C 7
ATOM 5931 O O . ALA A 1 15 ? 6.984 7.963 1.667 1.00 0.00 651 ALA A O 7
ATOM 5938 N N . GLU A 1 16 ? 4.989 8.574 2.452 1.00 0.00 652 GLU A N 7
ATOM 5939 C CA . GLU A 1 16 ? 5.324 8.086 3.774 1.00 0.00 652 GLU A CA 7
ATOM 5940 C C . GLU A 1 16 ? 5.403 6.570 3.775 1.00 0.00 652 GLU A C 7
ATOM 5941 O O . GLU A 1 16 ? 6.194 5.986 4.517 1.00 0.00 652 GLU A O 7
ATOM 5953 N N . LEU A 1 17 ? 4.611 5.946 2.920 1.00 0.00 653 LEU A N 7
ATOM 5954 C CA . LEU A 1 17 ? 4.601 4.507 2.802 1.00 0.00 653 LEU A CA 7
ATOM 5955 C C . LEU A 1 17 ? 5.914 4.009 2.196 1.00 0.00 653 LEU A C 7
ATOM 5956 O O . LEU A 1 17 ? 6.592 3.148 2.785 1.00 0.00 653 LEU A O 7
ATOM 5972 N N . ILE A 1 18 ? 6.296 4.584 1.047 1.00 0.00 654 ILE A N 7
ATOM 5973 C CA . ILE A 1 18 ? 7.530 4.197 0.374 1.00 0.00 654 ILE A CA 7
ATOM 5974 C C . ILE A 1 18 ? 8.744 4.470 1.272 1.00 0.00 654 ILE A C 7
ATOM 5975 O O . ILE A 1 18 ? 9.638 3.644 1.388 1.00 0.00 654 ILE A O 7
ATOM 5991 N N . ASN A 1 19 ? 8.717 5.599 1.954 1.00 0.00 655 ASN A N 7
ATOM 5992 C CA . ASN A 1 19 ? 9.799 6.011 2.839 1.00 0.00 655 ASN A CA 7
ATOM 5993 C C . ASN A 1 19 ? 9.936 5.055 4.029 1.00 0.00 655 ASN A C 7
ATOM 5994 O O . ASN A 1 19 ? 11.057 4.637 4.389 1.00 0.00 655 ASN A O 7
ATOM 6005 N N . ALA A 1 20 ? 8.795 4.674 4.609 1.00 0.00 656 ALA A N 7
ATOM 6006 C CA . ALA A 1 20 ? 8.771 3.738 5.725 1.00 0.00 656 ALA A CA 7
ATOM 6007 C C . ALA A 1 20 ? 9.388 2.433 5.307 1.00 0.00 656 ALA A C 7
ATOM 6008 O O . ALA A 1 20 ? 10.310 1.958 5.950 1.00 0.00 656 ALA A O 7
ATOM 6015 N N . MET A 1 21 ? 8.937 1.892 4.178 1.00 0.00 657 MET A N 7
ATOM 6016 C CA . MET A 1 21 ? 9.484 0.631 3.666 1.00 0.00 657 MET A CA 7
ATOM 6017 C C . MET A 1 21 ? 10.957 0.797 3.335 1.00 0.00 657 MET A C 7
ATOM 6018 O O . MET A 1 21 ? 11.744 -0.077 3.574 1.00 0.00 657 MET A O 7
ATOM 6032 N N . LYS A 1 22 ? 11.313 1.936 2.811 1.00 0.00 658 LYS A N 7
ATOM 6033 C CA . LYS A 1 22 ? 12.688 2.225 2.453 1.00 0.00 658 LYS A CA 7
ATOM 6034 C C . LYS A 1 22 ? 13.624 2.227 3.670 1.00 0.00 658 LYS A C 7
ATOM 6035 O O . LYS A 1 22 ? 14.796 1.845 3.557 1.00 0.00 658 LYS A O 7
ATOM 6054 N N . GLN A 1 23 ? 13.133 2.642 4.824 1.00 0.00 659 GLN A N 7
ATOM 6055 C CA . GLN A 1 23 ? 13.995 2.660 6.001 1.00 0.00 659 GLN A CA 7
ATOM 6056 C C . GLN A 1 23 ? 13.825 1.425 6.892 1.00 0.00 659 GLN A C 7
ATOM 6057 O O . GLN A 1 23 ? 14.730 1.073 7.650 1.00 0.00 659 GLN A O 7
ATOM 6071 N N . VAL A 1 24 ? 12.698 0.777 6.810 1.00 0.00 660 VAL A N 7
ATOM 6072 C CA . VAL A 1 24 ? 12.419 -0.343 7.709 1.00 0.00 660 VAL A CA 7
ATOM 6073 C C . VAL A 1 24 ? 12.615 -1.690 7.000 1.00 0.00 660 VAL A C 7
ATOM 6074 O O . VAL A 1 24 ? 12.819 -2.730 7.639 1.00 0.00 660 VAL A O 7
ATOM 6087 N N . LYS A 1 25 ? 12.594 -1.651 5.693 1.00 0.00 661 LYS A N 7
ATOM 6088 C CA . LYS A 1 25 ? 12.672 -2.824 4.865 1.00 0.00 661 LYS A CA 7
ATOM 6089 C C . LYS A 1 25 ? 13.812 -2.568 3.860 1.00 0.00 661 LYS A C 7
ATOM 6090 O O . LYS A 1 25 ? 14.418 -1.498 3.891 1.00 0.00 661 LYS A O 7
ATOM 6109 N N . HIS A 1 26 ? 14.117 -3.513 2.998 1.00 0.00 662 HIS A N 7
ATOM 6110 C CA . HIS A 1 26 ? 15.205 -3.328 2.022 1.00 0.00 662 HIS A CA 7
ATOM 6111 C C . HIS A 1 26 ? 14.686 -3.466 0.593 1.00 0.00 662 HIS A C 7
ATOM 6112 O O . HIS A 1 26 ? 15.463 -3.540 -0.363 1.00 0.00 662 HIS A O 7
ATOM 6126 N N . ILE A 1 27 ? 13.385 -3.428 0.456 1.00 0.00 663 ILE A N 7
ATOM 6127 C CA . ILE A 1 27 ? 12.724 -3.635 -0.831 1.00 0.00 663 ILE A CA 7
ATOM 6128 C C . ILE A 1 27 ? 12.904 -2.483 -1.847 1.00 0.00 663 ILE A C 7
ATOM 6129 O O . ILE A 1 27 ? 12.981 -1.304 -1.466 1.00 0.00 663 ILE A O 7
ATOM 6145 N N . PRO A 1 28 ? 12.981 -2.847 -3.162 1.00 0.00 664 PRO A N 7
ATOM 6146 C CA . PRO A 1 28 ? 13.178 -1.903 -4.286 1.00 0.00 664 PRO A CA 7
ATOM 6147 C C . PRO A 1 28 ? 12.078 -0.841 -4.385 1.00 0.00 664 PRO A C 7
ATOM 6148 O O . PRO A 1 28 ? 10.920 -1.151 -4.715 1.00 0.00 664 PRO A O 7
ATOM 6159 N N . GLU A 1 29 ? 12.466 0.403 -4.137 1.00 0.00 665 GLU A N 7
ATOM 6160 C CA . GLU A 1 29 ? 11.571 1.582 -4.081 1.00 0.00 665 GLU A CA 7
ATOM 6161 C C . GLU A 1 29 ? 10.605 1.710 -5.268 1.00 0.00 665 GLU A C 7
ATOM 6162 O O . GLU A 1 29 ? 9.505 2.235 -5.101 1.00 0.00 665 GLU A O 7
ATOM 6174 N N . SER A 1 30 ? 11.008 1.240 -6.443 1.00 0.00 666 SER A N 7
ATOM 6175 C CA . SER A 1 30 ? 10.166 1.306 -7.626 1.00 0.00 666 SER A CA 7
ATOM 6176 C C . SER A 1 30 ? 8.864 0.535 -7.375 1.00 0.00 666 SER A C 7
ATOM 6177 O O . SER A 1 30 ? 7.767 1.016 -7.671 1.00 0.00 666 SER A O 7
ATOM 6185 N N . LYS A 1 31 ? 8.993 -0.612 -6.729 1.00 0.00 667 LYS A N 7
ATOM 6186 C CA . LYS A 1 31 ? 7.852 -1.434 -6.411 1.00 0.00 667 LYS A CA 7
ATOM 6187 C C . LYS A 1 31 ? 7.028 -0.764 -5.325 1.00 0.00 667 LYS A C 7
ATOM 6188 O O . LYS A 1 31 ? 5.818 -0.764 -5.387 1.00 0.00 667 LYS A O 7
ATOM 6207 N N . LEU A 1 32 ? 7.710 -0.130 -4.386 1.00 0.00 668 LEU A N 7
ATOM 6208 C CA . LEU A 1 32 ? 7.072 0.571 -3.260 1.00 0.00 668 LEU A CA 7
ATOM 6209 C C . LEU A 1 32 ? 6.148 1.665 -3.766 1.00 0.00 668 LEU A C 7
ATOM 6210 O O . LEU A 1 32 ? 4.953 1.693 -3.438 1.00 0.00 668 LEU A O 7
ATOM 6226 N N . THR A 1 33 ? 6.683 2.530 -4.603 1.00 0.00 669 THR A N 7
ATOM 6227 C CA . THR A 1 33 ? 5.911 3.617 -5.141 1.00 0.00 669 THR A CA 7
ATOM 6228 C C . THR A 1 33 ? 4.842 3.104 -6.135 1.00 0.00 669 THR A C 7
ATOM 6229 O O . THR A 1 33 ? 3.753 3.685 -6.239 1.00 0.00 669 THR A O 7
ATOM 6240 N N . SER A 1 34 ? 5.135 1.992 -6.826 1.00 0.00 670 SER A N 7
ATOM 6241 C CA . SER A 1 34 ? 4.189 1.394 -7.742 1.00 0.00 670 SER A CA 7
ATOM 6242 C C . SER A 1 34 ? 2.978 0.868 -6.974 1.00 0.00 670 SER A C 7
ATOM 6243 O O . SER A 1 34 ? 1.839 1.178 -7.315 1.00 0.00 670 SER A O 7
ATOM 6251 N N . LEU A 1 35 ? 3.237 0.118 -5.907 1.00 0.00 671 LEU A N 7
ATOM 6252 C CA . LEU A 1 35 ? 2.176 -0.483 -5.124 1.00 0.00 671 LEU A CA 7
ATOM 6253 C C . LEU A 1 35 ? 1.343 0.586 -4.458 1.00 0.00 671 LEU A C 7
ATOM 6254 O O . LEU A 1 35 ? 0.124 0.534 -4.498 1.00 0.00 671 LEU A O 7
ATOM 6270 N N . ALA A 1 36 ? 2.002 1.580 -3.887 1.00 0.00 672 ALA A N 7
ATOM 6271 C CA . ALA A 1 36 ? 1.311 2.662 -3.242 1.00 0.00 672 ALA A CA 7
ATOM 6272 C C . ALA A 1 36 ? 0.389 3.377 -4.239 1.00 0.00 672 ALA A C 7
ATOM 6273 O O . ALA A 1 36 ? -0.780 3.552 -3.973 1.00 0.00 672 ALA A O 7
ATOM 6280 N N . ALA A 1 37 ? 0.900 3.699 -5.419 1.00 0.00 673 ALA A N 7
ATOM 6281 C CA . ALA A 1 37 ? 0.082 4.361 -6.435 1.00 0.00 673 ALA A CA 7
ATOM 6282 C C . ALA A 1 37 ? -1.059 3.438 -6.929 1.00 0.00 673 ALA A C 7
ATOM 6283 O O . ALA A 1 37 ? -2.168 3.896 -7.216 1.00 0.00 673 ALA A O 7
ATOM 6290 N N . ALA A 1 38 ? -0.789 2.134 -6.981 1.00 0.00 674 ALA A N 7
ATOM 6291 C CA . ALA A 1 38 ? -1.777 1.145 -7.402 1.00 0.00 674 ALA A CA 7
ATOM 6292 C C . ALA A 1 38 ? -2.858 0.961 -6.335 1.00 0.00 674 ALA A C 7
ATOM 6293 O O . ALA A 1 38 ? -3.985 0.561 -6.630 1.00 0.00 674 ALA A O 7
ATOM 6300 N N . LEU A 1 39 ? -2.526 1.266 -5.106 1.00 0.00 675 LEU A N 7
ATOM 6301 C CA . LEU A 1 39 ? -3.476 1.187 -4.016 1.00 0.00 675 LEU A CA 7
ATOM 6302 C C . LEU A 1 39 ? -4.217 2.488 -3.890 1.00 0.00 675 LEU A C 7
ATOM 6303 O O . LEU A 1 39 ? -5.282 2.561 -3.291 1.00 0.00 675 LEU A O 7
ATOM 6319 N N . ASP A 1 40 ? -3.675 3.513 -4.483 1.00 0.00 676 ASP A N 7
ATOM 6320 C CA . ASP A 1 40 ? -4.295 4.788 -4.444 1.00 0.00 676 ASP A CA 7
ATOM 6321 C C . ASP A 1 40 ? -5.288 4.899 -5.544 1.00 0.00 676 ASP A C 7
ATOM 6322 O O . ASP A 1 40 ? -4.968 5.277 -6.658 1.00 0.00 676 ASP A O 7
ATOM 6331 N N . GLU A 1 41 ? -6.444 4.468 -5.258 1.00 0.00 677 GLU A N 7
ATOM 6332 C CA . GLU A 1 41 ? -7.561 4.511 -6.160 1.00 0.00 677 GLU A CA 7
ATOM 6333 C C . GLU A 1 41 ? -7.892 5.938 -6.618 1.00 0.00 677 GLU A C 7
ATOM 6334 O O . GLU A 1 41 ? -8.349 6.147 -7.744 1.00 0.00 677 GLU A O 7
ATOM 6346 N N . ASN A 1 42 ? -7.664 6.920 -5.767 1.00 0.00 678 ASN A N 7
ATOM 6347 C CA . ASN A 1 42 ? -8.049 8.286 -6.136 1.00 0.00 678 ASN A CA 7
ATOM 6348 C C . ASN A 1 42 ? -6.896 8.947 -6.776 1.00 0.00 678 ASN A C 7
ATOM 6349 O O . ASN A 1 42 ? -7.049 10.008 -7.392 1.00 0.00 678 ASN A O 7
ATOM 6360 N N . LYS A 1 43 ? -5.740 8.288 -6.674 1.00 0.00 679 LYS A N 7
ATOM 6361 C CA . LYS A 1 43 ? -4.479 8.800 -7.170 1.00 0.00 679 LYS A CA 7
ATOM 6362 C C . LYS A 1 43 ? -4.209 10.170 -6.516 1.00 0.00 679 LYS A C 7
ATOM 6363 O O . LYS A 1 43 ? -3.572 11.043 -7.094 1.00 0.00 679 LYS A O 7
ATOM 6382 N N . ASP A 1 44 ? -4.637 10.287 -5.249 1.00 0.00 680 ASP A N 7
ATOM 6383 C CA . ASP A 1 44 ? -4.604 11.539 -4.507 1.00 0.00 680 ASP A CA 7
ATOM 6384 C C . ASP A 1 44 ? -3.338 11.667 -3.663 1.00 0.00 680 ASP A C 7
ATOM 6385 O O . ASP A 1 44 ? -3.069 12.717 -3.068 1.00 0.00 680 ASP A O 7
ATOM 6394 N N . GLY A 1 45 ? -2.557 10.623 -3.632 1.00 0.00 681 GLY A N 7
ATOM 6395 C CA . GLY A 1 45 ? -1.315 10.615 -2.897 1.00 0.00 681 GLY A CA 7
ATOM 6396 C C . GLY A 1 45 ? -1.461 9.967 -1.540 1.00 0.00 681 GLY A C 7
ATOM 6397 O O . GLY A 1 45 ? -0.479 9.771 -0.827 1.00 0.00 681 GLY A O 7
ATOM 6401 N N . LYS A 1 46 ? -2.667 9.607 -1.195 1.00 0.00 682 LYS A N 7
ATOM 6402 C CA . LYS A 1 46 ? -2.951 8.965 0.063 1.00 0.00 682 LYS A CA 7
ATOM 6403 C C . LYS A 1 46 ? -3.578 7.604 -0.179 1.00 0.00 682 LYS A C 7
ATOM 6404 O O . LYS A 1 46 ? -4.526 7.493 -0.963 1.00 0.00 682 LYS A O 7
ATOM 6423 N N . VAL A 1 47 ? -3.062 6.583 0.494 1.00 0.00 683 VAL A N 7
ATOM 6424 C CA . VAL A 1 47 ? -3.556 5.218 0.359 1.00 0.00 683 VAL A CA 7
ATOM 6425 C C . VAL A 1 47 ? -3.936 4.695 1.721 1.00 0.00 683 VAL A C 7
ATOM 6426 O O . VAL A 1 47 ? -3.289 5.013 2.721 1.00 0.00 683 VAL A O 7
ATOM 6439 N N . ASN A 1 48 ? -4.962 3.941 1.807 1.00 0.00 684 ASN A N 7
ATOM 6440 C CA . ASN A 1 48 ? -5.319 3.451 3.081 1.00 0.00 684 ASN A CA 7
ATOM 6441 C C . ASN A 1 48 ? -4.488 2.256 3.452 1.00 0.00 684 ASN A C 7
ATOM 6442 O O . ASN A 1 48 ? -4.224 1.381 2.622 1.00 0.00 684 ASN A O 7
ATOM 6453 N N . ILE A 1 49 ? -4.067 2.216 4.720 1.00 0.00 685 ILE A N 7
ATOM 6454 C CA . ILE A 1 49 ? -3.296 1.096 5.275 1.00 0.00 685 ILE A CA 7
ATOM 6455 C C . ILE A 1 49 ? -4.139 -0.165 5.149 1.00 0.00 685 ILE A C 7
ATOM 6456 O O . ILE A 1 49 ? -3.637 -1.273 5.022 1.00 0.00 685 ILE A O 7
ATOM 6472 N N . ASP A 1 50 ? -5.437 0.074 5.146 1.00 0.00 686 ASP A N 7
ATOM 6473 C CA . ASP A 1 50 ? -6.486 -0.944 4.966 1.00 0.00 686 ASP A CA 7
ATOM 6474 C C . ASP A 1 50 ? -6.165 -1.775 3.720 1.00 0.00 686 ASP A C 7
ATOM 6475 O O . ASP A 1 50 ? -6.111 -3.025 3.747 1.00 0.00 686 ASP A O 7
ATOM 6484 N N . ASP A 1 51 ? -5.847 -1.075 2.665 1.00 0.00 687 ASP A N 7
ATOM 6485 C CA . ASP A 1 51 ? -5.591 -1.697 1.397 1.00 0.00 687 ASP A CA 7
ATOM 6486 C C . ASP A 1 51 ? -4.261 -2.357 1.367 1.00 0.00 687 ASP A C 7
ATOM 6487 O O . ASP A 1 51 ? -4.074 -3.387 0.713 1.00 0.00 687 ASP A O 7
ATOM 6496 N N . LEU A 1 52 ? -3.358 -1.838 2.134 1.00 0.00 688 LEU A N 7
ATOM 6497 C CA . LEU A 1 52 ? -2.052 -2.394 2.177 1.00 0.00 688 LEU A CA 7
ATOM 6498 C C . LEU A 1 52 ? -2.091 -3.703 2.922 1.00 0.00 688 LEU A C 7
ATOM 6499 O O . LEU A 1 52 ? -1.526 -4.689 2.482 1.00 0.00 688 LEU A O 7
ATOM 6515 N N . VAL A 1 53 ? -2.813 -3.732 4.017 1.00 0.00 689 VAL A N 7
ATOM 6516 C CA . VAL A 1 53 ? -2.889 -4.931 4.798 1.00 0.00 689 VAL A CA 7
ATOM 6517 C C . VAL A 1 53 ? -3.662 -6.010 4.062 1.00 0.00 689 VAL A C 7
ATOM 6518 O O . VAL A 1 53 ? -3.307 -7.166 4.138 1.00 0.00 689 VAL A O 7
ATOM 6531 N N . LYS A 1 54 ? -4.667 -5.622 3.267 1.00 0.00 690 LYS A N 7
ATOM 6532 C CA . LYS A 1 54 ? -5.442 -6.628 2.535 1.00 0.00 690 LYS A CA 7
ATOM 6533 C C . LYS A 1 54 ? -4.651 -7.197 1.358 1.00 0.00 690 LYS A C 7
ATOM 6534 O O . LYS A 1 54 ? -4.735 -8.391 1.066 1.00 0.00 690 LYS A O 7
ATOM 6553 N N . VAL A 1 55 ? -3.851 -6.353 0.708 1.00 0.00 691 VAL A N 7
ATOM 6554 C CA . VAL A 1 55 ? -3.077 -6.785 -0.414 1.00 0.00 691 VAL A CA 7
ATOM 6555 C C . VAL A 1 55 ? -1.931 -7.656 0.082 1.00 0.00 691 VAL A C 7
ATOM 6556 O O . VAL A 1 55 ? -1.573 -8.630 -0.561 1.00 0.00 691 VAL A O 7
ATOM 6569 N N . ILE A 1 56 ? -1.393 -7.329 1.267 1.00 0.00 692 ILE A N 7
ATOM 6570 C CA . ILE A 1 56 ? -0.403 -8.179 1.885 1.00 0.00 692 ILE A CA 7
ATOM 6571 C C . ILE A 1 56 ? -1.064 -9.493 2.238 1.00 0.00 692 ILE A C 7
ATOM 6572 O O . ILE A 1 56 ? -0.643 -10.513 1.777 1.00 0.00 692 ILE A O 7
ATOM 6588 N N . GLU A 1 57 ? -2.186 -9.434 2.945 1.00 0.00 693 GLU A N 7
ATOM 6589 C CA . GLU A 1 57 ? -2.918 -10.631 3.356 1.00 0.00 693 GLU A CA 7
ATOM 6590 C C . GLU A 1 57 ? -3.271 -11.543 2.193 1.00 0.00 693 GLU A C 7
ATOM 6591 O O . GLU A 1 57 ? -3.359 -12.734 2.360 1.00 0.00 693 GLU A O 7
ATOM 6603 N N . LEU A 1 58 ? -3.555 -10.978 1.067 1.00 0.00 694 LEU A N 7
ATOM 6604 C CA . LEU A 1 58 ? -3.896 -11.765 -0.108 1.00 0.00 694 LEU A CA 7
ATOM 6605 C C . LEU A 1 58 ? -2.645 -12.281 -0.807 1.00 0.00 694 LEU A C 7
ATOM 6606 O O . LEU A 1 58 ? -2.453 -13.483 -0.974 1.00 0.00 694 LEU A O 7
ATOM 6622 N N . VAL A 1 59 ? -1.787 -11.358 -1.172 1.00 0.00 695 VAL A N 7
ATOM 6623 C CA . VAL A 1 59 ? -0.634 -11.659 -2.043 1.00 0.00 695 VAL A CA 7
ATOM 6624 C C . VAL A 1 59 ? 0.476 -12.402 -1.293 1.00 0.00 695 VAL A C 7
ATOM 6625 O O . VAL A 1 59 ? 1.314 -13.093 -1.893 1.00 0.00 695 VAL A O 7
ATOM 6638 N N . ASP A 1 60 ? 0.453 -12.309 0.013 1.00 0.00 696 ASP A N 7
ATOM 6639 C CA . ASP A 1 60 ? 1.450 -12.977 0.844 1.00 0.00 696 ASP A CA 7
ATOM 6640 C C . ASP A 1 60 ? 1.170 -14.461 0.879 1.00 0.00 696 ASP A C 7
ATOM 6641 O O . ASP A 1 60 ? 2.028 -15.272 1.257 1.00 0.00 696 ASP A O 7
ATOM 6650 N N . LYS A 1 61 ? -0.035 -14.816 0.490 1.00 0.00 697 LYS A N 7
ATOM 6651 C CA . LYS A 1 61 ? -0.456 -16.179 0.474 1.00 0.00 697 LYS A CA 7
ATOM 6652 C C . LYS A 1 61 ? 0.054 -16.861 -0.777 1.00 0.00 697 LYS A C 7
ATOM 6653 O O . LYS A 1 61 ? -0.184 -16.396 -1.899 1.00 0.00 697 LYS A O 7
ATOM 6672 N N . GLU A 1 62 ? 0.804 -17.906 -0.584 1.00 0.00 698 GLU A N 7
ATOM 6673 C CA . GLU A 1 62 ? 1.314 -18.699 -1.675 1.00 0.00 698 GLU A CA 7
ATOM 6674 C C . GLU A 1 62 ? 0.153 -19.462 -2.265 1.00 0.00 698 GLU A C 7
ATOM 6675 O O . GLU A 1 62 ? -0.493 -20.249 -1.569 1.00 0.00 698 GLU A O 7
ATOM 6687 N N . ASP A 1 63 ? -0.144 -19.221 -3.498 1.00 0.00 699 ASP A N 7
ATOM 6688 C CA . ASP A 1 63 ? -1.288 -19.863 -4.097 1.00 0.00 699 ASP A CA 7
ATOM 6689 C C . ASP A 1 63 ? -0.841 -20.870 -5.140 1.00 0.00 699 ASP A C 7
ATOM 6690 O O . ASP A 1 63 ? 0.374 -21.024 -5.362 1.00 0.00 699 ASP A O 7
ATOM 6700 N N . GLY A 1 1 ? -15.060 -4.058 -4.935 1.00 0.00 -5 GLY A N 8
ATOM 6701 C CA . GLY A 1 1 ? -16.062 -4.977 -4.434 1.00 0.00 -5 GLY A CA 8
ATOM 6702 C C . GLY A 1 1 ? -15.776 -5.366 -3.016 1.00 0.00 -5 GLY A C 8
ATOM 6703 O O . GLY A 1 1 ? -16.664 -5.375 -2.163 1.00 0.00 -5 GLY A O 8
ATOM 6707 N N . SER A 1 2 ? -14.525 -5.663 -2.762 1.00 0.00 -4 SER A N 8
ATOM 6708 C CA . SER A 1 2 ? -14.062 -5.984 -1.430 1.00 0.00 -4 SER A CA 8
ATOM 6709 C C . SER A 1 2 ? -13.681 -4.686 -0.725 1.00 0.00 -4 SER A C 8
ATOM 6710 O O . SER A 1 2 ? -13.424 -4.657 0.490 1.00 0.00 -4 SER A O 8
ATOM 6718 N N . HIS A 1 3 ? -13.673 -3.612 -1.531 1.00 0.00 -3 HIS A N 8
ATOM 6719 C CA . HIS A 1 3 ? -13.392 -2.244 -1.115 1.00 0.00 -3 HIS A CA 8
ATOM 6720 C C . HIS A 1 3 ? -11.940 -2.011 -0.738 1.00 0.00 -3 HIS A C 8
ATOM 6721 O O . HIS A 1 3 ? -11.231 -2.912 -0.284 1.00 0.00 -3 HIS A O 8
ATOM 6735 N N . MET A 1 4 ? -11.491 -0.835 -1.011 1.00 0.00 -2 MET A N 8
ATOM 6736 C CA . MET A 1 4 ? -10.215 -0.380 -0.549 1.00 0.00 -2 MET A CA 8
ATOM 6737 C C . MET A 1 4 ? -10.560 0.474 0.648 1.00 0.00 -2 MET A C 8
ATOM 6738 O O . MET A 1 4 ? -11.514 1.276 0.567 1.00 0.00 -2 MET A O 8
ATOM 6752 N N . ALA A 1 5 ? -9.812 0.327 1.725 1.00 0.00 -1 ALA A N 8
ATOM 6753 C CA . ALA A 1 5 ? -10.238 0.758 3.060 1.00 0.00 -1 ALA A CA 8
ATOM 6754 C C . ALA A 1 5 ? -11.508 -0.017 3.395 1.00 0.00 -1 ALA A C 8
ATOM 6755 O O . ALA A 1 5 ? -12.630 0.485 3.297 1.00 0.00 -1 ALA A O 8
ATOM 6762 N N . SER A 1 6 ? -11.303 -1.266 3.700 1.00 0.00 0 SER A N 8
ATOM 6763 C CA . SER A 1 6 ? -12.360 -2.221 3.856 1.00 0.00 0 SER A CA 8
ATOM 6764 C C . SER A 1 6 ? -12.875 -2.268 5.308 1.00 0.00 0 SER A C 8
ATOM 6765 O O . SER A 1 6 ? -14.082 -2.441 5.542 1.00 0.00 0 SER A O 8
ATOM 6773 N N . THR A 1 7 ? -12.000 -2.092 6.278 1.00 0.00 643 THR A N 8
ATOM 6774 C CA . THR A 1 7 ? -12.428 -2.170 7.654 1.00 0.00 643 THR A CA 8
ATOM 6775 C C . THR A 1 7 ? -12.442 -0.762 8.269 1.00 0.00 643 THR A C 8
ATOM 6776 O O . THR A 1 7 ? -13.140 -0.500 9.251 1.00 0.00 643 THR A O 8
ATOM 6787 N N . GLY A 1 8 ? -11.693 0.136 7.659 1.00 0.00 644 GLY A N 8
ATOM 6788 C CA . GLY A 1 8 ? -11.641 1.502 8.112 1.00 0.00 644 GLY A CA 8
ATOM 6789 C C . GLY A 1 8 ? -10.378 1.772 8.879 1.00 0.00 644 GLY A C 8
ATOM 6790 O O . GLY A 1 8 ? -10.346 2.628 9.764 1.00 0.00 644 GLY A O 8
ATOM 6794 N N . GLU A 1 9 ? -9.340 1.030 8.556 1.00 0.00 645 GLU A N 8
ATOM 6795 C CA . GLU A 1 9 ? -8.073 1.151 9.227 1.00 0.00 645 GLU A CA 8
ATOM 6796 C C . GLU A 1 9 ? -7.328 2.408 8.760 1.00 0.00 645 GLU A C 8
ATOM 6797 O O . GLU A 1 9 ? -7.654 2.962 7.709 1.00 0.00 645 GLU A O 8
ATOM 6809 N N . ASN A 1 10 ? -6.381 2.863 9.592 1.00 0.00 646 ASN A N 8
ATOM 6810 C CA . ASN A 1 10 ? -5.574 4.110 9.426 1.00 0.00 646 ASN A CA 8
ATOM 6811 C C . ASN A 1 10 ? -5.086 4.344 7.966 1.00 0.00 646 ASN A C 8
ATOM 6812 O O . ASN A 1 10 ? -4.975 3.405 7.175 1.00 0.00 646 ASN A O 8
ATOM 6823 N N . VAL A 1 11 ? -4.781 5.571 7.604 1.00 0.00 647 VAL A N 8
ATOM 6824 C CA . VAL A 1 11 ? -4.395 5.835 6.254 1.00 0.00 647 VAL A CA 8
ATOM 6825 C C . VAL A 1 11 ? -3.088 6.593 6.185 1.00 0.00 647 VAL A C 8
ATOM 6826 O O . VAL A 1 11 ? -2.835 7.509 6.963 1.00 0.00 647 VAL A O 8
ATOM 6839 N N . ILE A 1 12 ? -2.278 6.186 5.262 1.00 0.00 648 ILE A N 8
ATOM 6840 C CA . ILE A 1 12 ? -0.982 6.696 5.030 1.00 0.00 648 ILE A CA 8
ATOM 6841 C C . ILE A 1 12 ? -1.002 7.245 3.578 1.00 0.00 648 ILE A C 8
ATOM 6842 O O . ILE A 1 12 ? -1.965 7.040 2.890 1.00 0.00 648 ILE A O 8
ATOM 6858 N N . SER A 1 13 ? -0.056 8.021 3.149 1.00 0.00 649 SER A N 8
ATOM 6859 C CA . SER A 1 13 ? -0.052 8.389 1.752 1.00 0.00 649 SER A CA 8
ATOM 6860 C C . SER A 1 13 ? 1.017 7.604 1.011 1.00 0.00 649 SER A C 8
ATOM 6861 O O . SER A 1 13 ? 1.789 6.863 1.638 1.00 0.00 649 SER A O 8
ATOM 6869 N N . VAL A 1 14 ? 1.075 7.776 -0.303 1.00 0.00 650 VAL A N 8
ATOM 6870 C CA . VAL A 1 14 ? 2.097 7.151 -1.124 1.00 0.00 650 VAL A CA 8
ATOM 6871 C C . VAL A 1 14 ? 3.492 7.580 -0.631 1.00 0.00 650 VAL A C 8
ATOM 6872 O O . VAL A 1 14 ? 4.410 6.761 -0.558 1.00 0.00 650 VAL A O 8
ATOM 6885 N N . ALA A 1 15 ? 3.608 8.840 -0.202 1.00 0.00 651 ALA A N 8
ATOM 6886 C CA . ALA A 1 15 ? 4.879 9.375 0.276 1.00 0.00 651 ALA A CA 8
ATOM 6887 C C . ALA A 1 15 ? 5.291 8.772 1.618 1.00 0.00 651 ALA A C 8
ATOM 6888 O O . ALA A 1 15 ? 6.456 8.419 1.814 1.00 0.00 651 ALA A O 8
ATOM 6895 N N . GLU A 1 16 ? 4.371 8.650 2.553 1.00 0.00 652 GLU A N 8
ATOM 6896 C CA . GLU A 1 16 ? 4.746 8.045 3.825 1.00 0.00 652 GLU A CA 8
ATOM 6897 C C . GLU A 1 16 ? 4.998 6.564 3.663 1.00 0.00 652 GLU A C 8
ATOM 6898 O O . GLU A 1 16 ? 5.849 6.002 4.342 1.00 0.00 652 GLU A O 8
ATOM 6910 N N . LEU A 1 17 ? 4.287 5.941 2.741 1.00 0.00 653 LEU A N 8
ATOM 6911 C CA . LEU A 1 17 ? 4.450 4.528 2.522 1.00 0.00 653 LEU A CA 8
ATOM 6912 C C . LEU A 1 17 ? 5.806 4.255 1.868 1.00 0.00 653 LEU A C 8
ATOM 6913 O O . LEU A 1 17 ? 6.535 3.359 2.302 1.00 0.00 653 LEU A O 8
ATOM 6929 N N . ILE A 1 18 ? 6.164 5.057 0.847 1.00 0.00 654 ILE A N 8
ATOM 6930 C CA . ILE A 1 18 ? 7.469 4.918 0.208 1.00 0.00 654 ILE A CA 8
ATOM 6931 C C . ILE A 1 18 ? 8.571 5.228 1.219 1.00 0.00 654 ILE A C 8
ATOM 6932 O O . ILE A 1 18 ? 9.605 4.602 1.214 1.00 0.00 654 ILE A O 8
ATOM 6948 N N . ASN A 1 19 ? 8.295 6.159 2.131 1.00 0.00 655 ASN A N 8
ATOM 6949 C CA . ASN A 1 19 ? 9.261 6.554 3.166 1.00 0.00 655 ASN A CA 8
ATOM 6950 C C . ASN A 1 19 ? 9.495 5.391 4.146 1.00 0.00 655 ASN A C 8
ATOM 6951 O O . ASN A 1 19 ? 10.654 4.971 4.393 1.00 0.00 655 ASN A O 8
ATOM 6962 N N . ALA A 1 20 ? 8.396 4.848 4.664 1.00 0.00 656 ALA A N 8
ATOM 6963 C CA . ALA A 1 20 ? 8.431 3.718 5.581 1.00 0.00 656 ALA A CA 8
ATOM 6964 C C . ALA A 1 20 ? 9.148 2.564 4.943 1.00 0.00 656 ALA A C 8
ATOM 6965 O O . ALA A 1 20 ? 10.095 2.045 5.498 1.00 0.00 656 ALA A O 8
ATOM 6972 N N . MET A 1 21 ? 8.759 2.223 3.738 1.00 0.00 657 MET A N 8
ATOM 6973 C CA . MET A 1 21 ? 9.365 1.102 3.060 1.00 0.00 657 MET A CA 8
ATOM 6974 C C . MET A 1 21 ? 10.815 1.384 2.665 1.00 0.00 657 MET A C 8
ATOM 6975 O O . MET A 1 21 ? 11.615 0.480 2.581 1.00 0.00 657 MET A O 8
ATOM 6989 N N . LYS A 1 22 ? 11.154 2.644 2.473 1.00 0.00 658 LYS A N 8
ATOM 6990 C CA . LYS A 1 22 ? 12.529 3.030 2.153 1.00 0.00 658 LYS A CA 8
ATOM 6991 C C . LYS A 1 22 ? 13.437 2.773 3.340 1.00 0.00 658 LYS A C 8
ATOM 6992 O O . LYS A 1 22 ? 14.571 2.319 3.186 1.00 0.00 658 LYS A O 8
ATOM 7011 N N . GLN A 1 23 ? 12.928 3.005 4.518 1.00 0.00 659 GLN A N 8
ATOM 7012 C CA . GLN A 1 23 ? 13.741 2.823 5.699 1.00 0.00 659 GLN A CA 8
ATOM 7013 C C . GLN A 1 23 ? 13.609 1.424 6.303 1.00 0.00 659 GLN A C 8
ATOM 7014 O O . GLN A 1 23 ? 14.491 0.979 7.043 1.00 0.00 659 GLN A O 8
ATOM 7028 N N . VAL A 1 24 ? 12.553 0.717 5.969 1.00 0.00 660 VAL A N 8
ATOM 7029 C CA . VAL A 1 24 ? 12.309 -0.573 6.611 1.00 0.00 660 VAL A CA 8
ATOM 7030 C C . VAL A 1 24 ? 12.418 -1.779 5.645 1.00 0.00 660 VAL A C 8
ATOM 7031 O O . VAL A 1 24 ? 12.604 -2.922 6.089 1.00 0.00 660 VAL A O 8
ATOM 7044 N N . LYS A 1 25 ? 12.330 -1.544 4.358 1.00 0.00 661 LYS A N 8
ATOM 7045 C CA . LYS A 1 25 ? 12.348 -2.633 3.392 1.00 0.00 661 LYS A CA 8
ATOM 7046 C C . LYS A 1 25 ? 13.648 -2.526 2.577 1.00 0.00 661 LYS A C 8
ATOM 7047 O O . LYS A 1 25 ? 14.264 -1.459 2.541 1.00 0.00 661 LYS A O 8
ATOM 7066 N N . HIS A 1 26 ? 14.049 -3.598 1.916 1.00 0.00 662 HIS A N 8
ATOM 7067 C CA . HIS A 1 26 ? 15.346 -3.622 1.218 1.00 0.00 662 HIS A CA 8
ATOM 7068 C C . HIS A 1 26 ? 15.154 -3.619 -0.289 1.00 0.00 662 HIS A C 8
ATOM 7069 O O . HIS A 1 26 ? 16.103 -3.822 -1.056 1.00 0.00 662 HIS A O 8
ATOM 7083 N N . ILE A 1 27 ? 13.941 -3.389 -0.714 1.00 0.00 663 ILE A N 8
ATOM 7084 C CA . ILE A 1 27 ? 13.636 -3.373 -2.126 1.00 0.00 663 ILE A CA 8
ATOM 7085 C C . ILE A 1 27 ? 13.844 -2.005 -2.762 1.00 0.00 663 ILE A C 8
ATOM 7086 O O . ILE A 1 27 ? 13.862 -0.979 -2.058 1.00 0.00 663 ILE A O 8
ATOM 7102 N N . PRO A 1 28 ? 14.037 -1.979 -4.106 1.00 0.00 664 PRO A N 8
ATOM 7103 C CA . PRO A 1 28 ? 14.170 -0.745 -4.875 1.00 0.00 664 PRO A CA 8
ATOM 7104 C C . PRO A 1 28 ? 12.972 0.169 -4.683 1.00 0.00 664 PRO A C 8
ATOM 7105 O O . PRO A 1 28 ? 11.818 -0.253 -4.843 1.00 0.00 664 PRO A O 8
ATOM 7116 N N . GLU A 1 29 ? 13.256 1.403 -4.360 1.00 0.00 665 GLU A N 8
ATOM 7117 C CA . GLU A 1 29 ? 12.257 2.448 -4.129 1.00 0.00 665 GLU A CA 8
ATOM 7118 C C . GLU A 1 29 ? 11.290 2.632 -5.304 1.00 0.00 665 GLU A C 8
ATOM 7119 O O . GLU A 1 29 ? 10.154 3.069 -5.109 1.00 0.00 665 GLU A O 8
ATOM 7131 N N . SER A 1 30 ? 11.739 2.303 -6.511 1.00 0.00 666 SER A N 8
ATOM 7132 C CA . SER A 1 30 ? 10.885 2.321 -7.693 1.00 0.00 666 SER A CA 8
ATOM 7133 C C . SER A 1 30 ? 9.674 1.394 -7.483 1.00 0.00 666 SER A C 8
ATOM 7134 O O . SER A 1 30 ? 8.534 1.708 -7.872 1.00 0.00 666 SER A O 8
ATOM 7142 N N . LYS A 1 31 ? 9.916 0.283 -6.818 1.00 0.00 667 LYS A N 8
ATOM 7143 C CA . LYS A 1 31 ? 8.879 -0.651 -6.498 1.00 0.00 667 LYS A CA 8
ATOM 7144 C C . LYS A 1 31 ? 8.013 -0.091 -5.391 1.00 0.00 667 LYS A C 8
ATOM 7145 O O . LYS A 1 31 ? 6.816 -0.233 -5.428 1.00 0.00 667 LYS A O 8
ATOM 7164 N N . LEU A 1 32 ? 8.628 0.598 -4.448 1.00 0.00 668 LEU A N 8
ATOM 7165 C CA . LEU A 1 32 ? 7.898 1.231 -3.338 1.00 0.00 668 LEU A CA 8
ATOM 7166 C C . LEU A 1 32 ? 6.856 2.201 -3.875 1.00 0.00 668 LEU A C 8
ATOM 7167 O O . LEU A 1 32 ? 5.676 2.097 -3.543 1.00 0.00 668 LEU A O 8
ATOM 7183 N N . THR A 1 33 ? 7.294 3.115 -4.724 1.00 0.00 669 THR A N 8
ATOM 7184 C CA . THR A 1 33 ? 6.402 4.091 -5.312 1.00 0.00 669 THR A CA 8
ATOM 7185 C C . THR A 1 33 ? 5.340 3.420 -6.215 1.00 0.00 669 THR A C 8
ATOM 7186 O O . THR A 1 33 ? 4.142 3.717 -6.096 1.00 0.00 669 THR A O 8
ATOM 7197 N N . SER A 1 34 ? 5.761 2.468 -7.048 1.00 0.00 670 SER A N 8
ATOM 7198 C CA . SER A 1 34 ? 4.836 1.775 -7.929 1.00 0.00 670 SER A CA 8
ATOM 7199 C C . SER A 1 34 ? 3.777 0.961 -7.137 1.00 0.00 670 SER A C 8
ATOM 7200 O O . SER A 1 34 ? 2.587 1.002 -7.465 1.00 0.00 670 SER A O 8
ATOM 7208 N N . LEU A 1 35 ? 4.203 0.279 -6.071 1.00 0.00 671 LEU A N 8
ATOM 7209 C CA . LEU A 1 35 ? 3.285 -0.495 -5.233 1.00 0.00 671 LEU A CA 8
ATOM 7210 C C . LEU A 1 35 ? 2.342 0.404 -4.451 1.00 0.00 671 LEU A C 8
ATOM 7211 O O . LEU A 1 35 ? 1.159 0.107 -4.344 1.00 0.00 671 LEU A O 8
ATOM 7227 N N . ALA A 1 36 ? 2.843 1.520 -3.941 1.00 0.00 672 ALA A N 8
ATOM 7228 C CA . ALA A 1 36 ? 2.004 2.456 -3.231 1.00 0.00 672 ALA A CA 8
ATOM 7229 C C . ALA A 1 36 ? 0.914 2.974 -4.164 1.00 0.00 672 ALA A C 8
ATOM 7230 O O . ALA A 1 36 ? -0.252 3.023 -3.798 1.00 0.00 672 ALA A O 8
ATOM 7237 N N . ALA A 1 37 ? 1.297 3.281 -5.391 1.00 0.00 673 ALA A N 8
ATOM 7238 C CA . ALA A 1 37 ? 0.349 3.727 -6.395 1.00 0.00 673 ALA A CA 8
ATOM 7239 C C . ALA A 1 37 ? -0.576 2.560 -6.829 1.00 0.00 673 ALA A C 8
ATOM 7240 O O . ALA A 1 37 ? -1.714 2.772 -7.253 1.00 0.00 673 ALA A O 8
ATOM 7247 N N . ALA A 1 38 ? -0.075 1.329 -6.708 1.00 0.00 674 ALA A N 8
ATOM 7248 C CA . ALA A 1 38 ? -0.840 0.122 -7.037 1.00 0.00 674 ALA A CA 8
ATOM 7249 C C . ALA A 1 38 ? -1.954 -0.114 -6.029 1.00 0.00 674 ALA A C 8
ATOM 7250 O O . ALA A 1 38 ? -3.031 -0.619 -6.380 1.00 0.00 674 ALA A O 8
ATOM 7257 N N . LEU A 1 39 ? -1.707 0.263 -4.788 1.00 0.00 675 LEU A N 8
ATOM 7258 C CA . LEU A 1 39 ? -2.720 0.163 -3.729 1.00 0.00 675 LEU A CA 8
ATOM 7259 C C . LEU A 1 39 ? -3.699 1.306 -3.864 1.00 0.00 675 LEU A C 8
ATOM 7260 O O . LEU A 1 39 ? -4.847 1.257 -3.400 1.00 0.00 675 LEU A O 8
ATOM 7276 N N . ASP A 1 40 ? -3.254 2.329 -4.519 1.00 0.00 676 ASP A N 8
ATOM 7277 C CA . ASP A 1 40 ? -4.046 3.489 -4.735 1.00 0.00 676 ASP A CA 8
ATOM 7278 C C . ASP A 1 40 ? -4.812 3.323 -6.022 1.00 0.00 676 ASP A C 8
ATOM 7279 O O . ASP A 1 40 ? -4.546 3.983 -7.014 1.00 0.00 676 ASP A O 8
ATOM 7288 N N . GLU A 1 41 ? -5.755 2.409 -6.011 1.00 0.00 677 GLU A N 8
ATOM 7289 C CA . GLU A 1 41 ? -6.530 2.083 -7.205 1.00 0.00 677 GLU A CA 8
ATOM 7290 C C . GLU A 1 41 ? -7.469 3.222 -7.568 1.00 0.00 677 GLU A C 8
ATOM 7291 O O . GLU A 1 41 ? -7.906 3.358 -8.703 1.00 0.00 677 GLU A O 8
ATOM 7303 N N . ASN A 1 42 ? -7.702 4.070 -6.599 1.00 0.00 678 ASN A N 8
ATOM 7304 C CA . ASN A 1 42 ? -8.532 5.208 -6.725 1.00 0.00 678 ASN A CA 8
ATOM 7305 C C . ASN A 1 42 ? -7.722 6.438 -7.120 1.00 0.00 678 ASN A C 8
ATOM 7306 O O . ASN A 1 42 ? -8.288 7.503 -7.412 1.00 0.00 678 ASN A O 8
ATOM 7317 N N . LYS A 1 43 ? -6.386 6.275 -7.142 1.00 0.00 679 LYS A N 8
ATOM 7318 C CA . LYS A 1 43 ? -5.435 7.289 -7.621 1.00 0.00 679 LYS A CA 8
ATOM 7319 C C . LYS A 1 43 ? -5.612 8.661 -6.966 1.00 0.00 679 LYS A C 8
ATOM 7320 O O . LYS A 1 43 ? -5.515 9.709 -7.620 1.00 0.00 679 LYS A O 8
ATOM 7339 N N . ASP A 1 44 ? -5.789 8.644 -5.671 1.00 0.00 680 ASP A N 8
ATOM 7340 C CA . ASP A 1 44 ? -5.942 9.860 -4.882 1.00 0.00 680 ASP A CA 8
ATOM 7341 C C . ASP A 1 44 ? -4.628 10.263 -4.223 1.00 0.00 680 ASP A C 8
ATOM 7342 O O . ASP A 1 44 ? -4.489 11.397 -3.752 1.00 0.00 680 ASP A O 8
ATOM 7351 N N . GLY A 1 45 ? -3.662 9.355 -4.219 1.00 0.00 681 GLY A N 8
ATOM 7352 C CA . GLY A 1 45 ? -2.356 9.636 -3.647 1.00 0.00 681 GLY A CA 8
ATOM 7353 C C . GLY A 1 45 ? -2.234 9.213 -2.190 1.00 0.00 681 GLY A C 8
ATOM 7354 O O . GLY A 1 45 ? -1.144 9.271 -1.601 1.00 0.00 681 GLY A O 8
ATOM 7358 N N . LYS A 1 46 ? -3.324 8.782 -1.604 1.00 0.00 682 LYS A N 8
ATOM 7359 C CA . LYS A 1 46 ? -3.317 8.388 -0.217 1.00 0.00 682 LYS A CA 8
ATOM 7360 C C . LYS A 1 46 ? -3.687 6.883 -0.143 1.00 0.00 682 LYS A C 8
ATOM 7361 O O . LYS A 1 46 ? -4.638 6.451 -0.762 1.00 0.00 682 LYS A O 8
ATOM 7380 N N . VAL A 1 47 ? -2.954 6.103 0.591 1.00 0.00 683 VAL A N 8
ATOM 7381 C CA . VAL A 1 47 ? -3.197 4.663 0.667 1.00 0.00 683 VAL A CA 8
ATOM 7382 C C . VAL A 1 47 ? -3.347 4.206 2.102 1.00 0.00 683 VAL A C 8
ATOM 7383 O O . VAL A 1 47 ? -2.518 4.486 2.963 1.00 0.00 683 VAL A O 8
ATOM 7396 N N . ASN A 1 48 ? -4.392 3.505 2.362 1.00 0.00 684 ASN A N 8
ATOM 7397 C CA . ASN A 1 48 ? -4.695 3.102 3.700 1.00 0.00 684 ASN A CA 8
ATOM 7398 C C . ASN A 1 48 ? -3.779 1.994 4.132 1.00 0.00 684 ASN A C 8
ATOM 7399 O O . ASN A 1 48 ? -3.288 1.223 3.301 1.00 0.00 684 ASN A O 8
ATOM 7410 N N . ILE A 1 49 ? -3.548 1.881 5.430 1.00 0.00 685 ILE A N 8
ATOM 7411 C CA . ILE A 1 49 ? -2.814 0.750 5.936 1.00 0.00 685 ILE A CA 8
ATOM 7412 C C . ILE A 1 49 ? -3.730 -0.444 5.753 1.00 0.00 685 ILE A C 8
ATOM 7413 O O . ILE A 1 49 ? -3.301 -1.563 5.549 1.00 0.00 685 ILE A O 8
ATOM 7429 N N . ASP A 1 50 ? -5.023 -0.121 5.778 1.00 0.00 686 ASP A N 8
ATOM 7430 C CA . ASP A 1 50 ? -6.114 -1.046 5.522 1.00 0.00 686 ASP A CA 8
ATOM 7431 C C . ASP A 1 50 ? -5.882 -1.690 4.151 1.00 0.00 686 ASP A C 8
ATOM 7432 O O . ASP A 1 50 ? -5.984 -2.906 3.985 1.00 0.00 686 ASP A O 8
ATOM 7441 N N . ASP A 1 51 ? -5.473 -0.845 3.204 1.00 0.00 687 ASP A N 8
ATOM 7442 C CA . ASP A 1 51 ? -5.197 -1.250 1.826 1.00 0.00 687 ASP A CA 8
ATOM 7443 C C . ASP A 1 51 ? -4.012 -2.152 1.786 1.00 0.00 687 ASP A C 8
ATOM 7444 O O . ASP A 1 51 ? -4.009 -3.186 1.101 1.00 0.00 687 ASP A O 8
ATOM 7453 N N . LEU A 1 52 ? -3.043 -1.821 2.577 1.00 0.00 688 LEU A N 8
ATOM 7454 C CA . LEU A 1 52 ? -1.827 -2.553 2.596 1.00 0.00 688 LEU A CA 8
ATOM 7455 C C . LEU A 1 52 ? -2.043 -3.908 3.232 1.00 0.00 688 LEU A C 8
ATOM 7456 O O . LEU A 1 52 ? -1.556 -4.912 2.738 1.00 0.00 688 LEU A O 8
ATOM 7472 N N . VAL A 1 53 ? -2.816 -3.948 4.283 1.00 0.00 689 VAL A N 8
ATOM 7473 C CA . VAL A 1 53 ? -3.050 -5.192 4.953 1.00 0.00 689 VAL A CA 8
ATOM 7474 C C . VAL A 1 53 ? -3.940 -6.094 4.133 1.00 0.00 689 VAL A C 8
ATOM 7475 O O . VAL A 1 53 ? -3.740 -7.279 4.124 1.00 0.00 689 VAL A O 8
ATOM 7488 N N . LYS A 1 54 ? -4.881 -5.518 3.378 1.00 0.00 690 LYS A N 8
ATOM 7489 C CA . LYS A 1 54 ? -5.777 -6.334 2.577 1.00 0.00 690 LYS A CA 8
ATOM 7490 C C . LYS A 1 54 ? -5.074 -6.894 1.348 1.00 0.00 690 LYS A C 8
ATOM 7491 O O . LYS A 1 54 ? -5.362 -7.997 0.917 1.00 0.00 690 LYS A O 8
ATOM 7510 N N . VAL A 1 55 ? -4.138 -6.132 0.797 1.00 0.00 691 VAL A N 8
ATOM 7511 C CA . VAL A 1 55 ? -3.426 -6.559 -0.359 1.00 0.00 691 VAL A CA 8
ATOM 7512 C C . VAL A 1 55 ? -2.399 -7.597 0.061 1.00 0.00 691 VAL A C 8
ATOM 7513 O O . VAL A 1 55 ? -2.227 -8.597 -0.613 1.00 0.00 691 VAL A O 8
ATOM 7526 N N . ILE A 1 56 ? -1.771 -7.383 1.229 1.00 0.00 692 ILE A N 8
ATOM 7527 C CA . ILE A 1 56 ? -0.854 -8.355 1.775 1.00 0.00 692 ILE A CA 8
ATOM 7528 C C . ILE A 1 56 ? -1.605 -9.611 2.117 1.00 0.00 692 ILE A C 8
ATOM 7529 O O . ILE A 1 56 ? -1.187 -10.657 1.736 1.00 0.00 692 ILE A O 8
ATOM 7545 N N . GLU A 1 57 ? -2.750 -9.467 2.782 1.00 0.00 693 GLU A N 8
ATOM 7546 C CA . GLU A 1 57 ? -3.621 -10.595 3.140 1.00 0.00 693 GLU A CA 8
ATOM 7547 C C . GLU A 1 57 ? -4.012 -11.388 1.898 1.00 0.00 693 GLU A C 8
ATOM 7548 O O . GLU A 1 57 ? -3.927 -12.587 1.891 1.00 0.00 693 GLU A O 8
ATOM 7560 N N . LEU A 1 58 ? -4.374 -10.687 0.842 1.00 0.00 694 LEU A N 8
ATOM 7561 C CA . LEU A 1 58 ? -4.833 -11.315 -0.396 1.00 0.00 694 LEU A CA 8
ATOM 7562 C C . LEU A 1 58 ? -3.659 -12.030 -1.064 1.00 0.00 694 LEU A C 8
ATOM 7563 O O . LEU A 1 58 ? -3.779 -13.172 -1.497 1.00 0.00 694 LEU A O 8
ATOM 7579 N N . VAL A 1 59 ? -2.523 -11.365 -1.109 1.00 0.00 695 VAL A N 8
ATOM 7580 C CA . VAL A 1 59 ? -1.307 -11.971 -1.709 1.00 0.00 695 VAL A CA 8
ATOM 7581 C C . VAL A 1 59 ? -0.797 -13.136 -0.834 1.00 0.00 695 VAL A C 8
ATOM 7582 O O . VAL A 1 59 ? -0.250 -14.129 -1.335 1.00 0.00 695 VAL A O 8
ATOM 7595 N N . ASP A 1 60 ? -1.037 -13.000 0.457 1.00 0.00 696 ASP A N 8
ATOM 7596 C CA . ASP A 1 60 ? -0.654 -13.968 1.499 1.00 0.00 696 ASP A CA 8
ATOM 7597 C C . ASP A 1 60 ? -1.398 -15.270 1.324 1.00 0.00 696 ASP A C 8
ATOM 7598 O O . ASP A 1 60 ? -0.916 -16.343 1.731 1.00 0.00 696 ASP A O 8
ATOM 7607 N N . LYS A 1 61 ? -2.568 -15.177 0.722 1.00 0.00 697 LYS A N 8
ATOM 7608 C CA . LYS A 1 61 ? -3.420 -16.318 0.539 1.00 0.00 697 LYS A CA 8
ATOM 7609 C C . LYS A 1 61 ? -2.814 -17.267 -0.454 1.00 0.00 697 LYS A C 8
ATOM 7610 O O . LYS A 1 61 ? -2.583 -16.918 -1.619 1.00 0.00 697 LYS A O 8
ATOM 7629 N N . GLU A 1 62 ? -2.540 -18.434 0.007 1.00 0.00 698 GLU A N 8
ATOM 7630 C CA . GLU A 1 62 ? -2.081 -19.493 -0.815 1.00 0.00 698 GLU A CA 8
ATOM 7631 C C . GLU A 1 62 ? -3.258 -20.195 -1.451 1.00 0.00 698 GLU A C 8
ATOM 7632 O O . GLU A 1 62 ? -4.382 -20.111 -0.945 1.00 0.00 698 GLU A O 8
ATOM 7644 N N . ASP A 1 63 ? -3.021 -20.872 -2.523 1.00 0.00 699 ASP A N 8
ATOM 7645 C CA . ASP A 1 63 ? -4.070 -21.566 -3.240 1.00 0.00 699 ASP A CA 8
ATOM 7646 C C . ASP A 1 63 ? -3.576 -22.933 -3.649 1.00 0.00 699 ASP A C 8
ATOM 7647 O O . ASP A 1 63 ? -2.353 -23.172 -3.652 1.00 0.00 699 ASP A O 8
ATOM 7657 N N . GLY A 1 1 ? -10.784 -6.757 -1.005 1.00 0.00 -5 GLY A N 9
ATOM 7658 C CA . GLY A 1 1 ? -10.504 -7.495 -2.225 1.00 0.00 -5 GLY A CA 9
ATOM 7659 C C . GLY A 1 1 ? -11.342 -6.995 -3.379 1.00 0.00 -5 GLY A C 9
ATOM 7660 O O . GLY A 1 1 ? -11.301 -7.539 -4.484 1.00 0.00 -5 GLY A O 9
ATOM 7664 N N . SER A 1 2 ? -12.109 -5.975 -3.115 1.00 0.00 -4 SER A N 9
ATOM 7665 C CA . SER A 1 2 ? -12.949 -5.376 -4.115 1.00 0.00 -4 SER A CA 9
ATOM 7666 C C . SER A 1 2 ? -12.544 -3.919 -4.290 1.00 0.00 -4 SER A C 9
ATOM 7667 O O . SER A 1 2 ? -12.138 -3.491 -5.381 1.00 0.00 -4 SER A O 9
ATOM 7675 N N . HIS A 1 3 ? -12.608 -3.175 -3.217 1.00 0.00 -3 HIS A N 9
ATOM 7676 C CA . HIS A 1 3 ? -12.252 -1.783 -3.234 1.00 0.00 -3 HIS A CA 9
ATOM 7677 C C . HIS A 1 3 ? -11.174 -1.532 -2.219 1.00 0.00 -3 HIS A C 9
ATOM 7678 O O . HIS A 1 3 ? -10.656 -2.478 -1.587 1.00 0.00 -3 HIS A O 9
ATOM 7692 N N . MET A 1 4 ? -10.814 -0.295 -2.062 1.00 0.00 -2 MET A N 9
ATOM 7693 C CA . MET A 1 4 ? -9.801 0.066 -1.127 1.00 0.00 -2 MET A CA 9
ATOM 7694 C C . MET A 1 4 ? -10.448 0.489 0.171 1.00 0.00 -2 MET A C 9
ATOM 7695 O O . MET A 1 4 ? -11.590 0.980 0.154 1.00 0.00 -2 MET A O 9
ATOM 7709 N N . ALA A 1 5 ? -9.732 0.298 1.270 1.00 0.00 -1 ALA A N 9
ATOM 7710 C CA . ALA A 1 5 ? -10.272 0.409 2.633 1.00 0.00 -1 ALA A CA 9
ATOM 7711 C C . ALA A 1 5 ? -11.311 -0.690 2.825 1.00 0.00 -1 ALA A C 9
ATOM 7712 O O . ALA A 1 5 ? -12.511 -0.516 2.580 1.00 0.00 -1 ALA A O 9
ATOM 7719 N N . SER A 1 6 ? -10.810 -1.820 3.197 1.00 0.00 0 SER A N 9
ATOM 7720 C CA . SER A 1 6 ? -11.538 -3.050 3.260 1.00 0.00 0 SER A CA 9
ATOM 7721 C C . SER A 1 6 ? -12.198 -3.228 4.632 1.00 0.00 0 SER A C 9
ATOM 7722 O O . SER A 1 6 ? -13.333 -3.703 4.736 1.00 0.00 0 SER A O 9
ATOM 7730 N N . THR A 1 7 ? -11.495 -2.849 5.677 1.00 0.00 643 THR A N 9
ATOM 7731 C CA . THR A 1 7 ? -12.003 -3.030 7.009 1.00 0.00 643 THR A CA 9
ATOM 7732 C C . THR A 1 7 ? -12.311 -1.674 7.652 1.00 0.00 643 THR A C 9
ATOM 7733 O O . THR A 1 7 ? -13.129 -1.578 8.585 1.00 0.00 643 THR A O 9
ATOM 7744 N N . GLY A 1 8 ? -11.690 -0.631 7.134 1.00 0.00 644 GLY A N 9
ATOM 7745 C CA . GLY A 1 8 ? -11.921 0.692 7.642 1.00 0.00 644 GLY A CA 9
ATOM 7746 C C . GLY A 1 8 ? -10.746 1.185 8.434 1.00 0.00 644 GLY A C 9
ATOM 7747 O O . GLY A 1 8 ? -10.898 1.965 9.378 1.00 0.00 644 GLY A O 9
ATOM 7751 N N . GLU A 1 9 ? -9.577 0.700 8.087 1.00 0.00 645 GLU A N 9
ATOM 7752 C CA . GLU A 1 9 ? -8.371 1.102 8.750 1.00 0.00 645 GLU A CA 9
ATOM 7753 C C . GLU A 1 9 ? -7.908 2.454 8.192 1.00 0.00 645 GLU A C 9
ATOM 7754 O O . GLU A 1 9 ? -8.332 2.857 7.104 1.00 0.00 645 GLU A O 9
ATOM 7766 N N . ASN A 1 10 ? -7.094 3.151 8.976 1.00 0.00 646 ASN A N 9
ATOM 7767 C CA . ASN A 1 10 ? -6.593 4.526 8.696 1.00 0.00 646 ASN A CA 9
ATOM 7768 C C . ASN A 1 10 ? -5.890 4.694 7.318 1.00 0.00 646 ASN A C 9
ATOM 7769 O O . ASN A 1 10 ? -5.795 3.755 6.521 1.00 0.00 646 ASN A O 9
ATOM 7780 N N . VAL A 1 11 ? -5.371 5.873 7.052 1.00 0.00 647 VAL A N 9
ATOM 7781 C CA . VAL A 1 11 ? -4.795 6.162 5.758 1.00 0.00 647 VAL A CA 9
ATOM 7782 C C . VAL A 1 11 ? -3.418 6.824 5.897 1.00 0.00 647 VAL A C 9
ATOM 7783 O O . VAL A 1 11 ? -3.172 7.579 6.847 1.00 0.00 647 VAL A O 9
ATOM 7796 N N . ILE A 1 12 ? -2.521 6.500 4.990 1.00 0.00 648 ILE A N 9
ATOM 7797 C CA . ILE A 1 12 ? -1.178 7.035 4.992 1.00 0.00 648 ILE A CA 9
ATOM 7798 C C . ILE A 1 12 ? -0.820 7.437 3.527 1.00 0.00 648 ILE A C 9
ATOM 7799 O O . ILE A 1 12 ? -1.333 6.855 2.583 1.00 0.00 648 ILE A O 9
ATOM 7815 N N . SER A 1 13 ? -0.027 8.433 3.312 1.00 0.00 649 SER A N 9
ATOM 7816 C CA . SER A 1 13 ? 0.246 8.795 1.938 1.00 0.00 649 SER A CA 9
ATOM 7817 C C . SER A 1 13 ? 1.305 7.902 1.247 1.00 0.00 649 SER A C 9
ATOM 7818 O O . SER A 1 13 ? 2.070 7.202 1.914 1.00 0.00 649 SER A O 9
ATOM 7826 N N . VAL A 1 14 ? 1.315 7.936 -0.102 1.00 0.00 650 VAL A N 9
ATOM 7827 C CA . VAL A 1 14 ? 2.242 7.152 -0.951 1.00 0.00 650 VAL A CA 9
ATOM 7828 C C . VAL A 1 14 ? 3.701 7.362 -0.539 1.00 0.00 650 VAL A C 9
ATOM 7829 O O . VAL A 1 14 ? 4.441 6.393 -0.373 1.00 0.00 650 VAL A O 9
ATOM 7842 N N . ALA A 1 15 ? 4.096 8.615 -0.333 1.00 0.00 651 ALA A N 9
ATOM 7843 C CA . ALA A 1 15 ? 5.477 8.932 0.035 1.00 0.00 651 ALA A CA 9
ATOM 7844 C C . ALA A 1 15 ? 5.813 8.401 1.421 1.00 0.00 651 ALA A C 9
ATOM 7845 O O . ALA A 1 15 ? 6.912 7.884 1.657 1.00 0.00 651 ALA A O 9
ATOM 7852 N N . GLU A 1 16 ? 4.861 8.484 2.318 1.00 0.00 652 GLU A N 9
ATOM 7853 C CA . GLU A 1 16 ? 5.048 7.986 3.658 1.00 0.00 652 GLU A CA 9
ATOM 7854 C C . GLU A 1 16 ? 5.158 6.476 3.623 1.00 0.00 652 GLU A C 9
ATOM 7855 O O . GLU A 1 16 ? 6.003 5.884 4.297 1.00 0.00 652 GLU A O 9
ATOM 7867 N N . LEU A 1 17 ? 4.327 5.868 2.795 1.00 0.00 653 LEU A N 9
ATOM 7868 C CA . LEU A 1 17 ? 4.287 4.438 2.645 1.00 0.00 653 LEU A CA 9
ATOM 7869 C C . LEU A 1 17 ? 5.606 3.929 2.060 1.00 0.00 653 LEU A C 9
ATOM 7870 O O . LEU A 1 17 ? 6.225 3.037 2.632 1.00 0.00 653 LEU A O 9
ATOM 7886 N N . ILE A 1 18 ? 6.058 4.526 0.937 1.00 0.00 654 ILE A N 9
ATOM 7887 C CA . ILE A 1 18 ? 7.328 4.125 0.312 1.00 0.00 654 ILE A CA 9
ATOM 7888 C C . ILE A 1 18 ? 8.492 4.321 1.274 1.00 0.00 654 ILE A C 9
ATOM 7889 O O . ILE A 1 18 ? 9.377 3.480 1.356 1.00 0.00 654 ILE A O 9
ATOM 7905 N N . ASN A 1 19 ? 8.449 5.398 2.044 1.00 0.00 655 ASN A N 9
ATOM 7906 C CA . ASN A 1 19 ? 9.520 5.701 2.986 1.00 0.00 655 ASN A CA 9
ATOM 7907 C C . ASN A 1 19 ? 9.546 4.634 4.082 1.00 0.00 655 ASN A C 9
ATOM 7908 O O . ASN A 1 19 ? 10.594 4.043 4.367 1.00 0.00 655 ASN A O 9
ATOM 7919 N N . ALA A 1 20 ? 8.370 4.362 4.661 1.00 0.00 656 ALA A N 9
ATOM 7920 C CA . ALA A 1 20 ? 8.222 3.356 5.712 1.00 0.00 656 ALA A CA 9
ATOM 7921 C C . ALA A 1 20 ? 8.650 2.006 5.218 1.00 0.00 656 ALA A C 9
ATOM 7922 O O . ALA A 1 20 ? 9.489 1.377 5.828 1.00 0.00 656 ALA A O 9
ATOM 7929 N N . MET A 1 21 ? 8.126 1.599 4.074 1.00 0.00 657 MET A N 9
ATOM 7930 C CA . MET A 1 21 ? 8.429 0.288 3.528 1.00 0.00 657 MET A CA 9
ATOM 7931 C C . MET A 1 21 ? 9.909 0.149 3.195 1.00 0.00 657 MET A C 9
ATOM 7932 O O . MET A 1 21 ? 10.493 -0.899 3.400 1.00 0.00 657 MET A O 9
ATOM 7946 N N . LYS A 1 22 ? 10.518 1.227 2.744 1.00 0.00 658 LYS A N 9
ATOM 7947 C CA . LYS A 1 22 ? 11.928 1.218 2.392 1.00 0.00 658 LYS A CA 9
ATOM 7948 C C . LYS A 1 22 ? 12.810 1.147 3.645 1.00 0.00 658 LYS A C 9
ATOM 7949 O O . LYS A 1 22 ? 13.870 0.525 3.638 1.00 0.00 658 LYS A O 9
ATOM 7968 N N . GLN A 1 23 ? 12.372 1.775 4.723 1.00 0.00 659 GLN A N 9
ATOM 7969 C CA . GLN A 1 23 ? 13.177 1.791 5.933 1.00 0.00 659 GLN A CA 9
ATOM 7970 C C . GLN A 1 23 ? 12.869 0.606 6.846 1.00 0.00 659 GLN A C 9
ATOM 7971 O O . GLN A 1 23 ? 13.532 0.420 7.871 1.00 0.00 659 GLN A O 9
ATOM 7985 N N . VAL A 1 24 ? 11.872 -0.180 6.496 1.00 0.00 660 VAL A N 9
ATOM 7986 C CA . VAL A 1 24 ? 11.495 -1.301 7.336 1.00 0.00 660 VAL A CA 9
ATOM 7987 C C . VAL A 1 24 ? 11.701 -2.648 6.602 1.00 0.00 660 VAL A C 9
ATOM 7988 O O . VAL A 1 24 ? 11.957 -3.685 7.231 1.00 0.00 660 VAL A O 9
ATOM 8001 N N . LYS A 1 25 ? 11.638 -2.616 5.281 1.00 0.00 661 LYS A N 9
ATOM 8002 C CA . LYS A 1 25 ? 11.805 -3.804 4.456 1.00 0.00 661 LYS A CA 9
ATOM 8003 C C . LYS A 1 25 ? 13.022 -3.662 3.554 1.00 0.00 661 LYS A C 9
ATOM 8004 O O . LYS A 1 25 ? 13.809 -2.737 3.716 1.00 0.00 661 LYS A O 9
ATOM 8023 N N . HIS A 1 26 ? 13.166 -4.568 2.601 1.00 0.00 662 HIS A N 9
ATOM 8024 C CA . HIS A 1 26 ? 14.338 -4.585 1.725 1.00 0.00 662 HIS A CA 9
ATOM 8025 C C . HIS A 1 26 ? 13.930 -4.632 0.244 1.00 0.00 662 HIS A C 9
ATOM 8026 O O . HIS A 1 26 ? 14.744 -4.917 -0.645 1.00 0.00 662 HIS A O 9
ATOM 8040 N N . ILE A 1 27 ? 12.691 -4.310 -0.012 1.00 0.00 663 ILE A N 9
ATOM 8041 C CA . ILE A 1 27 ? 12.133 -4.352 -1.359 1.00 0.00 663 ILE A CA 9
ATOM 8042 C C . ILE A 1 27 ? 12.486 -3.113 -2.202 1.00 0.00 663 ILE A C 9
ATOM 8043 O O . ILE A 1 27 ? 12.709 -2.028 -1.656 1.00 0.00 663 ILE A O 9
ATOM 8059 N N . PRO A 1 28 ? 12.568 -3.284 -3.551 1.00 0.00 664 PRO A N 9
ATOM 8060 C CA . PRO A 1 28 ? 12.899 -2.200 -4.495 1.00 0.00 664 PRO A CA 9
ATOM 8061 C C . PRO A 1 28 ? 11.866 -1.071 -4.462 1.00 0.00 664 PRO A C 9
ATOM 8062 O O . PRO A 1 28 ? 10.694 -1.277 -4.802 1.00 0.00 664 PRO A O 9
ATOM 8073 N N . GLU A 1 29 ? 12.322 0.116 -4.086 1.00 0.00 665 GLU A N 9
ATOM 8074 C CA . GLU A 1 29 ? 11.475 1.302 -3.873 1.00 0.00 665 GLU A CA 9
ATOM 8075 C C . GLU A 1 29 ? 10.569 1.654 -5.069 1.00 0.00 665 GLU A C 9
ATOM 8076 O O . GLU A 1 29 ? 9.497 2.243 -4.884 1.00 0.00 665 GLU A O 9
ATOM 8088 N N . SER A 1 30 ? 10.996 1.314 -6.274 1.00 0.00 666 SER A N 9
ATOM 8089 C CA . SER A 1 30 ? 10.189 1.530 -7.458 1.00 0.00 666 SER A CA 9
ATOM 8090 C C . SER A 1 30 ? 8.853 0.783 -7.328 1.00 0.00 666 SER A C 9
ATOM 8091 O O . SER A 1 30 ? 7.791 1.332 -7.636 1.00 0.00 666 SER A O 9
ATOM 8099 N N . LYS A 1 31 ? 8.901 -0.438 -6.816 1.00 0.00 667 LYS A N 9
ATOM 8100 C CA . LYS A 1 31 ? 7.696 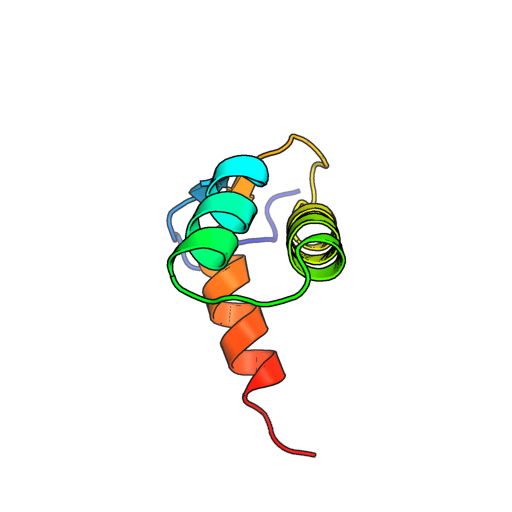-1.214 -6.606 1.00 0.00 667 LYS A CA 9
ATOM 8101 C C . LYS A 1 31 ? 6.877 -0.605 -5.495 1.00 0.00 667 LYS A C 9
ATOM 8102 O O . LYS A 1 31 ? 5.671 -0.578 -5.564 1.00 0.00 667 LYS A O 9
ATOM 8121 N N . LEU A 1 32 ? 7.555 -0.060 -4.515 1.00 0.00 668 LEU A N 9
ATOM 8122 C CA . LEU A 1 32 ? 6.909 0.595 -3.383 1.00 0.00 668 LEU A CA 9
ATOM 8123 C C . LEU A 1 32 ? 6.029 1.760 -3.851 1.00 0.00 668 LEU A C 9
ATOM 8124 O O . LEU A 1 32 ? 4.830 1.809 -3.546 1.00 0.00 668 LEU A O 9
ATOM 8140 N N . THR A 1 33 ? 6.604 2.662 -4.630 1.00 0.00 669 THR A N 9
ATOM 8141 C CA . THR A 1 33 ? 5.860 3.807 -5.120 1.00 0.00 669 THR A CA 9
ATOM 8142 C C . THR A 1 33 ? 4.786 3.381 -6.148 1.00 0.00 669 THR A C 9
ATOM 8143 O O . THR A 1 33 ? 3.669 3.912 -6.150 1.00 0.00 669 THR A O 9
ATOM 8154 N N . SER A 1 34 ? 5.110 2.404 -6.978 1.00 0.00 670 SER A N 9
ATOM 8155 C CA . SER A 1 34 ? 4.188 1.942 -7.985 1.00 0.00 670 SER A CA 9
ATOM 8156 C C . SER A 1 34 ? 2.983 1.215 -7.364 1.00 0.00 670 SER A C 9
ATOM 8157 O O . SER A 1 34 ? 1.838 1.444 -7.770 1.00 0.00 670 SER A O 9
ATOM 8165 N N . LEU A 1 35 ? 3.230 0.382 -6.361 1.00 0.00 671 LEU A N 9
ATOM 8166 C CA . LEU A 1 35 ? 2.158 -0.321 -5.674 1.00 0.00 671 LEU A CA 9
ATOM 8167 C C . LEU A 1 35 ? 1.298 0.629 -4.872 1.00 0.00 671 LEU A C 9
ATOM 8168 O O . LEU A 1 35 ? 0.082 0.506 -4.884 1.00 0.00 671 LEU A O 9
ATOM 8184 N N . ALA A 1 36 ? 1.916 1.605 -4.208 1.00 0.00 672 ALA A N 9
ATOM 8185 C CA . ALA A 1 36 ? 1.163 2.597 -3.483 1.00 0.00 672 ALA A CA 9
ATOM 8186 C C . ALA A 1 36 ? 0.229 3.347 -4.447 1.00 0.00 672 ALA A C 9
ATOM 8187 O O . ALA A 1 36 ? -0.956 3.470 -4.197 1.00 0.00 672 ALA A O 9
ATOM 8194 N N . ALA A 1 37 ? 0.762 3.762 -5.590 1.00 0.00 673 ALA A N 9
ATOM 8195 C CA . ALA A 1 37 ? -0.040 4.455 -6.601 1.00 0.00 673 ALA A CA 9
ATOM 8196 C C . ALA A 1 37 ? -1.117 3.528 -7.199 1.00 0.00 673 ALA A C 9
ATOM 8197 O O . ALA A 1 37 ? -2.185 3.983 -7.615 1.00 0.00 673 ALA A O 9
ATOM 8204 N N . ALA A 1 38 ? -0.831 2.229 -7.226 1.00 0.00 674 ALA A N 9
ATOM 8205 C CA . ALA A 1 38 ? -1.774 1.238 -7.723 1.00 0.00 674 ALA A CA 9
ATOM 8206 C C . ALA A 1 38 ? -2.927 1.050 -6.747 1.00 0.00 674 ALA A C 9
ATOM 8207 O O . ALA A 1 38 ? -4.067 0.834 -7.156 1.00 0.00 674 ALA A O 9
ATOM 8214 N N . LEU A 1 39 ? -2.634 1.175 -5.463 1.00 0.00 675 LEU A N 9
ATOM 8215 C CA . LEU A 1 39 ? -3.642 1.027 -4.419 1.00 0.00 675 LEU A CA 9
ATOM 8216 C C . LEU A 1 39 ? -4.448 2.292 -4.314 1.00 0.00 675 LEU A C 9
ATOM 8217 O O . LEU A 1 39 ? -5.549 2.326 -3.754 1.00 0.00 675 LEU A O 9
ATOM 8233 N N . ASP A 1 40 ? -3.912 3.335 -4.865 1.00 0.00 676 ASP A N 9
ATOM 8234 C CA . ASP A 1 40 ? -4.569 4.577 -4.864 1.00 0.00 676 ASP A CA 9
ATOM 8235 C C . ASP A 1 40 ? -5.509 4.665 -6.034 1.00 0.00 676 ASP A C 9
ATOM 8236 O O . ASP A 1 40 ? -5.177 5.182 -7.076 1.00 0.00 676 ASP A O 9
ATOM 8245 N N . GLU A 1 41 ? -6.657 4.103 -5.862 1.00 0.00 677 GLU A N 9
ATOM 8246 C CA . GLU A 1 41 ? -7.691 4.103 -6.880 1.00 0.00 677 GLU A CA 9
ATOM 8247 C C . GLU A 1 41 ? -8.293 5.486 -7.114 1.00 0.00 677 GLU A C 9
ATOM 8248 O O . GLU A 1 41 ? -8.968 5.724 -8.122 1.00 0.00 677 GLU A O 9
ATOM 8260 N N . ASN A 1 42 ? -8.041 6.398 -6.201 1.00 0.00 678 ASN A N 9
ATOM 8261 C CA . ASN A 1 42 ? -8.561 7.765 -6.371 1.00 0.00 678 ASN A CA 9
ATOM 8262 C C . ASN A 1 42 ? -7.508 8.606 -7.046 1.00 0.00 678 ASN A C 9
ATOM 8263 O O . ASN A 1 42 ? -7.802 9.708 -7.513 1.00 0.00 678 ASN A O 9
ATOM 8274 N N . LYS A 1 43 ? -6.287 8.057 -7.137 1.00 0.00 679 LYS A N 9
ATOM 8275 C CA . LYS A 1 43 ? -5.125 8.755 -7.698 1.00 0.00 679 LYS A CA 9
ATOM 8276 C C . LYS A 1 43 ? -4.958 10.151 -7.041 1.00 0.00 679 LYS A C 9
ATOM 8277 O O . LYS A 1 43 ? -4.847 11.180 -7.712 1.00 0.00 679 LYS A O 9
ATOM 8296 N N . ASP A 1 44 ? -4.943 10.139 -5.716 1.00 0.00 680 ASP A N 9
ATOM 8297 C CA . ASP A 1 44 ? -4.838 11.337 -4.881 1.00 0.00 680 ASP A CA 9
ATOM 8298 C C . ASP A 1 44 ? -3.489 11.421 -4.177 1.00 0.00 680 ASP A C 9
ATOM 8299 O O . ASP A 1 44 ? -3.134 12.462 -3.616 1.00 0.00 680 ASP A O 9
ATOM 8308 N N . GLY A 1 45 ? -2.754 10.336 -4.190 1.00 0.00 681 GLY A N 9
ATOM 8309 C CA . GLY A 1 45 ? -1.439 10.316 -3.602 1.00 0.00 681 GLY A CA 9
ATOM 8310 C C . GLY A 1 45 ? -1.445 9.806 -2.184 1.00 0.00 681 GLY A C 9
ATOM 8311 O O . GLY A 1 45 ? -0.396 9.779 -1.512 1.00 0.00 681 GLY A O 9
ATOM 8315 N N . LYS A 1 46 ? -2.592 9.409 -1.704 1.00 0.00 682 LYS A N 9
ATOM 8316 C CA . LYS A 1 46 ? -2.680 8.889 -0.367 1.00 0.00 682 LYS A CA 9
ATOM 8317 C C . LYS A 1 46 ? -3.485 7.571 -0.352 1.00 0.00 682 LYS A C 9
ATOM 8318 O O . LYS A 1 46 ? -4.517 7.466 -0.998 1.00 0.00 682 LYS A O 9
ATOM 8337 N N . VAL A 1 47 ? -3.013 6.571 0.363 1.00 0.00 683 VAL A N 9
ATOM 8338 C CA . VAL A 1 47 ? -3.633 5.238 0.335 1.00 0.00 683 VAL A CA 9
ATOM 8339 C C . VAL A 1 47 ? -3.920 4.744 1.739 1.00 0.00 683 VAL A C 9
ATOM 8340 O O . VAL A 1 47 ? -3.296 5.176 2.689 1.00 0.00 683 VAL A O 9
ATOM 8353 N N . ASN A 1 48 ? -4.845 3.853 1.892 1.00 0.00 684 ASN A N 9
ATOM 8354 C CA . ASN A 1 48 ? -5.172 3.416 3.215 1.00 0.00 684 ASN A CA 9
ATOM 8355 C C . ASN A 1 48 ? -4.116 2.459 3.727 1.00 0.00 684 ASN A C 9
ATOM 8356 O O . ASN A 1 48 ? -3.541 1.689 2.957 1.00 0.00 684 ASN A O 9
ATOM 8367 N N . ILE A 1 49 ? -3.858 2.492 5.030 1.00 0.00 685 ILE A N 9
ATOM 8368 C CA . ILE A 1 49 ? -2.954 1.522 5.643 1.00 0.00 685 ILE A CA 9
ATOM 8369 C C . ILE A 1 49 ? -3.651 0.172 5.549 1.00 0.00 685 ILE A C 9
ATOM 8370 O O . ILE A 1 49 ? -3.028 -0.892 5.470 1.00 0.00 685 ILE A O 9
ATOM 8386 N N . ASP A 1 50 ? -4.977 0.273 5.529 1.00 0.00 686 ASP A N 9
ATOM 8387 C CA . ASP A 1 50 ? -5.894 -0.835 5.327 1.00 0.00 686 ASP A CA 9
ATOM 8388 C C . ASP A 1 50 ? -5.495 -1.563 4.052 1.00 0.00 686 ASP A C 9
ATOM 8389 O O . ASP A 1 50 ? -5.419 -2.782 4.002 1.00 0.00 686 ASP A O 9
ATOM 8398 N N . ASP A 1 51 ? -5.162 -0.782 3.056 1.00 0.00 687 ASP A N 9
ATOM 8399 C CA . ASP A 1 51 ? -4.831 -1.295 1.758 1.00 0.00 687 ASP A CA 9
ATOM 8400 C C . ASP A 1 51 ? -3.526 -1.989 1.756 1.00 0.00 687 ASP A C 9
ATOM 8401 O O . ASP A 1 51 ? -3.350 -3.001 1.069 1.00 0.00 687 ASP A O 9
ATOM 8410 N N . LEU A 1 52 ? -2.640 -1.522 2.574 1.00 0.00 688 LEU A N 9
ATOM 8411 C CA . LEU A 1 52 ? -1.364 -2.132 2.694 1.00 0.00 688 LEU A CA 9
ATOM 8412 C C . LEU A 1 52 ? -1.524 -3.492 3.341 1.00 0.00 688 LEU A C 9
ATOM 8413 O O . LEU A 1 52 ? -1.015 -4.480 2.848 1.00 0.00 688 LEU A O 9
ATOM 8429 N N . VAL A 1 53 ? -2.290 -3.551 4.404 1.00 0.00 689 VAL A N 9
ATOM 8430 C CA . VAL A 1 53 ? -2.462 -4.803 5.101 1.00 0.00 689 VAL A CA 9
ATOM 8431 C C . VAL A 1 53 ? -3.237 -5.826 4.258 1.00 0.00 689 VAL A C 9
ATOM 8432 O O . VAL A 1 53 ? -2.920 -7.007 4.293 1.00 0.00 689 VAL A O 9
ATOM 8445 N N . LYS A 1 54 ? -4.184 -5.366 3.434 1.00 0.00 690 LYS A N 9
ATOM 8446 C CA . LYS A 1 54 ? -4.958 -6.285 2.608 1.00 0.00 690 LYS A CA 9
ATOM 8447 C C . LYS A 1 54 ? -4.122 -6.807 1.442 1.00 0.00 690 LYS A C 9
ATOM 8448 O O . LYS A 1 54 ? -4.213 -7.984 1.078 1.00 0.00 690 LYS A O 9
ATOM 8467 N N . VAL A 1 55 ? -3.250 -5.959 0.908 1.00 0.00 691 VAL A N 9
ATOM 8468 C CA . VAL A 1 55 ? -2.426 -6.347 -0.184 1.00 0.00 691 VAL A CA 9
ATOM 8469 C C . VAL A 1 55 ? -1.315 -7.247 0.337 1.00 0.00 691 VAL A C 9
ATOM 8470 O O . VAL A 1 55 ? -0.937 -8.183 -0.319 1.00 0.00 691 VAL A O 9
ATOM 8483 N N . ILE A 1 56 ? -0.843 -6.983 1.564 1.00 0.00 692 ILE A N 9
ATOM 8484 C CA . ILE A 1 56 ? 0.131 -7.852 2.205 1.00 0.00 692 ILE A CA 9
ATOM 8485 C C . ILE A 1 56 ? -0.485 -9.210 2.451 1.00 0.00 692 ILE A C 9
ATOM 8486 O O . ILE A 1 56 ? 0.127 -10.206 2.153 1.00 0.00 692 ILE A O 9
ATOM 8502 N N . GLU A 1 57 ? -1.723 -9.236 2.940 1.00 0.00 693 GLU A N 9
ATOM 8503 C CA . GLU A 1 57 ? -2.435 -10.496 3.145 1.00 0.00 693 GLU A CA 9
ATOM 8504 C C . GLU A 1 57 ? -2.615 -11.248 1.836 1.00 0.00 693 GLU A C 9
ATOM 8505 O O . GLU A 1 57 ? -2.547 -12.462 1.808 1.00 0.00 693 GLU A O 9
ATOM 8517 N N . LEU A 1 58 ? -2.826 -10.510 0.773 1.00 0.00 694 LEU A N 9
ATOM 8518 C CA . LEU A 1 58 ? -3.022 -11.076 -0.562 1.00 0.00 694 LEU A CA 9
ATOM 8519 C C . LEU A 1 58 ? -1.673 -11.597 -1.100 1.00 0.00 694 LEU A C 9
ATOM 8520 O O . LEU A 1 58 ? -1.583 -12.691 -1.650 1.00 0.00 694 LEU A O 9
ATOM 8536 N N . VAL A 1 59 ? -0.641 -10.812 -0.915 1.00 0.00 695 VAL A N 9
ATOM 8537 C CA . VAL A 1 59 ? 0.732 -11.186 -1.353 1.00 0.00 695 VAL A CA 9
ATOM 8538 C C . VAL A 1 59 ? 1.267 -12.357 -0.498 1.00 0.00 695 VAL A C 9
ATOM 8539 O O . VAL A 1 59 ? 2.061 -13.191 -0.951 1.00 0.00 695 VAL A O 9
ATOM 8552 N N . ASP A 1 60 ? 0.781 -12.413 0.721 1.00 0.00 696 ASP A N 9
ATOM 8553 C CA . ASP A 1 60 ? 1.086 -13.465 1.709 1.00 0.00 696 ASP A CA 9
ATOM 8554 C C . ASP A 1 60 ? 0.535 -14.812 1.262 1.00 0.00 696 ASP A C 9
ATOM 8555 O O . ASP A 1 60 ? 0.987 -15.882 1.712 1.00 0.00 696 ASP A O 9
ATOM 8564 N N . LYS A 1 61 ? -0.423 -14.753 0.377 1.00 0.00 697 LYS A N 9
ATOM 8565 C CA . LYS A 1 61 ? -1.139 -15.909 -0.073 1.00 0.00 697 LYS A CA 9
ATOM 8566 C C . LYS A 1 61 ? -0.365 -16.775 -1.029 1.00 0.00 697 LYS A C 9
ATOM 8567 O O . LYS A 1 61 ? 0.074 -16.347 -2.106 1.00 0.00 697 LYS A O 9
ATOM 8586 N N . GLU A 1 62 ? -0.193 -17.987 -0.612 1.00 0.00 698 GLU A N 9
ATOM 8587 C CA . GLU A 1 62 ? 0.353 -19.021 -1.426 1.00 0.00 698 GLU A CA 9
ATOM 8588 C C . GLU A 1 62 ? -0.708 -19.571 -2.336 1.00 0.00 698 GLU A C 9
ATOM 8589 O O . GLU A 1 62 ? -1.900 -19.273 -2.176 1.00 0.00 698 GLU A O 9
ATOM 8601 N N . ASP A 1 63 ? -0.285 -20.333 -3.289 1.00 0.00 699 ASP A N 9
ATOM 8602 C CA . ASP A 1 63 ? -1.182 -20.953 -4.278 1.00 0.00 699 ASP A CA 9
ATOM 8603 C C . ASP A 1 63 ? -2.058 -22.025 -3.635 1.00 0.00 699 ASP A C 9
ATOM 8604 O O . ASP A 1 63 ? -1.933 -22.307 -2.430 1.00 0.00 699 ASP A O 9
ATOM 8614 N N . GLY A 1 1 ? -21.062 0.845 -7.111 1.00 0.00 -5 GLY A N 10
ATOM 8615 C CA . GLY A 1 1 ? -20.225 1.741 -6.351 1.00 0.00 -5 GLY A CA 10
ATOM 8616 C C . GLY A 1 1 ? -19.416 0.983 -5.332 1.00 0.00 -5 GLY A C 10
ATOM 8617 O O . GLY A 1 1 ? -19.868 -0.059 -4.826 1.00 0.00 -5 GLY A O 10
ATOM 8621 N N . SER A 1 2 ? -18.236 1.466 -5.040 1.00 0.00 -4 SER A N 10
ATOM 8622 C CA . SER A 1 2 ? -17.357 0.813 -4.112 1.00 0.00 -4 SER A CA 10
ATOM 8623 C C . SER A 1 2 ? -16.588 1.819 -3.270 1.00 0.00 -4 SER A C 10
ATOM 8624 O O . SER A 1 2 ? -16.401 2.971 -3.671 1.00 0.00 -4 SER A O 10
ATOM 8632 N N . HIS A 1 3 ? -16.171 1.379 -2.114 1.00 0.00 -3 HIS A N 10
ATOM 8633 C CA . HIS A 1 3 ? -15.384 2.162 -1.203 1.00 0.00 -3 HIS A CA 10
ATOM 8634 C C . HIS A 1 3 ? -14.173 1.342 -0.819 1.00 0.00 -3 HIS A C 10
ATOM 8635 O O . HIS A 1 3 ? -14.285 0.362 -0.075 1.00 0.00 -3 HIS A O 10
ATOM 8649 N N . MET A 1 4 ? -13.044 1.691 -1.370 1.00 0.00 -2 MET A N 10
ATOM 8650 C CA . MET A 1 4 ? -11.824 0.991 -1.071 1.00 0.00 -2 MET A CA 10
ATOM 8651 C C . MET A 1 4 ? -11.352 1.396 0.313 1.00 0.00 -2 MET A C 10
ATOM 8652 O O . MET A 1 4 ? -11.312 2.608 0.616 1.00 0.00 -2 MET A O 10
ATOM 8666 N N . ALA A 1 5 ? -11.000 0.381 1.129 1.00 0.00 -1 ALA A N 10
ATOM 8667 C CA . ALA A 1 5 ? -10.650 0.526 2.553 1.00 0.00 -1 ALA A CA 10
ATOM 8668 C C . ALA A 1 5 ? -11.902 0.782 3.367 1.00 0.00 -1 ALA A C 10
ATOM 8669 O O . ALA A 1 5 ? -11.890 1.500 4.376 1.00 0.00 -1 ALA A O 10
ATOM 8676 N N . SER A 1 6 ? -12.957 0.099 2.958 1.00 0.00 0 SER A N 10
ATOM 8677 C CA . SER A 1 6 ? -14.289 0.185 3.535 1.00 0.00 0 SER A CA 10
ATOM 8678 C C . SER A 1 6 ? -14.319 -0.015 5.074 1.00 0.00 0 SER A C 10
ATOM 8679 O O . SER A 1 6 ? -15.196 0.525 5.748 1.00 0.00 0 SER A O 10
ATOM 8687 N N . THR A 1 7 ? -13.361 -0.744 5.626 1.00 0.00 643 THR A N 10
ATOM 8688 C CA . THR A 1 7 ? -13.330 -0.973 7.064 1.00 0.00 643 THR A CA 10
ATOM 8689 C C . THR A 1 7 ? -12.986 0.337 7.835 1.00 0.00 643 THR A C 10
ATOM 8690 O O . THR A 1 7 ? -13.103 0.399 9.063 1.00 0.00 643 THR A O 10
ATOM 8701 N N . GLY A 1 8 ? -12.563 1.373 7.109 1.00 0.00 644 GLY A N 10
ATOM 8702 C CA . GLY A 1 8 ? -12.285 2.647 7.728 1.00 0.00 644 GLY A CA 10
ATOM 8703 C C . GLY A 1 8 ? -10.981 2.653 8.468 1.00 0.00 644 GLY A C 10
ATOM 8704 O O . GLY A 1 8 ? -10.835 3.359 9.458 1.00 0.00 644 GLY A O 10
ATOM 8708 N N . GLU A 1 9 ? -10.056 1.838 8.010 1.00 0.00 645 GLU A N 10
ATOM 8709 C CA . GLU A 1 9 ? -8.756 1.702 8.634 1.00 0.00 645 GLU A CA 10
ATOM 8710 C C . GLU A 1 9 ? -7.919 2.960 8.379 1.00 0.00 645 GLU A C 10
ATOM 8711 O O . GLU A 1 9 ? -8.228 3.735 7.457 1.00 0.00 645 GLU A O 10
ATOM 8723 N N . ASN A 1 10 ? -6.899 3.175 9.219 1.00 0.00 646 ASN A N 10
ATOM 8724 C CA . ASN A 1 10 ? -6.015 4.369 9.156 1.00 0.00 646 ASN A CA 10
ATOM 8725 C C . ASN A 1 10 ? -5.436 4.578 7.768 1.00 0.00 646 ASN A C 10
ATOM 8726 O O . ASN A 1 10 ? -5.397 3.655 6.948 1.00 0.00 646 ASN A O 10
ATOM 8737 N N . VAL A 1 11 ? -4.952 5.749 7.508 1.00 0.00 647 VAL A N 10
ATOM 8738 C CA . VAL A 1 11 ? -4.457 6.048 6.205 1.00 0.00 647 VAL A CA 10
ATOM 8739 C C . VAL A 1 11 ? -3.083 6.707 6.255 1.00 0.00 647 VAL A C 10
ATOM 8740 O O . VAL A 1 11 ? -2.804 7.555 7.115 1.00 0.00 647 VAL A O 10
ATOM 8753 N N . ILE A 1 12 ? -2.237 6.291 5.360 1.00 0.00 648 ILE A N 10
ATOM 8754 C CA . ILE A 1 12 ? -0.897 6.825 5.235 1.00 0.00 648 ILE A CA 10
ATOM 8755 C C . ILE A 1 12 ? -0.784 7.431 3.812 1.00 0.00 648 ILE A C 10
ATOM 8756 O O . ILE A 1 12 ? -1.702 7.306 3.031 1.00 0.00 648 ILE A O 10
ATOM 8772 N N . SER A 1 13 ? 0.231 8.161 3.493 1.00 0.00 649 SER A N 10
ATOM 8773 C CA . SER A 1 13 ? 0.318 8.661 2.150 1.00 0.00 649 SER A CA 10
ATOM 8774 C C . SER A 1 13 ? 1.241 7.784 1.283 1.00 0.00 649 SER A C 10
ATOM 8775 O O . SER A 1 13 ? 1.992 6.974 1.814 1.00 0.00 649 SER A O 10
ATOM 8783 N N . VAL A 1 14 ? 1.165 7.954 -0.045 1.00 0.00 650 VAL A N 10
ATOM 8784 C CA . VAL A 1 14 ? 1.988 7.198 -1.015 1.00 0.00 650 VAL A CA 10
ATOM 8785 C C . VAL A 1 14 ? 3.479 7.356 -0.704 1.00 0.00 650 VAL A C 10
ATOM 8786 O O . VAL A 1 14 ? 4.209 6.363 -0.572 1.00 0.00 650 VAL A O 10
ATOM 8799 N N . ALA A 1 15 ? 3.907 8.592 -0.532 1.00 0.00 651 ALA A N 10
ATOM 8800 C CA . ALA A 1 15 ? 5.307 8.888 -0.288 1.00 0.00 651 ALA A CA 10
ATOM 8801 C C . ALA A 1 15 ? 5.743 8.448 1.106 1.00 0.00 651 ALA A C 10
ATOM 8802 O O . ALA A 1 15 ? 6.862 7.972 1.285 1.00 0.00 651 ALA A O 10
ATOM 8809 N N . GLU A 1 16 ? 4.874 8.570 2.089 1.00 0.00 652 GLU A N 10
ATOM 8810 C CA . GLU A 1 16 ? 5.243 8.116 3.415 1.00 0.00 652 GLU A CA 10
ATOM 8811 C C . GLU A 1 16 ? 5.275 6.601 3.471 1.00 0.00 652 GLU A C 10
ATOM 8812 O O . GLU A 1 16 ? 6.071 6.022 4.203 1.00 0.00 652 GLU A O 10
ATOM 8824 N N . LEU A 1 17 ? 4.427 5.965 2.672 1.00 0.00 653 LEU A N 10
ATOM 8825 C CA . LEU A 1 17 ? 4.383 4.518 2.592 1.00 0.00 653 LEU A CA 10
ATOM 8826 C C . LEU A 1 17 ? 5.684 3.994 2.019 1.00 0.00 653 LEU A C 10
ATOM 8827 O O . LEU A 1 17 ? 6.335 3.120 2.627 1.00 0.00 653 LEU A O 10
ATOM 8843 N N . ILE A 1 18 ? 6.086 4.549 0.865 1.00 0.00 654 ILE A N 10
ATOM 8844 C CA . ILE A 1 18 ? 7.334 4.149 0.248 1.00 0.00 654 ILE A CA 10
ATOM 8845 C C . ILE A 1 18 ? 8.493 4.431 1.178 1.00 0.00 654 ILE A C 10
ATOM 8846 O O . ILE A 1 18 ? 9.347 3.601 1.347 1.00 0.00 654 ILE A O 10
ATOM 8862 N N . ASN A 1 19 ? 8.443 5.565 1.846 1.00 0.00 655 ASN A N 10
ATOM 8863 C CA . ASN A 1 19 ? 9.514 5.996 2.749 1.00 0.00 655 ASN A CA 10
ATOM 8864 C C . ASN A 1 19 ? 9.673 5.015 3.902 1.00 0.00 655 ASN A C 10
ATOM 8865 O O . ASN A 1 19 ? 10.774 4.464 4.131 1.00 0.00 655 ASN A O 10
ATOM 8876 N N . ALA A 1 20 ? 8.558 4.733 4.567 1.00 0.00 656 ALA A N 10
ATOM 8877 C CA . ALA A 1 20 ? 8.547 3.867 5.719 1.00 0.00 656 ALA A CA 10
ATOM 8878 C C . ALA A 1 20 ? 9.057 2.497 5.358 1.00 0.00 656 ALA A C 10
ATOM 8879 O O . ALA A 1 20 ? 9.998 2.013 5.951 1.00 0.00 656 ALA A O 10
ATOM 8886 N N . MET A 1 21 ? 8.511 1.925 4.314 1.00 0.00 657 MET A N 10
ATOM 8887 C CA . MET A 1 21 ? 8.884 0.576 3.922 1.00 0.00 657 MET A CA 10
ATOM 8888 C C . MET A 1 21 ? 10.276 0.538 3.307 1.00 0.00 657 MET A C 10
ATOM 8889 O O . MET A 1 21 ? 10.930 -0.476 3.327 1.00 0.00 657 MET A O 10
ATOM 8903 N N . LYS A 1 22 ? 10.719 1.645 2.760 1.00 0.00 658 LYS A N 10
ATOM 8904 C CA . LYS A 1 22 ? 12.066 1.739 2.231 1.00 0.00 658 LYS A CA 10
ATOM 8905 C C . LYS A 1 22 ? 13.085 1.697 3.369 1.00 0.00 658 LYS A C 10
ATOM 8906 O O . LYS A 1 22 ? 14.158 1.123 3.224 1.00 0.00 658 LYS A O 10
ATOM 8925 N N . GLN A 1 23 ? 12.746 2.291 4.507 1.00 0.00 659 GLN A N 10
ATOM 8926 C CA . GLN A 1 23 ? 13.709 2.346 5.599 1.00 0.00 659 GLN A CA 10
ATOM 8927 C C . GLN A 1 23 ? 13.493 1.276 6.672 1.00 0.00 659 GLN A C 10
ATOM 8928 O O . GLN A 1 23 ? 14.441 0.875 7.356 1.00 0.00 659 GLN A O 10
ATOM 8942 N N . VAL A 1 24 ? 12.287 0.781 6.790 1.00 0.00 660 VAL A N 10
ATOM 8943 C CA . VAL A 1 24 ? 11.980 -0.200 7.837 1.00 0.00 660 VAL A CA 10
ATOM 8944 C C . VAL A 1 24 ? 11.975 -1.617 7.256 1.00 0.00 660 VAL A C 10
ATOM 8945 O O . VAL A 1 24 ? 11.860 -2.613 7.970 1.00 0.00 660 VAL A O 10
ATOM 8958 N N . LYS A 1 25 ? 12.121 -1.692 5.970 1.00 0.00 661 LYS A N 10
ATOM 8959 C CA . LYS A 1 25 ? 12.164 -2.937 5.262 1.00 0.00 661 LYS A CA 10
ATOM 8960 C C . LYS A 1 25 ? 13.296 -2.761 4.256 1.00 0.00 661 LYS A C 10
ATOM 8961 O O . LYS A 1 25 ? 13.890 -1.682 4.217 1.00 0.00 661 LYS A O 10
ATOM 8980 N N . HIS A 1 26 ? 13.617 -3.759 3.468 1.00 0.00 662 HIS A N 10
ATOM 8981 C CA . HIS A 1 26 ? 14.702 -3.595 2.509 1.00 0.00 662 HIS A CA 10
ATOM 8982 C C . HIS A 1 26 ? 14.231 -4.048 1.126 1.00 0.00 662 HIS A C 10
ATOM 8983 O O . HIS A 1 26 ? 14.985 -4.598 0.324 1.00 0.00 662 HIS A O 10
ATOM 8997 N N . ILE A 1 27 ? 12.987 -3.782 0.861 1.00 0.00 663 ILE A N 10
ATOM 8998 C CA . ILE A 1 27 ? 12.369 -4.126 -0.401 1.00 0.00 663 ILE A CA 10
ATOM 8999 C C . ILE A 1 27 ? 12.573 -3.016 -1.444 1.00 0.00 663 ILE A C 10
ATOM 9000 O O . ILE A 1 27 ? 12.706 -1.840 -1.077 1.00 0.00 663 ILE A O 10
ATOM 9016 N N . PRO A 1 28 ? 12.629 -3.377 -2.754 1.00 0.00 664 PRO A N 10
ATOM 9017 C CA . PRO A 1 28 ? 12.864 -2.419 -3.846 1.00 0.00 664 PRO A CA 10
ATOM 9018 C C . PRO A 1 28 ? 11.796 -1.322 -3.924 1.00 0.00 664 PRO A C 10
ATOM 9019 O O . PRO A 1 28 ? 10.666 -1.552 -4.372 1.00 0.00 664 PRO A O 10
ATOM 9030 N N . GLU A 1 29 ? 12.189 -0.133 -3.517 1.00 0.00 665 GLU A N 10
ATOM 9031 C CA . GLU A 1 29 ? 11.322 1.046 -3.401 1.00 0.00 665 GLU A CA 10
ATOM 9032 C C . GLU A 1 29 ? 10.553 1.412 -4.684 1.00 0.00 665 GLU A C 10
ATOM 9033 O O . GLU A 1 29 ? 9.477 2.006 -4.605 1.00 0.00 665 GLU A O 10
ATOM 9045 N N . SER A 1 30 ? 11.096 1.070 -5.846 1.00 0.00 666 SER A N 10
ATOM 9046 C CA . SER A 1 30 ? 10.414 1.293 -7.122 1.00 0.00 666 SER A CA 10
ATOM 9047 C C . SER A 1 30 ? 9.027 0.595 -7.103 1.00 0.00 666 SER A C 10
ATOM 9048 O O . SER A 1 30 ? 8.003 1.147 -7.566 1.00 0.00 666 SER A O 10
ATOM 9056 N N . LYS A 1 31 ? 8.992 -0.581 -6.491 1.00 0.00 667 LYS A N 10
ATOM 9057 C CA . LYS A 1 31 ? 7.775 -1.344 -6.365 1.00 0.00 667 LYS A CA 10
ATOM 9058 C C . LYS A 1 31 ? 6.877 -0.686 -5.350 1.00 0.00 667 LYS A C 10
ATOM 9059 O O . LYS A 1 31 ? 5.690 -0.626 -5.523 1.00 0.00 667 LYS A O 10
ATOM 9078 N N . LEU A 1 32 ? 7.481 -0.147 -4.328 1.00 0.00 668 LEU A N 10
ATOM 9079 C CA . LEU A 1 32 ? 6.772 0.538 -3.257 1.00 0.00 668 LEU A CA 10
ATOM 9080 C C . LEU A 1 32 ? 5.989 1.723 -3.794 1.00 0.00 668 LEU A C 10
ATOM 9081 O O . LEU A 1 32 ? 4.790 1.816 -3.578 1.00 0.00 668 LEU A O 10
ATOM 9097 N N . THR A 1 33 ? 6.658 2.600 -4.521 1.00 0.00 669 THR A N 10
ATOM 9098 C CA . THR A 1 33 ? 5.987 3.746 -5.105 1.00 0.00 669 THR A CA 10
ATOM 9099 C C . THR A 1 33 ? 4.939 3.311 -6.148 1.00 0.00 669 THR A C 10
ATOM 9100 O O . THR A 1 33 ? 3.799 3.805 -6.135 1.00 0.00 669 THR A O 10
ATOM 9111 N N . SER A 1 34 ? 5.297 2.348 -6.997 1.00 0.00 670 SER A N 10
ATOM 9112 C CA . SER A 1 34 ? 4.380 1.863 -8.011 1.00 0.00 670 SER A CA 10
ATOM 9113 C C . SER A 1 34 ? 3.119 1.228 -7.388 1.00 0.00 670 SER A C 10
ATOM 9114 O O . SER A 1 34 ? 1.985 1.517 -7.811 1.00 0.00 670 SER A O 10
ATOM 9122 N N . LEU A 1 35 ? 3.310 0.418 -6.360 1.00 0.00 671 LEU A N 10
ATOM 9123 C CA . LEU A 1 35 ? 2.206 -0.230 -5.693 1.00 0.00 671 LEU A CA 10
ATOM 9124 C C . LEU A 1 35 ? 1.400 0.724 -4.846 1.00 0.00 671 LEU A C 10
ATOM 9125 O O . LEU A 1 35 ? 0.205 0.594 -4.784 1.00 0.00 671 LEU A O 10
ATOM 9141 N N . ALA A 1 36 ? 2.037 1.706 -4.221 1.00 0.00 672 ALA A N 10
ATOM 9142 C CA . ALA A 1 36 ? 1.302 2.702 -3.475 1.00 0.00 672 ALA A CA 10
ATOM 9143 C C . ALA A 1 36 ? 0.372 3.456 -4.426 1.00 0.00 672 ALA A C 10
ATOM 9144 O O . ALA A 1 36 ? -0.792 3.667 -4.130 1.00 0.00 672 ALA A O 10
ATOM 9151 N N . ALA A 1 37 ? 0.880 3.778 -5.606 1.00 0.00 673 ALA A N 10
ATOM 9152 C CA . ALA A 1 37 ? 0.080 4.445 -6.622 1.00 0.0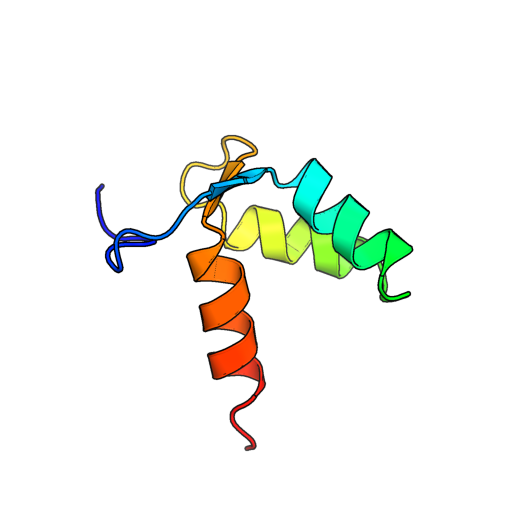0 673 ALA A CA 10
ATOM 9153 C C . ALA A 1 37 ? -0.991 3.495 -7.199 1.00 0.00 673 ALA A C 10
ATOM 9154 O O . ALA A 1 37 ? -2.055 3.929 -7.617 1.00 0.00 673 ALA A O 10
ATOM 9161 N N . ALA A 1 38 ? -0.697 2.198 -7.209 1.00 0.00 674 ALA A N 10
ATOM 9162 C CA . ALA A 1 38 ? -1.649 1.190 -7.690 1.00 0.00 674 ALA A CA 10
ATOM 9163 C C . ALA A 1 38 ? -2.752 0.941 -6.662 1.00 0.00 674 ALA A C 10
ATOM 9164 O O . ALA A 1 38 ? -3.876 0.539 -7.013 1.00 0.00 674 ALA A O 10
ATOM 9171 N N . LEU A 1 39 ? -2.430 1.182 -5.406 1.00 0.00 675 LEU A N 10
ATOM 9172 C CA . LEU A 1 39 ? -3.363 1.013 -4.310 1.00 0.00 675 LEU A CA 10
ATOM 9173 C C . LEU A 1 39 ? -4.213 2.243 -4.179 1.00 0.00 675 LEU A C 10
ATOM 9174 O O . LEU A 1 39 ? -5.346 2.201 -3.687 1.00 0.00 675 LEU A O 10
ATOM 9190 N N . ASP A 1 40 ? -3.694 3.335 -4.637 1.00 0.00 676 ASP A N 10
ATOM 9191 C CA . ASP A 1 40 ? -4.417 4.553 -4.606 1.00 0.00 676 ASP A CA 10
ATOM 9192 C C . ASP A 1 40 ? -5.292 4.625 -5.828 1.00 0.00 676 ASP A C 10
ATOM 9193 O O . ASP A 1 40 ? -4.973 5.280 -6.810 1.00 0.00 676 ASP A O 10
ATOM 9202 N N . GLU A 1 41 ? -6.379 3.898 -5.781 1.00 0.00 677 GLU A N 10
ATOM 9203 C CA . GLU A 1 41 ? -7.263 3.776 -6.915 1.00 0.00 677 GLU A CA 10
ATOM 9204 C C . GLU A 1 41 ? -8.017 5.071 -7.180 1.00 0.00 677 GLU A C 10
ATOM 9205 O O . GLU A 1 41 ? -8.498 5.312 -8.289 1.00 0.00 677 GLU A O 10
ATOM 9217 N N . ASN A 1 42 ? -8.075 5.913 -6.182 1.00 0.00 678 ASN A N 10
ATOM 9218 C CA . ASN A 1 42 ? -8.731 7.164 -6.287 1.00 0.00 678 ASN A CA 10
ATOM 9219 C C . ASN A 1 42 ? -7.758 8.290 -6.598 1.00 0.00 678 ASN A C 10
ATOM 9220 O O . ASN A 1 42 ? -8.173 9.427 -6.854 1.00 0.00 678 ASN A O 10
ATOM 9231 N N . LYS A 1 43 ? -6.460 7.946 -6.617 1.00 0.00 679 LYS A N 10
ATOM 9232 C CA . LYS A 1 43 ? -5.374 8.851 -7.024 1.00 0.00 679 LYS A CA 10
ATOM 9233 C C . LYS A 1 43 ? -5.390 10.191 -6.297 1.00 0.00 679 LYS A C 10
ATOM 9234 O O . LYS A 1 43 ? -5.379 11.260 -6.909 1.00 0.00 679 LYS A O 10
ATOM 9253 N N . ASP A 1 44 ? -5.390 10.113 -5.009 1.00 0.00 680 ASP A N 10
ATOM 9254 C CA . ASP A 1 44 ? -5.399 11.271 -4.151 1.00 0.00 680 ASP A CA 10
ATOM 9255 C C . ASP A 1 44 ? -4.064 11.428 -3.442 1.00 0.00 680 ASP A C 10
ATOM 9256 O O . ASP A 1 44 ? -3.816 12.429 -2.768 1.00 0.00 680 ASP A O 10
ATOM 9265 N N . GLY A 1 45 ? -3.213 10.436 -3.588 1.00 0.00 681 GLY A N 10
ATOM 9266 C CA . GLY A 1 45 ? -1.895 10.486 -3.012 1.00 0.00 681 GLY A CA 10
ATOM 9267 C C . GLY A 1 45 ? -1.863 9.946 -1.607 1.00 0.00 681 GLY A C 10
ATOM 9268 O O . GLY A 1 45 ? -0.807 9.937 -0.951 1.00 0.00 681 GLY A O 10
ATOM 9272 N N . LYS A 1 46 ? -2.996 9.493 -1.131 1.00 0.00 682 LYS A N 10
ATOM 9273 C CA . LYS A 1 46 ? -3.088 8.979 0.195 1.00 0.00 682 LYS A CA 10
ATOM 9274 C C . LYS A 1 46 ? -3.609 7.524 0.102 1.00 0.00 682 LYS A C 10
ATOM 9275 O O . LYS A 1 46 ? -4.617 7.265 -0.552 1.00 0.00 682 LYS A O 10
ATOM 9294 N N . VAL A 1 47 ? -2.975 6.609 0.763 1.00 0.00 683 VAL A N 10
ATOM 9295 C CA . VAL A 1 47 ? -3.344 5.200 0.694 1.00 0.00 683 VAL A CA 10
ATOM 9296 C C . VAL A 1 47 ? -3.563 4.655 2.076 1.00 0.00 683 VAL A C 10
ATOM 9297 O O . VAL A 1 47 ? -2.826 4.945 2.995 1.00 0.00 683 VAL A O 10
ATOM 9310 N N . ASN A 1 48 ? -4.557 3.882 2.235 1.00 0.00 684 ASN A N 10
ATOM 9311 C CA . ASN A 1 48 ? -4.925 3.456 3.533 1.00 0.00 684 ASN A CA 10
ATOM 9312 C C . ASN A 1 48 ? -4.038 2.339 3.964 1.00 0.00 684 ASN A C 10
ATOM 9313 O O . ASN A 1 48 ? -3.481 1.615 3.134 1.00 0.00 684 ASN A O 10
ATOM 9324 N N . ILE A 1 49 ? -3.897 2.175 5.256 1.00 0.00 685 ILE A N 10
ATOM 9325 C CA . ILE A 1 49 ? -3.131 1.077 5.770 1.00 0.00 685 ILE A CA 10
ATOM 9326 C C . ILE A 1 49 ? -3.870 -0.204 5.414 1.00 0.00 685 ILE A C 10
ATOM 9327 O O . ILE A 1 49 ? -3.267 -1.255 5.208 1.00 0.00 685 ILE A O 10
ATOM 9343 N N . ASP A 1 50 ? -5.194 -0.060 5.292 1.00 0.00 686 ASP A N 10
ATOM 9344 C CA . ASP A 1 50 ? -6.078 -1.169 4.904 1.00 0.00 686 ASP A CA 10
ATOM 9345 C C . ASP A 1 50 ? -5.647 -1.722 3.576 1.00 0.00 686 ASP A C 10
ATOM 9346 O O . ASP A 1 50 ? -5.546 -2.921 3.404 1.00 0.00 686 ASP A O 10
ATOM 9355 N N . ASP A 1 51 ? -5.306 -0.817 2.671 1.00 0.00 687 ASP A N 10
ATOM 9356 C CA . ASP A 1 51 ? -4.869 -1.169 1.326 1.00 0.00 687 ASP A CA 10
ATOM 9357 C C . ASP A 1 51 ? -3.638 -2.022 1.390 1.00 0.00 687 ASP A C 10
ATOM 9358 O O . ASP A 1 51 ? -3.553 -3.097 0.758 1.00 0.00 687 ASP A O 10
ATOM 9367 N N . LEU A 1 52 ? -2.729 -1.611 2.223 1.00 0.00 688 LEU A N 10
ATOM 9368 C CA . LEU A 1 52 ? -1.474 -2.261 2.329 1.00 0.00 688 LEU A CA 10
ATOM 9369 C C . LEU A 1 52 ? -1.633 -3.614 2.987 1.00 0.00 688 LEU A C 10
ATOM 9370 O O . LEU A 1 52 ? -1.049 -4.595 2.552 1.00 0.00 688 LEU A O 10
ATOM 9386 N N . VAL A 1 53 ? -2.448 -3.680 4.004 1.00 0.00 689 VAL A N 10
ATOM 9387 C CA . VAL A 1 53 ? -2.608 -4.917 4.706 1.00 0.00 689 VAL A CA 10
ATOM 9388 C C . VAL A 1 53 ? -3.388 -5.915 3.884 1.00 0.00 689 VAL A C 10
ATOM 9389 O O . VAL A 1 53 ? -3.067 -7.078 3.889 1.00 0.00 689 VAL A O 10
ATOM 9402 N N . LYS A 1 54 ? -4.350 -5.445 3.092 1.00 0.00 690 LYS A N 10
ATOM 9403 C CA . LYS A 1 54 ? -5.154 -6.360 2.321 1.00 0.00 690 LYS A CA 10
ATOM 9404 C C . LYS A 1 54 ? -4.361 -6.926 1.169 1.00 0.00 690 LYS A C 10
ATOM 9405 O O . LYS A 1 54 ? -4.499 -8.101 0.836 1.00 0.00 690 LYS A O 10
ATOM 9424 N N . VAL A 1 55 ? -3.497 -6.103 0.584 1.00 0.00 691 VAL A N 10
ATOM 9425 C CA . VAL A 1 55 ? -2.709 -6.526 -0.515 1.00 0.00 691 VAL A CA 10
ATOM 9426 C C . VAL A 1 55 ? -1.643 -7.486 -0.017 1.00 0.00 691 VAL A C 10
ATOM 9427 O O . VAL A 1 55 ? -1.441 -8.523 -0.601 1.00 0.00 691 VAL A O 10
ATOM 9440 N N . ILE A 1 56 ? -1.040 -7.177 1.134 1.00 0.00 692 ILE A N 10
ATOM 9441 C CA . ILE A 1 56 ? -0.048 -8.050 1.712 1.00 0.00 692 ILE A CA 10
ATOM 9442 C C . ILE A 1 56 ? -0.671 -9.357 2.138 1.00 0.00 692 ILE A C 10
ATOM 9443 O O . ILE A 1 56 ? -0.152 -10.395 1.814 1.00 0.00 692 ILE A O 10
ATOM 9459 N N . GLU A 1 57 ? -1.815 -9.298 2.806 1.00 0.00 693 GLU A N 10
ATOM 9460 C CA . GLU A 1 57 ? -2.514 -10.507 3.225 1.00 0.00 693 GLU A CA 10
ATOM 9461 C C . GLU A 1 57 ? -2.974 -11.330 2.034 1.00 0.00 693 GLU A C 10
ATOM 9462 O O . GLU A 1 57 ? -3.056 -12.518 2.125 1.00 0.00 693 GLU A O 10
ATOM 9474 N N . LEU A 1 58 ? -3.265 -10.692 0.923 1.00 0.00 694 LEU A N 10
ATOM 9475 C CA . LEU A 1 58 ? -3.660 -11.430 -0.281 1.00 0.00 694 LEU A CA 10
ATOM 9476 C C . LEU A 1 58 ? -2.404 -12.031 -0.930 1.00 0.00 694 LEU A C 10
ATOM 9477 O O . LEU A 1 58 ? -2.387 -13.190 -1.339 1.00 0.00 694 LEU A O 10
ATOM 9493 N N . VAL A 1 59 ? -1.352 -11.246 -0.975 1.00 0.00 695 VAL A N 10
ATOM 9494 C CA . VAL A 1 59 ? -0.046 -11.691 -1.563 1.00 0.00 695 VAL A CA 10
ATOM 9495 C C . VAL A 1 59 ? 0.604 -12.777 -0.672 1.00 0.00 695 VAL A C 10
ATOM 9496 O O . VAL A 1 59 ? 1.410 -13.610 -1.118 1.00 0.00 695 VAL A O 10
ATOM 9509 N N . ASP A 1 60 ? 0.196 -12.762 0.563 1.00 0.00 696 ASP A N 10
ATOM 9510 C CA . ASP A 1 60 ? 0.570 -13.730 1.609 1.00 0.00 696 ASP A CA 10
ATOM 9511 C C . ASP A 1 60 ? 0.052 -15.120 1.271 1.00 0.00 696 ASP A C 10
ATOM 9512 O O . ASP A 1 60 ? 0.635 -16.139 1.670 1.00 0.00 696 ASP A O 10
ATOM 9521 N N . LYS A 1 61 ? -0.981 -15.165 0.481 1.00 0.00 697 LYS A N 10
ATOM 9522 C CA . LYS A 1 61 ? -1.683 -16.389 0.241 1.00 0.00 697 LYS A CA 10
ATOM 9523 C C . LYS A 1 61 ? -1.089 -17.213 -0.881 1.00 0.00 697 LYS A C 10
ATOM 9524 O O . LYS A 1 61 ? -1.003 -16.783 -2.046 1.00 0.00 697 LYS A O 10
ATOM 9543 N N . GLU A 1 62 ? -0.682 -18.391 -0.515 1.00 0.00 698 GLU A N 10
ATOM 9544 C CA . GLU A 1 62 ? -0.178 -19.365 -1.430 1.00 0.00 698 GLU A CA 10
ATOM 9545 C C . GLU A 1 62 ? -1.364 -20.075 -2.061 1.00 0.00 698 GLU A C 10
ATOM 9546 O O . GLU A 1 62 ? -2.420 -20.210 -1.430 1.00 0.00 698 GLU A O 10
ATOM 9558 N N . ASP A 1 63 ? -1.220 -20.511 -3.271 1.00 0.00 699 ASP A N 10
ATOM 9559 C CA . ASP A 1 63 ? -2.299 -21.218 -3.946 1.00 0.00 699 ASP A CA 10
ATOM 9560 C C . ASP A 1 63 ? -1.787 -22.532 -4.494 1.00 0.00 699 ASP A C 10
ATOM 9561 O O . ASP A 1 63 ? -0.604 -22.877 -4.267 1.00 0.00 699 ASP A O 10
#

Sequence (63 aa):
GSHMASTGENVISVAELINAMKQVKHIPESKLTSLAAALDENKDGKVNIDDLVKVIELVDKEDGSHMASTGENVISVAELINAMKQVKHIPESKLTSLAAALDENKDGKVNIDDLVKVIELVDKEDGSHMASTGENVISVAELINAMKQVKHIPESKLTSLAAALDENKDGKVNIDDLVKVIELVDKEDGSHMASTGENVISVAELINAMKQVKHIPESKLTSLAAALDENKDGKVNIDDLVKVIELVDKEDGSHMASTGENVISVAELINAMKQVKHIPESKLTSLAAALDENKDGKVNIDDLVKVIELVDKEDGSHMASTGENVISVAELINAMKQVKHIPESKLTSLAAALDENKDGKVNIDDLVKVIELVDKEDGSHMASTGENVISVAELINAMKQVKHIPESKLTSLAAALDENKDGKVNIDDLVKVIELVDKEDGSHMASTGENVISVAELINAMKQVKHIPESKLTSLAAALDENKDGKVNIDDLVKVIELVDKEDGSHMASTGENVISVAELINAMKQVKHIPESKLTSLAAALDENKDGKVNIDDLVKVIELVDKEDGSHMASTGENVISVAELINAMKQVKHIPESKLTSLAAALDENKDGKVNIDDLVKVIELVDKED

Solvent-accessible surface area: 4725 Å² total; per-residue (Å²): 118,129,141,59,16,93,109,73,70,107,73,46,17,22,68,91,5,20,69,43,31,88,135,116,130,177,79,88,93,75,128,4,56,60,75,1,42,72,25,2,65,104,141,87,32,92,0,21,54,15,0,36,72,83,30,95,103,128,111,106,146,171,189

Secondary structure (DSSP, 8-state):
-TTTTTTT--EEEHHHHHHHHHHHS---HHHHHHHHHHH-SS-SSEEEHHHHHHHHHHHHS--

Nearest PDB structures (foldseek):
  9ba1-assembly1_A  TM=9.019E-01  e=4.722E-10  Homo sapiens
  2m1u-assembly1_A  TM=7.226E-01  e=9.841E-02  Saccharomyces cerevisiae
  1r6p-assembly1_A  TM=6.512E-01  e=1.052E-01  Oncorhynchus mykiss
  7eeb-assembly1_I  TM=7.215E-01  e=5.251E-01  Mus musculus
  1tnw-assembly1_A  TM=5.654E-01  e=3.286E-01  Gallus gallus